Protein AF-A0A7J0F361-F1 (afdb_monomer_lite)

Organism: NCBI:txid165716

Sequence (395 aa):
MNEEEKWVVGFGQRFVSEWSVDFHPLSASSVSGLTKIVGFAPNSGGVAGAVVAGRESGGVAGALSIWRPELGLGRAHGASTWVRHNHFDEARLSYNSRDSQICSSLPLHVIPAVRRRHTKISEVKACVVSQFDAAGKDVLDFESTSQSICHLHNLAALSQANTRAALIVANDLHQKAAEYSSQAARIREILENVGLAIDGLPANVVASTQVIANVANMLNIRDTELSSFLIAMGDISLRKTRTQDKRIQLERESKVLLDQTRMAIARLTFLKRTVQQLEDDASPCEAQMEKWKTNLEVMAAKENQYIQQHANFKELLNRVGYTPEISHRVLVEMAEHRQELEKKTTPIVNTLRSYHDLPPDKDLAALAIEDKEREYAAAEKCLEDVLQSALATAE

pLDDT: mean 71.4, std 27.52, range [23.19, 98.69]

Radius of gyration: 67.68 Å; chains: 1; bounding box: 179×73×177 Å

Foldseek 3Di:
DDPVVPPVVPPVPPPPPPDDDDDDDDDDDDDDDDDDDDDDDDYDDDDDDDDDDDDDDDDDDDDPDDDDDDDDDDDDDDDDDDDDDDDDDDDDDDDDDDPPVVPPPDDPVCVVVVVVLVVLQVVLVVLQCVVCVVVVHDDDDDDPDSVVSVVSSVVSVVVVVVVVVVVVVVVVVVVVVVVVVVVVVVVQVVCVVVVNHPVNDDPVVVVVVVVLVVLCVVLVHDDSDPVSSVVSVVVVVVVVVVVVVVVVVVVVVVVVVVVVVVVVVVVVVVVVVVVVVVVVVVVVVVVVVVVVVVVVVVVVVVVVVVVVVVVVVVVVCVVVVNDPCPDPVNVVVVVVVVVVVCVVVVVVVVVVVVVVVADPDPVRSVVVVVVVVVVVVVVVVVVVVVVVVVVVVPD

Secondary structure (DSSP, 8-state):
--GGGSTTTSSSSSSSTT-----PPPPP------------------------------------PPP-----------------------------TTSTTSSTTS-TTSHHHHHHHHHHHHHHHHHHHHHHHHTT-PPPP----HHHHHHHHHHHHHHHHHHHHHHHHHHHHHHHHHHHHHHHHHHHHHHHHTT--GGGS-HHHHHHHHHHHHHHHHHT-SS--HHHHHHHHHHHHHHHHHHHHHHHHHHHHHHHHHHHHHHHHHHHHHHHHHHHHHHHHHHHHHHHHHHHHHHHHHHHHHHHHHHHHHHHHHHHHHHTT--GGGSHHHHHHHHHHHHHHHHHHHHHHHHHHHHHTS-SSHHHHHHHHHHHHHHHHHHHHHHHHHHHHHHTT--

Structure (mmCIF, N/CA/C/O backbone):
data_AF-A0A7J0F361-F1
#
_entry.id   AF-A0A7J0F361-F1
#
loop_
_atom_site.group_PDB
_atom_site.id
_atom_site.type_symbol
_atom_site.label_atom_id
_atom_site.label_alt_id
_atom_site.label_comp_id
_atom_site.label_asym_id
_atom_site.label_entity_id
_atom_site.label_seq_id
_atom_site.pdbx_PDB_ins_code
_atom_site.Cartn_x
_atom_site.Cartn_y
_atom_site.Cartn_z
_atom_site.occupancy
_atom_site.B_iso_or_equiv
_atom_site.auth_seq_id
_atom_site.auth_comp_id
_atom_site.auth_asym_id
_atom_site.auth_atom_id
_atom_site.pdbx_PDB_model_num
ATOM 1 N N . MET A 1 1 ? -9.669 38.490 -3.718 1.00 35.19 1 MET A N 1
ATOM 2 C CA . MET A 1 1 ? -8.836 37.426 -3.124 1.00 35.19 1 MET A CA 1
ATOM 3 C C . MET A 1 1 ? -8.712 37.665 -1.631 1.00 35.19 1 MET A C 1
ATOM 5 O O . MET A 1 1 ? -7.989 38.569 -1.251 1.00 35.19 1 MET A O 1
ATOM 9 N N . ASN A 1 2 ? -9.319 36.923 -0.718 1.00 28.55 2 ASN A N 1
ATOM 10 C CA . ASN A 1 2 ? -10.646 36.316 -0.595 1.00 28.55 2 ASN A CA 1
ATOM 11 C C . ASN A 1 2 ? -10.733 36.041 0.915 1.00 28.55 2 ASN A C 1
ATOM 13 O O . ASN A 1 2 ? -9.868 35.359 1.456 1.00 28.55 2 ASN A O 1
ATOM 17 N N . GLU A 1 3 ? -11.722 36.609 1.605 1.00 31.84 3 GLU A N 1
ATOM 18 C CA . GLU A 1 3 ? -11.911 36.480 3.063 1.00 31.84 3 GLU A CA 1
ATOM 19 C C . GLU A 1 3 ? -12.503 35.117 3.486 1.00 31.84 3 GLU A C 1
ATOM 21 O O . GLU A 1 3 ? -12.855 34.912 4.646 1.00 31.84 3 GLU A O 1
ATOM 26 N N . GLU A 1 4 ? -12.562 34.149 2.570 1.00 32.38 4 GLU A N 1
ATOM 27 C CA . GLU A 1 4 ? -13.147 32.822 2.795 1.00 32.38 4 GLU A CA 1
ATOM 28 C C . GLU A 1 4 ? -12.203 31.824 3.495 1.00 32.38 4 GLU A C 1
ATOM 30 O O . GLU A 1 4 ? -12.659 30.792 3.981 1.00 32.38 4 GLU A O 1
ATOM 35 N N . GLU A 1 5 ? -10.912 32.131 3.662 1.00 34.59 5 GLU A N 1
ATOM 36 C CA . GLU A 1 5 ? -9.965 31.222 4.341 1.00 34.59 5 GLU A CA 1
ATOM 37 C C . GLU A 1 5 ? -9.890 31.394 5.871 1.00 34.59 5 GLU A C 1
ATOM 39 O O . GLU A 1 5 ? -9.264 30.586 6.558 1.00 34.59 5 GLU A O 1
ATOM 44 N N . LYS A 1 6 ? -10.573 32.387 6.462 1.00 36.59 6 LYS A N 1
ATOM 45 C CA . LYS A 1 6 ? -10.564 32.588 7.929 1.00 36.59 6 LYS A CA 1
ATOM 46 C C . LYS A 1 6 ? -11.555 31.714 8.704 1.00 36.59 6 LYS A C 1
ATOM 48 O O . LYS A 1 6 ? -11.373 31.522 9.905 1.00 36.59 6 LYS A O 1
ATOM 53 N N . TRP A 1 7 ? -12.557 31.130 8.048 1.00 31.89 7 TRP A N 1
ATOM 54 C CA . TRP A 1 7 ? -13.590 30.340 8.735 1.00 31.89 7 TRP A CA 1
ATOM 55 C C . TRP A 1 7 ? -13.237 28.858 8.916 1.00 31.89 7 TRP A C 1
ATOM 57 O O . TRP A 1 7 ? -13.798 28.200 9.790 1.00 31.89 7 TRP A O 1
ATOM 67 N N . VAL A 1 8 ? -12.252 28.338 8.176 1.00 34.22 8 VAL A N 1
ATOM 68 C CA . VAL A 1 8 ? -11.852 26.919 8.257 1.00 34.22 8 VAL A CA 1
ATOM 69 C C . VAL A 1 8 ? -10.853 26.649 9.397 1.00 34.22 8 VAL A C 1
ATOM 71 O O . VAL A 1 8 ? -10.759 25.525 9.882 1.00 34.22 8 VAL A O 1
ATOM 74 N N . VAL A 1 9 ? -10.180 27.676 9.927 1.00 36.31 9 VAL A N 1
ATOM 75 C CA . VAL A 1 9 ? -9.218 27.524 11.042 1.00 36.31 9 VAL A CA 1
ATOM 76 C C . VAL A 1 9 ? -9.883 27.671 12.426 1.00 36.31 9 VAL A C 1
ATOM 78 O O . VAL A 1 9 ? -9.380 27.146 13.416 1.00 36.31 9 VAL A O 1
ATOM 81 N N . GLY A 1 10 ? -11.061 28.300 12.514 1.00 33.88 10 GLY A N 1
ATOM 82 C CA . GLY A 1 10 ? -11.722 28.611 13.793 1.00 33.88 10 GLY A CA 1
ATOM 83 C C . GLY A 1 10 ? -12.566 27.492 14.418 1.00 33.88 10 GLY A C 1
ATOM 84 O O . GLY A 1 10 ? -12.853 27.545 15.613 1.00 33.88 10 GLY A O 1
ATOM 85 N N . PHE A 1 11 ? -12.956 26.466 13.655 1.00 29.23 11 PHE A N 1
ATOM 86 C CA . PHE A 1 11 ? -13.819 25.381 14.156 1.00 29.23 11 PHE A CA 1
ATOM 87 C C . PHE A 1 11 ? -13.053 24.104 14.548 1.00 29.23 11 PHE A C 1
ATOM 89 O O . PHE A 1 11 ? -13.574 23.282 15.298 1.00 29.23 11 PHE A O 1
ATOM 96 N N . GLY A 1 12 ? -11.794 23.959 14.115 1.00 30.64 12 GLY A N 1
ATOM 97 C CA . GLY A 1 12 ? -10.926 22.824 14.466 1.00 30.64 12 GLY A CA 1
ATOM 98 C C . GLY A 1 12 ? -10.174 22.970 15.796 1.00 30.64 12 GLY A C 1
ATOM 99 O O . GLY A 1 12 ? -9.637 21.992 16.307 1.00 30.64 12 GLY A O 1
ATOM 100 N N . GLN A 1 13 ? -10.147 24.166 16.389 1.00 33.38 13 GLN A N 1
ATOM 101 C CA . GLN A 1 13 ? -9.325 24.460 17.573 1.00 33.38 13 GLN A CA 1
ATOM 102 C C . GLN A 1 13 ? -10.049 24.311 18.920 1.00 33.38 13 GLN A C 1
ATOM 104 O O . GLN A 1 13 ? -9.408 24.411 19.961 1.00 33.38 13 GLN A O 1
ATOM 109 N N . ARG A 1 14 ? -11.359 24.024 18.929 1.00 31.80 14 ARG A N 1
ATOM 110 C CA . ARG A 1 14 ? -12.148 23.876 20.170 1.00 31.80 14 ARG A CA 1
ATOM 111 C C . ARG A 1 14 ? -12.495 22.439 20.557 1.00 31.80 14 ARG A C 1
ATOM 113 O O . ARG A 1 14 ? -13.101 22.237 21.599 1.00 31.80 14 ARG A O 1
ATOM 120 N N . PHE A 1 15 ? -12.103 21.457 19.744 1.00 30.97 15 PHE A N 1
ATOM 121 C CA . PHE A 1 15 ? -12.371 20.033 19.998 1.00 30.97 15 PHE A CA 1
ATOM 122 C C . PHE A 1 15 ? -11.128 19.228 20.424 1.00 30.97 15 PHE A C 1
ATOM 124 O O . PHE A 1 15 ? -11.238 18.042 20.711 1.00 30.97 15 PHE A O 1
ATOM 131 N N . VAL A 1 16 ? -9.952 19.864 20.504 1.00 31.56 16 VAL A N 1
ATOM 132 C CA . VAL A 1 16 ? -8.684 19.231 20.932 1.00 31.56 16 VAL A CA 1
ATOM 133 C C . VAL A 1 16 ? -8.261 19.669 22.347 1.00 31.56 16 VAL A C 1
ATOM 135 O O . VAL A 1 16 ? -7.371 19.078 22.944 1.00 31.56 16 VAL A O 1
ATOM 138 N N . SER A 1 17 ? -8.935 20.652 22.948 1.00 31.94 17 SER A N 1
ATOM 139 C CA . SER A 1 17 ? -8.563 21.217 24.254 1.00 31.94 17 SER A CA 1
ATOM 140 C C . SER A 1 17 ? -9.160 20.508 25.480 1.00 31.94 17 SER A C 1
ATOM 142 O O . SER A 1 17 ? -8.963 20.988 26.589 1.00 31.94 17 SER A O 1
ATOM 144 N N . GLU A 1 18 ? -9.860 19.380 25.318 1.00 30.03 18 GLU A N 1
ATOM 145 C CA . GLU A 1 18 ? -10.499 18.664 26.444 1.00 30.03 18 GLU A CA 1
ATOM 146 C C . GLU A 1 18 ? -9.958 17.238 26.669 1.00 30.03 18 GLU A C 1
ATOM 148 O O . GLU A 1 18 ? -10.452 16.506 27.519 1.00 30.03 18 GLU A O 1
ATOM 153 N N . TRP A 1 19 ? -8.896 16.853 25.952 1.00 29.03 19 TRP A N 1
ATOM 154 C CA . TRP A 1 19 ? -8.117 15.631 26.194 1.00 29.03 19 TRP A CA 1
ATOM 155 C C . TRP A 1 19 ? -6.617 15.951 26.127 1.00 29.03 19 TRP A C 1
ATOM 157 O O . TRP A 1 19 ? -5.923 15.572 25.188 1.00 29.03 19 TRP A O 1
ATOM 167 N N . SER A 1 20 ? -6.109 16.668 27.130 1.00 26.03 20 SER A N 1
ATOM 168 C CA . SER A 1 20 ? -4.669 16.781 27.382 1.00 26.03 20 SER A CA 1
ATOM 169 C C . SER A 1 20 ? -4.383 16.127 28.729 1.00 26.03 20 SER A C 1
ATOM 171 O O . SER A 1 20 ? -4.523 16.752 29.773 1.00 26.03 20 SER A O 1
ATOM 173 N N . VAL A 1 21 ? -4.061 14.834 28.693 1.00 31.94 21 VAL A N 1
ATOM 174 C CA . VAL A 1 21 ? -3.503 14.106 29.836 1.00 31.94 21 VAL A CA 1
ATOM 175 C C . VAL A 1 21 ? -1.994 14.318 29.817 1.00 31.94 21 VAL A C 1
ATOM 177 O O . VAL A 1 21 ? -1.346 14.120 28.789 1.00 31.94 21 VAL A O 1
ATOM 180 N N . ASP A 1 22 ? -1.472 14.743 30.959 1.00 26.66 22 ASP A N 1
ATOM 181 C CA . ASP A 1 22 ? -0.079 15.086 31.216 1.00 26.66 22 ASP A CA 1
ATOM 182 C C . ASP A 1 22 ? 0.909 13.992 30.783 1.00 26.66 22 ASP A C 1
ATOM 184 O O . ASP A 1 22 ? 0.835 12.843 31.222 1.00 26.66 22 ASP A O 1
ATOM 188 N N . PHE A 1 23 ? 1.899 14.371 29.973 1.00 24.14 23 PHE A N 1
ATOM 189 C CA . PHE A 1 23 ? 3.130 13.604 29.792 1.00 24.14 23 PHE A CA 1
ATOM 190 C C . PHE A 1 23 ? 4.318 14.497 30.153 1.00 24.14 23 PHE A C 1
ATOM 192 O O . PHE A 1 23 ? 4.693 15.405 29.413 1.00 24.14 23 PHE A O 1
ATOM 199 N N . HIS A 1 24 ? 4.910 14.236 31.319 1.00 29.97 24 HIS A N 1
ATOM 200 C CA . HIS A 1 24 ? 6.189 14.815 31.719 1.00 29.97 24 HIS A CA 1
ATOM 201 C C . HIS A 1 24 ? 7.331 14.271 30.836 1.00 29.97 24 HIS A C 1
ATOM 203 O O . HIS A 1 24 ? 7.394 13.059 30.611 1.00 29.97 24 HIS A O 1
ATOM 209 N N . PRO A 1 25 ? 8.283 15.114 30.393 1.00 29.17 25 PRO A N 1
ATOM 210 C CA . PRO A 1 25 ? 9.508 14.649 29.758 1.00 29.17 25 PRO A CA 1
ATOM 211 C C . PRO A 1 25 ? 10.553 14.286 30.822 1.00 29.17 25 PRO A C 1
ATOM 213 O O . PRO A 1 25 ? 10.944 15.122 31.638 1.00 29.17 25 PRO A O 1
ATOM 216 N N . LEU A 1 26 ? 11.034 13.040 30.801 1.00 27.25 26 LEU A N 1
ATOM 217 C CA . LEU A 1 26 ? 12.250 12.654 31.515 1.00 27.25 26 LEU A CA 1
ATOM 218 C C . LEU A 1 26 ? 13.484 13.029 30.688 1.00 27.25 26 LEU A C 1
ATOM 220 O O . LEU A 1 26 ? 13.543 12.841 29.474 1.00 27.25 26 LEU A O 1
ATOM 224 N N . SER A 1 27 ? 14.444 13.602 31.403 1.00 29.08 27 SER A N 1
ATOM 225 C CA . SER A 1 27 ? 15.669 14.238 30.942 1.00 29.08 27 SER A CA 1
ATOM 226 C C . SER A 1 27 ? 16.610 13.324 30.163 1.00 29.08 27 SER A C 1
ATOM 228 O O . SER A 1 27 ? 16.844 12.176 30.537 1.00 29.08 27 SER A O 1
ATOM 230 N N . ALA A 1 28 ? 17.258 13.919 29.166 1.00 25.44 28 ALA A N 1
ATOM 231 C CA . ALA A 1 28 ? 18.465 13.412 28.541 1.00 25.44 28 ALA A CA 1
ATOM 232 C C . ALA A 1 28 ? 19.617 13.278 29.552 1.00 25.44 28 ALA A C 1
ATOM 234 O O . ALA A 1 28 ? 19.921 14.219 30.287 1.00 25.44 28 ALA A O 1
ATOM 235 N N . SER A 1 29 ? 20.329 12.153 29.507 1.00 26.80 29 SER A N 1
ATOM 236 C CA . SER A 1 29 ? 21.729 12.095 29.915 1.00 26.80 29 SER A CA 1
ATOM 237 C C . SER A 1 29 ? 22.547 11.240 28.945 1.00 26.80 29 SER A C 1
ATOM 239 O O . SER A 1 29 ? 22.190 10.137 28.541 1.00 26.80 29 SER A O 1
ATOM 241 N N . SER A 1 30 ? 23.639 11.873 28.537 1.00 25.67 30 SER A N 1
ATOM 242 C CA . SER A 1 30 ? 24.765 11.416 27.735 1.00 25.67 30 SER A CA 1
ATOM 243 C C . SER A 1 30 ? 25.367 10.088 28.202 1.00 25.67 30 SER A C 1
ATOM 245 O O . SER A 1 30 ? 25.686 9.966 29.380 1.00 25.67 30 SER A O 1
ATOM 247 N N . VAL A 1 31 ? 25.662 9.179 27.262 1.00 27.38 31 VAL A N 1
ATOM 248 C CA . VAL A 1 31 ? 26.906 8.390 27.292 1.00 27.38 31 VAL A CA 1
ATOM 249 C C . VAL A 1 31 ? 27.431 8.219 25.864 1.00 27.38 31 VAL A C 1
ATOM 251 O O . VAL A 1 31 ? 26.897 7.470 25.050 1.00 27.38 31 VAL A O 1
ATOM 254 N N . SER A 1 32 ? 28.510 8.937 25.577 1.00 26.52 32 SER A N 1
ATOM 255 C CA . SER A 1 32 ? 29.441 8.692 24.480 1.00 26.52 32 SER A CA 1
ATOM 256 C C . SER A 1 32 ? 30.285 7.443 24.755 1.00 26.52 32 SER A C 1
ATOM 258 O O . SER A 1 32 ? 30.856 7.324 25.838 1.00 26.52 32 SER A O 1
ATOM 260 N N . GLY A 1 33 ? 30.448 6.565 23.765 1.00 27.19 33 GLY A N 1
ATOM 261 C CA . GLY A 1 33 ? 31.353 5.418 23.846 1.00 27.19 33 GLY A CA 1
ATOM 262 C C . GLY A 1 33 ? 31.732 4.900 22.464 1.00 27.19 33 GLY A C 1
ATOM 263 O O . GLY A 1 33 ? 30.993 4.143 21.848 1.00 27.19 33 GLY A O 1
ATOM 264 N N . LEU A 1 34 ? 32.884 5.355 21.979 1.00 25.38 34 LEU A N 1
ATOM 265 C CA . LEU A 1 34 ? 33.572 4.907 20.771 1.00 25.38 34 LEU A CA 1
ATOM 266 C C . LEU A 1 34 ? 33.847 3.395 20.786 1.00 25.38 34 LEU A C 1
ATOM 268 O O . LEU A 1 34 ? 34.468 2.888 21.714 1.00 25.38 34 LEU A O 1
ATOM 272 N N . THR A 1 35 ? 33.550 2.708 19.685 1.00 27.11 35 THR A N 1
ATOM 273 C CA . THR A 1 35 ? 34.478 1.719 19.115 1.00 27.11 35 THR A CA 1
ATOM 274 C C . THR A 1 35 ? 34.198 1.543 17.627 1.00 27.11 35 THR A C 1
ATOM 276 O O . THR A 1 35 ? 33.067 1.425 17.169 1.00 27.11 35 THR A O 1
ATOM 279 N N . LYS A 1 36 ? 35.282 1.616 16.867 1.00 27.00 36 LYS A N 1
ATOM 280 C CA . LYS A 1 36 ? 35.393 1.517 15.415 1.00 27.00 36 LYS A CA 1
ATOM 281 C C . LYS A 1 36 ? 36.202 0.237 15.158 1.00 27.00 36 LYS A C 1
ATOM 283 O O . LYS A 1 36 ? 37.035 -0.074 16.005 1.00 27.00 36 LYS A O 1
ATOM 288 N N . ILE A 1 37 ? 36.034 -0.367 13.972 1.00 24.70 37 ILE A N 1
ATOM 289 C CA . ILE A 1 37 ? 37.012 -1.166 13.182 1.00 24.70 37 ILE A CA 1
ATOM 290 C C . ILE A 1 37 ? 36.527 -2.582 12.783 1.00 24.70 37 ILE A C 1
ATOM 292 O O . ILE A 1 37 ? 36.436 -3.471 13.617 1.00 24.70 37 ILE A O 1
ATOM 296 N N . VAL A 1 38 ? 36.340 -2.715 11.451 1.00 26.23 38 VAL A N 1
ATOM 297 C CA . VAL A 1 38 ? 36.569 -3.871 10.540 1.00 26.23 38 VAL A CA 1
ATOM 298 C C . VAL A 1 38 ? 35.626 -5.071 10.724 1.00 26.23 38 VAL A C 1
ATOM 300 O O . VAL A 1 38 ? 35.511 -5.619 11.803 1.00 26.23 38 VAL A O 1
ATOM 303 N N . GLY A 1 39 ? 34.860 -5.536 9.733 1.00 23.19 39 GLY A N 1
ATOM 304 C CA . GLY A 1 39 ? 35.114 -5.662 8.296 1.00 23.19 39 GLY A CA 1
ATOM 305 C C . GLY A 1 39 ? 35.289 -7.154 7.989 1.00 23.19 39 GLY A C 1
ATOM 306 O O . GLY A 1 39 ? 36.142 -7.759 8.613 1.00 23.19 39 GLY A O 1
ATOM 307 N N . PHE A 1 40 ? 34.449 -7.722 7.112 1.00 24.25 40 PHE A N 1
ATOM 308 C CA . PHE A 1 40 ? 34.628 -8.930 6.274 1.00 24.25 40 PHE A CA 1
ATOM 309 C C . PHE A 1 40 ? 33.253 -9.551 5.943 1.00 24.25 40 PHE A C 1
ATOM 311 O O . PHE A 1 40 ? 32.600 -10.163 6.782 1.00 24.25 40 PHE A O 1
ATOM 318 N N . ALA A 1 41 ? 32.832 -9.401 4.687 1.00 26.31 41 ALA A N 1
ATOM 319 C CA . ALA A 1 41 ? 32.105 -10.442 3.951 1.00 26.31 41 ALA A CA 1
ATOM 320 C C . ALA A 1 41 ? 33.183 -11.361 3.315 1.00 26.31 41 ALA A C 1
ATOM 322 O O . ALA A 1 41 ? 34.301 -10.863 3.137 1.00 26.31 41 ALA A O 1
ATOM 323 N N . PRO A 1 42 ? 32.926 -12.636 2.935 1.00 38.81 42 PRO A N 1
ATOM 324 C CA . PRO A 1 42 ? 31.987 -12.919 1.844 1.00 38.81 42 PRO A CA 1
ATOM 325 C C . PRO A 1 42 ? 31.267 -14.297 1.847 1.00 38.81 42 PRO A C 1
ATOM 327 O O . PRO A 1 42 ? 31.658 -15.253 2.503 1.00 38.81 42 PRO A O 1
ATOM 330 N N . ASN A 1 43 ? 30.288 -14.368 0.938 1.00 28.75 43 ASN A N 1
ATOM 331 C CA . ASN A 1 43 ? 29.950 -15.476 0.030 1.00 28.75 43 ASN A CA 1
ATOM 332 C C . ASN A 1 43 ? 29.029 -16.662 0.416 1.00 28.75 43 ASN A C 1
ATOM 334 O O . ASN A 1 43 ? 29.403 -17.584 1.129 1.00 28.75 43 ASN A O 1
ATOM 338 N N . SER A 1 44 ? 27.948 -16.733 -0.381 1.00 27.30 44 SER A N 1
ATOM 339 C CA . SER A 1 44 ? 27.558 -17.842 -1.285 1.00 27.30 44 SER A CA 1
ATOM 340 C C . SER A 1 44 ? 26.591 -18.950 -0.829 1.00 27.30 44 SER A C 1
ATOM 342 O O . SER A 1 44 ? 26.719 -19.521 0.245 1.00 27.30 44 SER A O 1
ATOM 344 N N . GLY A 1 45 ? 25.683 -19.287 -1.766 1.00 27.23 45 GLY A N 1
ATOM 345 C CA . GLY A 1 45 ? 24.788 -20.459 -1.804 1.00 27.23 45 GLY A CA 1
ATOM 346 C C . GLY A 1 45 ? 23.376 -20.144 -1.294 1.00 27.23 45 GLY A C 1
ATOM 347 O O . GLY A 1 45 ? 23.204 -19.903 -0.114 1.00 27.23 45 GLY A O 1
ATOM 348 N N . GLY A 1 46 ? 22.302 -20.044 -2.082 1.00 25.72 46 GLY A N 1
ATOM 349 C CA . GLY A 1 46 ? 21.931 -20.798 -3.276 1.00 25.72 46 GLY A CA 1
ATOM 350 C C . GLY A 1 46 ? 21.008 -21.956 -2.876 1.00 25.72 46 GLY A C 1
ATOM 351 O O . GLY A 1 46 ? 21.469 -22.847 -2.176 1.00 25.72 46 GLY A O 1
ATOM 352 N N . VAL A 1 47 ? 19.743 -21.925 -3.335 1.00 28.92 47 VAL A N 1
ATOM 353 C CA . VAL A 1 47 ? 18.903 -23.050 -3.833 1.00 28.92 47 VAL A CA 1
ATOM 354 C C . VAL A 1 47 ? 17.397 -22.850 -3.530 1.00 28.92 47 VAL A C 1
ATOM 356 O O . VAL A 1 47 ? 16.971 -22.826 -2.384 1.00 28.92 47 VAL A O 1
ATOM 359 N N . ALA A 1 48 ? 16.644 -22.784 -4.638 1.00 27.42 48 ALA A N 1
ATOM 360 C CA . ALA A 1 48 ? 15.284 -23.269 -4.932 1.00 27.42 48 ALA A CA 1
ATOM 361 C C . ALA A 1 48 ? 14.036 -22.804 -4.155 1.00 27.42 48 ALA A C 1
ATOM 363 O O . ALA A 1 48 ? 13.974 -22.801 -2.933 1.00 27.42 48 ALA A O 1
ATOM 364 N N . GLY A 1 49 ? 12.959 -22.601 -4.931 1.00 27.80 49 GLY A N 1
ATOM 365 C CA . GLY A 1 49 ? 11.594 -22.811 -4.444 1.00 27.80 49 GLY A CA 1
ATOM 366 C C . GLY A 1 49 ? 10.510 -21.955 -5.093 1.00 27.80 49 GLY A C 1
ATOM 367 O O . GLY A 1 49 ? 9.816 -21.233 -4.388 1.00 27.80 49 GLY A O 1
ATOM 368 N N . ALA A 1 50 ? 10.330 -22.034 -6.414 1.00 25.70 50 ALA A N 1
ATOM 369 C CA . ALA A 1 50 ? 9.079 -21.608 -7.037 1.00 25.70 50 ALA A CA 1
ATOM 370 C C . ALA A 1 50 ? 7.986 -22.644 -6.721 1.00 25.70 50 ALA A C 1
ATOM 372 O O . ALA A 1 50 ? 8.127 -23.810 -7.085 1.00 25.70 50 ALA A O 1
ATOM 373 N N . VAL A 1 51 ? 6.894 -22.217 -6.084 1.00 26.81 51 VAL A N 1
ATOM 374 C CA . VAL A 1 51 ? 5.619 -22.946 -6.076 1.00 26.81 51 VAL A CA 1
ATOM 375 C C . VAL A 1 51 ? 4.525 -21.976 -6.498 1.00 26.81 51 VAL A C 1
ATOM 377 O O . VAL A 1 51 ? 4.208 -21.011 -5.808 1.00 26.81 51 VAL A O 1
ATOM 380 N N . VAL A 1 52 ? 3.981 -22.258 -7.676 1.00 28.25 52 VAL A N 1
ATOM 381 C CA . VAL A 1 52 ? 2.722 -21.740 -8.201 1.00 28.25 52 VAL A CA 1
ATOM 382 C C . VAL A 1 52 ? 1.634 -22.748 -7.830 1.00 28.25 52 VAL A C 1
ATOM 384 O O . VAL A 1 52 ? 1.729 -23.910 -8.209 1.00 28.25 52 VAL A O 1
ATOM 387 N N . ALA A 1 53 ? 0.598 -22.296 -7.127 1.00 27.72 53 ALA A N 1
ATOM 388 C CA . ALA A 1 53 ? -0.734 -22.907 -7.062 1.00 27.72 53 ALA A CA 1
ATOM 389 C C . ALA A 1 53 ? -1.697 -21.797 -6.599 1.00 27.72 53 ALA A C 1
ATOM 391 O O . ALA A 1 53 ? -1.419 -21.118 -5.618 1.00 27.72 53 ALA A O 1
ATOM 392 N N . GLY A 1 54 ? -2.684 -21.400 -7.407 1.00 25.36 54 GLY A N 1
ATOM 393 C CA . GLY A 1 54 ? -4.043 -21.957 -7.340 1.00 25.36 54 GLY A CA 1
ATOM 394 C C . GLY A 1 54 ? -4.894 -21.085 -6.401 1.00 25.36 54 GLY A C 1
ATOM 395 O O . GLY A 1 54 ? -4.719 -21.147 -5.197 1.00 25.36 54 GLY A O 1
ATOM 396 N N . ARG A 1 55 ? -5.589 -20.056 -6.905 1.00 26.86 55 ARG A N 1
ATOM 397 C CA . ARG A 1 55 ? -6.988 -20.085 -7.386 1.00 26.86 55 ARG A CA 1
ATOM 398 C C . ARG A 1 55 ? -7.991 -20.310 -6.243 1.00 26.86 55 ARG A C 1
ATOM 400 O O . ARG A 1 55 ? -8.029 -21.406 -5.719 1.00 26.86 55 ARG A O 1
ATOM 407 N N . GLU A 1 56 ? -8.792 -19.279 -5.946 1.00 25.94 56 GLU A N 1
ATOM 408 C CA . GLU A 1 56 ? -10.214 -19.281 -5.511 1.00 25.94 56 GLU A CA 1
ATOM 409 C C . GLU A 1 56 ? -10.560 -17.850 -5.032 1.00 25.94 56 GLU A C 1
ATOM 411 O O . GLU A 1 56 ? -9.944 -17.320 -4.117 1.00 25.94 56 GLU A O 1
ATOM 416 N N . SER A 1 57 ? -11.263 -17.027 -5.818 1.00 28.12 57 SER A N 1
ATOM 417 C CA . SER A 1 57 ? -12.730 -16.873 -5.858 1.00 28.12 57 SER A CA 1
ATOM 418 C C . SER A 1 57 ? -13.387 -16.722 -4.482 1.00 28.12 57 SER A C 1
ATOM 420 O O . SER A 1 57 ? -13.575 -17.696 -3.766 1.00 28.12 57 SER A O 1
ATOM 422 N N . GLY A 1 58 ? -13.821 -15.501 -4.166 1.00 26.91 58 GLY A N 1
ATOM 423 C CA . GLY A 1 58 ? -14.618 -15.216 -2.976 1.00 26.91 58 GLY A CA 1
ATOM 424 C C . GLY A 1 58 ? -14.928 -13.732 -2.855 1.00 26.91 58 GLY A C 1
ATOM 425 O O . GLY A 1 58 ? -14.356 -13.041 -2.020 1.00 26.91 58 GLY A O 1
ATOM 426 N N . GLY A 1 59 ? -15.800 -13.224 -3.728 1.00 28.66 59 GLY A N 1
ATOM 427 C CA . GLY A 1 59 ? -16.391 -11.904 -3.546 1.00 28.66 59 GLY A CA 1
ATOM 428 C C . GLY A 1 59 ? -17.276 -11.899 -2.303 1.00 28.66 59 GLY A C 1
ATOM 429 O O . GLY A 1 59 ? -18.122 -12.775 -2.143 1.00 28.66 59 GLY A O 1
ATOM 430 N N . VAL A 1 60 ? -17.101 -10.900 -1.441 1.00 27.56 60 VAL A N 1
ATOM 431 C CA . VAL A 1 60 ? -18.057 -10.602 -0.373 1.00 27.56 60 VAL A CA 1
ATOM 432 C C . VAL A 1 60 ? -18.394 -9.122 -0.457 1.00 27.56 60 VAL A C 1
ATOM 434 O O . VAL A 1 60 ? -17.632 -8.252 -0.041 1.00 27.56 60 VAL A O 1
ATOM 437 N N . ALA A 1 61 ? -19.555 -8.855 -1.047 1.00 28.95 61 ALA A N 1
ATOM 438 C CA . ALA A 1 61 ? -20.251 -7.588 -0.940 1.00 28.95 61 ALA A CA 1
ATOM 439 C C . ALA A 1 61 ? -20.729 -7.421 0.512 1.00 28.95 61 ALA A C 1
ATOM 441 O O . ALA A 1 61 ? -21.658 -8.094 0.955 1.00 28.95 61 ALA A O 1
ATOM 442 N N . GLY A 1 62 ? -20.069 -6.544 1.266 1.00 25.80 62 GLY A N 1
ATOM 443 C CA . GLY A 1 62 ? -20.496 -6.139 2.602 1.00 25.80 62 GLY A CA 1
ATOM 444 C C . GLY A 1 62 ? -21.487 -4.985 2.513 1.00 25.80 62 GLY A C 1
ATOM 445 O O . GLY A 1 62 ? -21.088 -3.827 2.427 1.00 25.80 62 GLY A O 1
ATOM 446 N N . ALA A 1 63 ? -22.779 -5.308 2.520 1.00 26.45 63 ALA A N 1
ATOM 447 C CA . ALA A 1 63 ? -23.866 -4.349 2.660 1.00 26.45 63 ALA A CA 1
ATOM 448 C C . ALA A 1 63 ? -23.804 -3.659 4.036 1.00 26.45 63 ALA A C 1
ATOM 450 O O . ALA A 1 63 ? -23.922 -4.313 5.077 1.00 26.45 63 ALA A O 1
ATOM 451 N N . LEU A 1 64 ? -23.650 -2.330 4.045 1.00 24.84 64 LEU A N 1
ATOM 452 C CA . LEU A 1 64 ? -23.809 -1.503 5.242 1.00 24.84 64 LEU A CA 1
ATOM 453 C C . LEU A 1 64 ? -25.287 -1.530 5.661 1.00 24.84 64 LEU A C 1
ATOM 455 O O . LEU A 1 64 ? -26.128 -0.815 5.120 1.00 24.84 64 LEU A O 1
ATOM 459 N N . SER A 1 65 ? -25.600 -2.401 6.616 1.00 26.84 65 SER A N 1
ATOM 460 C CA . SER A 1 65 ? -26.915 -2.486 7.242 1.00 26.84 65 SER A CA 1
ATOM 461 C C . SER A 1 65 ? -26.967 -1.518 8.417 1.00 26.84 65 SER A C 1
ATOM 463 O O . SER A 1 65 ? -26.157 -1.573 9.341 1.00 26.84 65 SER A O 1
ATOM 465 N N . ILE A 1 66 ? -27.933 -0.614 8.329 1.00 28.30 66 ILE A N 1
ATOM 466 C CA . ILE A 1 66 ? -28.297 0.415 9.296 1.00 28.30 66 ILE A CA 1
ATOM 467 C C . ILE A 1 66 ? -28.606 -0.227 10.655 1.00 28.30 66 ILE A C 1
ATOM 469 O O . ILE A 1 66 ? -29.454 -1.111 10.763 1.00 28.30 66 ILE A O 1
ATOM 473 N N . TRP A 1 67 ? -27.923 0.250 11.696 1.00 24.61 67 TRP A N 1
ATOM 474 C CA . TRP A 1 67 ? -28.221 -0.061 13.090 1.00 24.61 67 TRP A CA 1
ATOM 475 C C . TRP A 1 67 ? -29.639 0.403 13.451 1.00 24.61 67 TRP A C 1
ATOM 477 O O . TRP A 1 67 ? -29.950 1.593 13.402 1.00 24.61 67 TRP A O 1
ATOM 487 N N . ARG A 1 68 ? -30.487 -0.546 13.850 1.00 25.03 68 ARG A N 1
ATOM 488 C CA . ARG A 1 68 ? -31.789 -0.327 14.488 1.00 25.03 68 ARG A CA 1
ATOM 489 C C . ARG A 1 68 ? -31.691 -0.877 15.919 1.00 25.03 68 ARG A C 1
ATOM 491 O O . ARG A 1 68 ? -31.405 -2.063 16.058 1.00 25.03 68 ARG A O 1
ATOM 498 N N . PRO A 1 69 ? -31.927 -0.084 16.976 1.00 27.83 69 PRO A N 1
ATOM 499 C CA . PRO A 1 69 ? -32.098 -0.629 18.317 1.00 27.83 69 PRO A CA 1
ATOM 500 C C . PRO A 1 69 ? -33.541 -1.120 18.488 1.00 27.83 69 PRO A C 1
ATOM 502 O O . PRO A 1 69 ? -34.487 -0.335 18.409 1.00 27.83 69 PRO A O 1
ATOM 505 N N . GLU A 1 70 ? -33.709 -2.421 18.712 1.00 25.11 70 GLU A N 1
ATOM 506 C CA . GLU A 1 70 ? -34.936 -2.996 19.261 1.00 25.11 70 GLU A CA 1
ATOM 507 C C . GLU A 1 70 ? -35.032 -2.632 20.749 1.00 25.11 70 GLU A C 1
ATOM 509 O O . GLU A 1 70 ? -34.218 -3.065 21.562 1.00 25.11 70 GLU A O 1
ATOM 514 N N . LEU A 1 71 ? -36.030 -1.825 21.110 1.00 31.80 71 LEU A N 1
ATOM 515 C CA . LEU A 1 71 ? -36.485 -1.682 22.489 1.00 31.80 71 LEU A CA 1
ATOM 516 C C . LEU A 1 71 ? -37.677 -2.617 22.691 1.00 31.80 71 LEU A C 1
ATOM 518 O O . LEU A 1 71 ? -38.708 -2.489 22.029 1.00 31.80 71 LEU A O 1
ATOM 522 N N . GLY A 1 72 ? -37.500 -3.572 23.604 1.00 27.69 72 GLY A N 1
ATOM 523 C CA . GLY A 1 72 ? -38.525 -4.511 24.034 1.00 27.69 72 GLY A CA 1
ATOM 524 C C . GLY A 1 72 ? -39.740 -3.790 24.618 1.00 27.69 72 GLY A C 1
ATOM 525 O O . GLY A 1 72 ? -39.638 -3.010 25.562 1.00 27.69 72 GLY A O 1
ATOM 526 N N . LEU A 1 73 ? -40.896 -4.084 24.030 1.00 30.52 73 LEU A N 1
ATOM 527 C CA . LEU A 1 73 ? -42.218 -3.638 24.445 1.00 30.52 73 LEU A CA 1
ATOM 528 C C . LEU A 1 73 ? -42.660 -4.367 25.723 1.00 30.52 73 LEU A C 1
ATOM 530 O O . LEU A 1 73 ? -42.987 -5.553 25.691 1.00 30.52 73 LEU A O 1
ATOM 534 N N . GLY A 1 74 ? -42.739 -3.629 26.829 1.00 26.84 74 GLY A N 1
ATOM 535 C CA . GLY A 1 74 ? -43.585 -3.961 27.974 1.00 26.84 74 GLY A CA 1
ATOM 536 C C . GLY A 1 74 ? -45.001 -3.437 27.732 1.00 26.84 74 GLY A C 1
ATOM 537 O O . GLY A 1 74 ? -45.210 -2.243 27.547 1.00 26.84 74 GLY A O 1
ATOM 538 N N . ARG A 1 75 ? -45.965 -4.355 27.680 1.00 30.81 75 ARG A N 1
ATOM 539 C CA . ARG A 1 75 ? -47.397 -4.129 27.451 1.00 30.81 75 ARG A CA 1
ATOM 540 C C . ARG A 1 75 ? -48.045 -3.481 28.686 1.00 30.81 75 ARG A C 1
ATOM 542 O O . ARG A 1 75 ? -47.899 -4.027 29.774 1.00 30.81 75 ARG A O 1
ATOM 549 N N . ALA A 1 76 ? -48.848 -2.430 28.512 1.00 28.44 76 ALA A N 1
ATOM 550 C CA . ALA A 1 76 ? -49.894 -2.066 29.472 1.00 28.44 76 ALA A CA 1
ATOM 551 C C . ALA A 1 76 ? -51.088 -1.405 28.764 1.00 28.44 76 ALA A C 1
ATOM 553 O O . ALA A 1 76 ? -50.947 -0.435 28.024 1.00 28.44 76 ALA A O 1
ATOM 554 N N . HIS A 1 77 ? -52.258 -2.005 28.980 1.00 29.06 77 HIS A N 1
ATOM 555 C CA . HIS A 1 77 ? -53.585 -1.525 28.609 1.00 29.06 77 HIS A CA 1
ATOM 556 C C . HIS A 1 77 ? -53.980 -0.284 29.419 1.00 29.06 77 HIS A C 1
ATOM 558 O O . HIS A 1 77 ? -53.615 -0.167 30.584 1.00 29.06 77 HIS A O 1
ATOM 564 N N . GLY A 1 78 ? -54.825 0.573 28.841 1.00 27.61 78 GLY A N 1
ATOM 565 C CA . GLY A 1 78 ? -55.516 1.618 29.597 1.00 27.61 78 GLY A CA 1
ATOM 566 C C . GLY A 1 78 ? -56.180 2.650 28.700 1.00 27.61 78 GLY A C 1
ATOM 567 O O . GLY A 1 78 ? -55.617 3.703 28.431 1.00 27.61 78 GLY A O 1
ATOM 568 N N . ALA A 1 79 ? -57.371 2.323 28.205 1.00 27.73 79 ALA A N 1
ATOM 569 C CA . ALA A 1 79 ? -58.240 3.255 27.507 1.00 27.73 79 ALA A CA 1
ATOM 570 C C . ALA A 1 79 ? -58.812 4.293 28.482 1.00 27.73 79 ALA A C 1
ATOM 572 O O . ALA A 1 79 ? -59.363 3.914 29.510 1.00 27.73 79 ALA A O 1
ATOM 573 N N . SER A 1 80 ? -58.788 5.572 28.104 1.00 28.67 80 SER A N 1
ATOM 574 C CA . SER A 1 80 ? -59.819 6.524 28.535 1.00 28.67 80 SER A CA 1
ATOM 575 C C . SER A 1 80 ? -59.871 7.724 27.591 1.00 28.67 80 SER A C 1
ATOM 577 O O . SER A 1 80 ? -58.970 8.554 27.514 1.00 28.67 80 SER A O 1
ATOM 579 N N . THR A 1 81 ? -60.971 7.746 26.852 1.00 32.00 81 THR A N 1
ATOM 580 C CA . THR A 1 81 ? -61.579 8.836 26.094 1.00 32.00 81 THR A CA 1
ATOM 581 C C . THR A 1 81 ? -61.632 10.149 26.865 1.00 32.00 81 THR A C 1
ATOM 583 O O . THR A 1 81 ? -62.152 10.147 27.974 1.00 32.00 81 THR A O 1
ATOM 586 N N . TRP A 1 82 ? -61.261 11.267 26.233 1.00 26.45 82 TRP A N 1
ATOM 587 C CA . TRP A 1 82 ? -61.870 12.568 26.524 1.00 26.45 82 TRP A CA 1
ATOM 588 C C . TRP A 1 82 ? -62.055 13.390 25.246 1.00 26.45 82 TRP A C 1
ATOM 590 O O . TRP A 1 82 ? -61.112 13.764 24.551 1.00 26.45 82 TRP A O 1
ATOM 600 N N . VAL A 1 83 ? -63.335 13.625 24.972 1.00 28.52 83 VAL A N 1
ATOM 601 C CA . VAL A 1 83 ? -63.923 14.565 24.022 1.00 28.52 83 VAL A CA 1
ATOM 602 C C . VAL A 1 83 ? -63.390 15.971 24.300 1.00 28.52 83 VAL A C 1
ATOM 604 O O . VAL A 1 83 ? -63.373 16.403 25.453 1.00 28.52 83 VAL A O 1
ATOM 607 N N . ARG A 1 84 ? -63.004 16.717 23.259 1.00 26.84 84 ARG A N 1
ATOM 608 C CA . ARG A 1 84 ? -62.813 18.165 23.376 1.00 26.84 84 ARG A CA 1
ATOM 609 C C . ARG A 1 84 ? -63.580 18.888 22.274 1.00 26.84 84 ARG A C 1
ATOM 611 O O . ARG A 1 84 ? -63.374 18.654 21.087 1.00 26.84 84 ARG A O 1
ATOM 618 N N . HIS A 1 85 ? -64.497 19.725 22.745 1.00 27.59 85 HIS A N 1
ATOM 619 C CA . HIS A 1 85 ? -65.308 20.677 22.009 1.00 27.59 85 HIS A CA 1
ATOM 620 C C . HIS A 1 85 ? -64.467 21.556 21.077 1.00 27.59 85 HIS A C 1
ATOM 622 O O . HIS A 1 85 ? -63.456 22.126 21.487 1.00 27.59 85 HIS A O 1
ATOM 628 N N . ASN A 1 86 ? -64.954 21.711 19.846 1.00 26.44 86 ASN A N 1
ATOM 629 C CA . ASN A 1 86 ? -64.576 22.800 18.958 1.00 26.44 86 ASN A CA 1
ATOM 630 C C . ASN A 1 86 ? -65.164 24.104 19.510 1.00 26.44 86 ASN A C 1
ATOM 632 O O . ASN A 1 86 ? -66.380 24.276 19.495 1.00 26.44 86 ASN A O 1
ATOM 636 N N . HIS A 1 87 ? -64.303 25.020 19.945 1.00 26.62 87 HIS A N 1
ATOM 637 C CA . HIS A 1 87 ? -64.611 26.445 19.931 1.00 26.62 87 HIS A CA 1
ATOM 638 C C . HIS A 1 87 ? -63.651 27.108 18.946 1.00 26.62 87 HIS A C 1
ATOM 640 O O . HIS A 1 87 ? -62.437 27.133 19.137 1.00 26.62 87 HIS A O 1
ATOM 646 N N . PHE A 1 88 ? -64.240 27.534 17.835 1.00 25.56 88 PHE A N 1
ATOM 647 C CA . PHE A 1 88 ? -63.650 28.372 16.807 1.00 25.56 88 PHE A CA 1
ATOM 648 C C . PHE A 1 88 ? -63.680 29.797 17.365 1.00 25.56 88 PHE A C 1
ATOM 650 O O . PHE A 1 88 ? -64.772 30.315 17.579 1.00 25.56 88 PHE A O 1
ATOM 657 N N . ASP A 1 89 ? -62.520 30.399 17.624 1.00 25.34 89 ASP A N 1
ATOM 658 C CA . ASP A 1 89 ? -62.425 31.842 17.835 1.00 25.34 89 ASP A CA 1
ATOM 659 C C . ASP A 1 89 ? -61.509 32.453 16.778 1.00 25.34 89 ASP A C 1
ATOM 661 O O . ASP A 1 89 ? -60.374 32.036 16.532 1.00 25.34 89 ASP A O 1
ATOM 665 N N . GLU A 1 90 ? -62.104 33.417 16.098 1.00 28.58 90 GLU A N 1
ATOM 666 C CA . GLU A 1 90 ? -61.693 34.052 14.865 1.00 28.58 90 GLU A CA 1
ATOM 667 C C . GLU A 1 90 ? -60.798 35.256 15.197 1.00 28.58 90 GLU A C 1
ATOM 669 O O . GLU A 1 90 ? -61.271 36.364 15.438 1.00 28.58 90 GLU A O 1
ATOM 674 N N . ALA A 1 91 ? -59.478 35.060 15.227 1.00 26.92 91 ALA A N 1
ATOM 675 C CA . ALA A 1 91 ? -58.533 36.164 15.382 1.00 26.92 91 ALA A CA 1
ATOM 676 C C . ALA A 1 91 ? -58.110 36.711 14.008 1.00 26.92 91 ALA A C 1
ATOM 678 O O . ALA A 1 91 ? -57.261 36.149 13.312 1.00 26.92 91 ALA A O 1
ATOM 679 N N . ARG A 1 92 ? -58.715 37.847 13.636 1.00 30.06 92 ARG A N 1
ATOM 680 C CA . ARG A 1 92 ? -58.278 38.741 12.553 1.00 30.06 92 ARG A CA 1
ATOM 681 C C . ARG A 1 92 ? -56.799 39.101 12.720 1.00 30.06 92 ARG A C 1
ATOM 683 O O . ARG A 1 92 ? -56.440 39.807 13.658 1.00 30.06 92 ARG A O 1
ATOM 690 N N . LEU A 1 93 ? -55.968 38.724 11.751 1.00 30.19 93 LEU A N 1
ATOM 691 C CA . LEU A 1 93 ? -54.658 39.338 11.545 1.00 30.19 93 LEU A CA 1
ATOM 692 C C . LEU A 1 93 ? -54.724 40.278 10.340 1.00 30.19 93 LEU A C 1
ATOM 694 O O . LEU A 1 93 ? -54.917 39.857 9.200 1.00 30.19 93 LEU A O 1
ATOM 698 N N . SER A 1 94 ? -54.571 41.565 10.648 1.00 29.72 94 SER A N 1
ATOM 699 C CA . SER A 1 94 ? -54.261 42.652 9.721 1.00 29.72 94 SER A CA 1
ATOM 700 C C . SER A 1 94 ? -53.011 42.293 8.912 1.00 29.72 94 SER A C 1
ATOM 702 O O . SER A 1 94 ? -51.910 42.217 9.457 1.00 29.72 94 SER A O 1
ATOM 704 N N . TYR A 1 95 ? -53.188 42.026 7.617 1.00 29.14 95 TYR A N 1
ATOM 705 C CA . TYR A 1 95 ? -52.093 41.809 6.676 1.00 29.14 95 TYR A CA 1
ATOM 706 C C . TYR A 1 95 ? -51.674 43.155 6.081 1.00 29.14 95 TYR A C 1
ATOM 708 O O . TYR A 1 95 ? -52.473 43.844 5.446 1.00 29.14 95 TYR A O 1
ATOM 716 N N . ASN A 1 96 ? -50.408 43.520 6.285 1.00 32.78 96 ASN A N 1
ATOM 717 C CA . ASN A 1 96 ? -49.813 44.720 5.712 1.00 32.78 96 ASN A CA 1
ATOM 718 C C . ASN A 1 96 ? -49.807 44.656 4.173 1.00 32.78 96 ASN A C 1
ATOM 720 O O . ASN A 1 96 ? -49.366 43.692 3.548 1.00 32.78 96 ASN A O 1
ATOM 724 N N . SER A 1 97 ? -50.300 45.741 3.583 1.00 36.84 97 SER A N 1
ATOM 725 C CA . SER A 1 97 ? -50.691 45.937 2.184 1.00 36.84 97 SER A CA 1
ATOM 726 C C . SER A 1 97 ? -49.521 46.092 1.189 1.00 36.84 97 SER A C 1
ATOM 728 O O . SER A 1 97 ? -49.556 46.980 0.336 1.00 36.84 97 SER A O 1
ATOM 730 N N . ARG A 1 98 ? -48.471 45.262 1.263 1.00 36.16 98 ARG A N 1
ATOM 731 C CA . ARG A 1 98 ? -47.360 45.313 0.282 1.00 36.16 98 ARG A CA 1
ATOM 732 C C . ARG A 1 98 ? -47.006 43.992 -0.404 1.00 36.16 98 ARG A C 1
ATOM 734 O O . ARG A 1 98 ? -46.497 44.039 -1.516 1.00 36.16 98 ARG A O 1
ATOM 741 N N . ASP A 1 99 ? -47.420 42.844 0.132 1.00 34.19 99 ASP A N 1
ATOM 742 C CA . ASP A 1 99 ? -47.130 41.537 -0.492 1.00 34.19 99 ASP A CA 1
ATOM 743 C C . ASP A 1 99 ? -48.263 40.996 -1.388 1.00 34.19 99 ASP A C 1
ATOM 745 O O . ASP A 1 99 ? -48.135 39.951 -2.026 1.00 34.19 99 ASP A O 1
ATOM 749 N N . SER A 1 100 ? -49.378 41.729 -1.502 1.00 37.25 100 SER A N 1
ATOM 750 C CA . SER A 1 100 ? -50.525 41.333 -2.336 1.00 37.25 100 SER A CA 1
ATOM 751 C C . SER A 1 100 ? -50.295 41.547 -3.843 1.00 37.25 100 SER A C 1
ATOM 753 O O . SER A 1 100 ? -51.011 40.971 -4.659 1.00 37.25 100 SER A O 1
ATOM 755 N N . GLN A 1 101 ? -49.264 42.301 -4.242 1.00 39.69 101 GLN A N 1
ATOM 756 C CA . GLN A 1 101 ? -48.988 42.581 -5.659 1.00 39.69 101 GLN A CA 1
ATOM 757 C C . GLN A 1 101 ? -48.153 41.510 -6.379 1.00 39.69 101 GLN A C 1
ATOM 759 O O . GLN A 1 101 ? -48.058 41.555 -7.601 1.00 39.69 101 GLN A O 1
ATOM 764 N N . ILE A 1 102 ? -47.605 40.514 -5.671 1.00 42.94 102 ILE A N 1
ATOM 765 C CA . ILE A 1 102 ? -46.810 39.437 -6.298 1.00 42.94 102 ILE A CA 1
ATOM 766 C C . ILE A 1 102 ? -47.643 38.153 -6.507 1.00 42.94 102 ILE A C 1
ATOM 768 O O . ILE A 1 102 ? -47.274 37.285 -7.293 1.00 42.94 102 ILE A O 1
ATOM 772 N N . CYS A 1 103 ? -48.813 38.028 -5.867 1.00 41.59 103 CYS A N 1
ATOM 773 C CA . CYS A 1 103 ? -49.650 36.821 -5.963 1.00 41.59 103 CYS A CA 1
ATOM 774 C C . CYS A 1 103 ? -50.730 36.851 -7.063 1.00 41.59 103 CYS A C 1
ATOM 776 O O . CYS A 1 103 ? -51.374 35.827 -7.281 1.00 41.59 103 CYS A O 1
ATOM 778 N N . SER A 1 104 ? -50.944 37.967 -7.772 1.00 41.56 104 SER A N 1
ATOM 779 C CA . SER A 1 104 ? -51.991 38.085 -8.806 1.00 41.56 104 SER A CA 1
ATOM 780 C C . SER A 1 104 ? -51.583 37.585 -10.200 1.00 41.56 104 SER A C 1
ATOM 782 O O . SER A 1 104 ? -52.416 37.569 -11.103 1.00 41.56 104 SER A O 1
ATOM 784 N N . SER A 1 105 ? -50.337 37.142 -10.390 1.00 44.38 105 SER A N 1
ATOM 785 C CA . SER A 1 105 ? -49.795 36.737 -11.698 1.00 44.38 105 SER A CA 1
ATOM 786 C C . SER A 1 105 ? -49.262 35.298 -11.760 1.00 44.38 105 SER A C 1
ATOM 788 O O . SER A 1 105 ? -48.643 34.917 -12.752 1.00 44.38 105 SER A O 1
ATOM 790 N N . LEU A 1 106 ? -49.518 34.465 -10.743 1.00 43.78 106 LEU A N 1
ATOM 791 C CA . LEU A 1 106 ? -49.050 33.073 -10.702 1.00 43.78 106 LEU A CA 1
ATOM 792 C C . LEU A 1 106 ? -50.216 32.069 -10.826 1.00 43.78 106 LEU A C 1
ATOM 794 O O . LEU A 1 106 ? -51.261 32.261 -10.204 1.00 43.78 106 LEU A O 1
ATOM 798 N N . PRO A 1 107 ? -50.058 30.976 -11.599 1.00 42.94 107 PRO A N 1
ATOM 799 C CA . PRO A 1 107 ? -51.127 30.009 -11.850 1.00 42.94 107 PRO A CA 1
ATOM 800 C C . PRO A 1 107 ? -51.633 29.334 -10.561 1.00 42.94 107 PRO A C 1
ATOM 802 O O . PRO A 1 107 ? -50.852 29.002 -9.667 1.00 42.94 107 PRO A O 1
ATOM 805 N N . LEU A 1 108 ? -52.948 29.075 -10.494 1.00 50.19 108 LEU A N 1
ATOM 806 C CA . LEU A 1 108 ? -53.721 28.580 -9.332 1.00 50.19 108 LEU A CA 1
ATOM 807 C C . LEU A 1 108 ? -53.149 27.334 -8.615 1.00 50.19 108 LEU A C 1
ATOM 809 O O . LEU A 1 108 ? -53.494 27.076 -7.463 1.00 50.19 108 LEU A O 1
ATOM 813 N N . HIS A 1 109 ? -52.241 26.580 -9.240 1.00 48.25 109 HIS A N 1
ATOM 814 C CA . HIS A 1 109 ? -51.575 25.422 -8.631 1.00 48.25 109 HIS A CA 1
ATOM 815 C C . HIS A 1 109 ? -50.401 25.788 -7.691 1.00 48.25 109 HIS A C 1
ATOM 817 O O . HIS A 1 109 ? -49.931 24.953 -6.920 1.00 48.25 109 HIS A O 1
ATOM 823 N N . VAL A 1 110 ? -49.935 27.043 -7.712 1.00 48.06 110 VAL A N 1
ATOM 824 C CA . VAL A 1 110 ? -48.756 27.518 -6.957 1.00 48.06 110 VAL A CA 1
ATOM 825 C C . VAL A 1 110 ? -49.131 28.074 -5.572 1.00 48.06 110 VAL A C 1
ATOM 827 O O . VAL A 1 110 ? -48.330 28.023 -4.634 1.00 48.06 110 VAL A O 1
ATOM 830 N N . ILE A 1 111 ? -50.377 28.522 -5.396 1.00 48.69 111 ILE A N 1
ATOM 831 C CA . ILE A 1 111 ? -50.880 29.173 -4.172 1.00 48.69 111 ILE A CA 1
ATOM 832 C C . ILE A 1 111 ? -50.761 28.272 -2.918 1.00 48.69 111 ILE A C 1
ATOM 834 O O . ILE A 1 111 ? -50.269 28.749 -1.889 1.00 48.69 111 ILE A O 1
ATOM 838 N N . PRO A 1 112 ? -51.101 26.962 -2.956 1.00 55.81 112 PRO A N 1
ATOM 839 C CA . PRO A 1 112 ? -50.941 26.086 -1.790 1.00 55.81 112 PRO A CA 1
ATOM 840 C C . PRO A 1 112 ? -49.471 25.859 -1.407 1.00 55.81 112 PRO A C 1
ATOM 842 O O . PRO A 1 112 ? -49.147 25.708 -0.228 1.00 55.81 112 PRO A O 1
ATOM 845 N N . ALA A 1 113 ? -48.565 25.848 -2.388 1.00 55.09 113 ALA A N 1
ATOM 846 C CA . ALA A 1 113 ? -47.139 25.618 -2.174 1.00 55.09 113 ALA A CA 1
ATOM 847 C C . ALA A 1 113 ? -46.431 26.848 -1.585 1.00 55.09 113 ALA A C 1
ATOM 849 O O . ALA A 1 113 ? -45.544 26.697 -0.745 1.00 55.09 113 ALA A O 1
ATOM 850 N N . VAL A 1 114 ? -46.839 28.056 -1.985 1.00 59.38 114 VAL A N 1
ATOM 851 C CA . VAL A 1 114 ? -46.329 29.320 -1.426 1.00 59.38 114 VAL A CA 1
ATOM 852 C C . VAL A 1 114 ? -46.803 29.499 0.017 1.00 59.38 114 VAL A C 1
ATOM 854 O O . VAL A 1 114 ? -45.991 29.790 0.895 1.00 59.38 114 VAL A O 1
ATOM 857 N N . ARG A 1 115 ? -48.079 29.203 0.303 1.00 60.00 115 ARG A N 1
ATOM 858 C CA . ARG A 1 115 ? -48.627 29.265 1.669 1.00 60.00 115 ARG A CA 1
ATOM 859 C C . ARG A 1 115 ? -47.920 28.293 2.622 1.00 60.00 115 ARG A C 1
ATOM 861 O O . ARG A 1 115 ? -47.529 28.695 3.711 1.00 60.00 115 ARG A O 1
ATOM 868 N N . ARG A 1 116 ? -47.677 27.047 2.189 1.00 61.56 116 ARG A N 1
ATOM 869 C CA . ARG A 1 116 ? -46.912 26.038 2.954 1.00 61.56 116 ARG A CA 1
ATOM 870 C C . ARG A 1 116 ? -45.450 26.425 3.183 1.00 61.56 116 ARG A C 1
ATOM 872 O O . ARG A 1 116 ? -44.865 26.026 4.184 1.00 61.56 116 ARG A O 1
ATOM 879 N N . ARG A 1 117 ? -44.828 27.158 2.254 1.00 61.56 117 ARG A N 1
ATOM 880 C CA . ARG A 1 117 ? -43.470 27.682 2.458 1.00 61.56 117 ARG A CA 1
ATOM 881 C C . ARG A 1 117 ? -43.469 28.786 3.505 1.00 61.56 117 ARG A C 1
ATOM 883 O O . ARG A 1 117 ? -42.643 28.737 4.404 1.00 61.56 117 ARG A O 1
ATOM 890 N N . HIS A 1 118 ? -44.419 29.714 3.442 1.00 67.88 118 HIS A N 1
ATOM 891 C CA . HIS A 1 118 ? -44.516 30.801 4.414 1.00 67.88 118 HIS A CA 1
ATOM 892 C C . HIS A 1 118 ? -44.737 30.290 5.848 1.00 67.88 118 HIS A C 1
ATOM 894 O O . HIS A 1 118 ? -44.077 30.766 6.767 1.00 67.88 118 HIS A O 1
ATOM 900 N N . THR A 1 119 ? -45.577 29.263 6.039 1.00 72.75 119 THR A N 1
ATOM 901 C CA . THR A 1 119 ? -45.781 28.637 7.360 1.00 72.75 119 THR A CA 1
ATOM 902 C C . THR A 1 119 ? -44.521 27.939 7.879 1.00 72.75 119 THR A C 1
ATOM 904 O O . THR A 1 119 ? -44.154 28.114 9.038 1.00 72.75 119 THR A O 1
ATOM 907 N N . LYS A 1 120 ? -43.790 27.220 7.014 1.00 70.69 120 LYS A N 1
ATOM 908 C CA . LYS A 1 120 ? -42.501 26.605 7.380 1.00 70.69 120 LYS A CA 1
ATOM 909 C C . LYS A 1 120 ? -41.448 27.645 7.757 1.00 70.69 120 LYS A C 1
ATOM 911 O O . LYS A 1 120 ? -40.703 27.437 8.706 1.00 70.69 120 LYS A O 1
ATOM 916 N N . ILE A 1 121 ? -41.393 28.768 7.040 1.00 73.25 121 ILE A N 1
ATOM 917 C CA . ILE A 1 121 ? -40.463 29.866 7.335 1.00 73.25 121 ILE A CA 1
ATOM 918 C C . ILE A 1 121 ? -40.773 30.480 8.702 1.00 73.25 121 ILE A C 1
ATOM 920 O O . ILE A 1 121 ? -39.851 30.693 9.483 1.00 73.25 121 ILE A O 1
ATOM 924 N N . SER A 1 122 ? -42.046 30.738 9.021 1.00 75.44 122 SER A N 1
ATOM 925 C CA . SER A 1 122 ? -42.427 31.278 10.333 1.00 75.44 122 SER A CA 1
ATOM 926 C C . SER A 1 122 ? -42.149 30.303 11.481 1.00 75.44 122 SER A C 1
ATOM 928 O O . SER A 1 122 ? -41.666 30.730 12.524 1.00 75.44 122 SER A O 1
ATOM 930 N N . GLU A 1 123 ? -42.389 29.001 11.284 1.00 76.94 123 GLU A N 1
ATOM 931 C CA . GLU A 1 123 ? -42.088 27.959 12.279 1.00 76.94 123 GLU A CA 1
ATOM 932 C C . GLU A 1 123 ? -40.582 27.837 12.539 1.00 76.94 123 GLU A C 1
ATOM 934 O O . GLU A 1 123 ? -40.154 27.781 13.691 1.00 76.94 123 GLU A O 1
ATOM 939 N N . VAL A 1 124 ? -39.768 27.849 11.476 1.00 76.75 124 VAL A N 1
ATOM 940 C CA . VAL A 1 124 ? -38.303 27.829 11.585 1.00 76.75 124 VAL A CA 1
ATOM 941 C C . VAL A 1 124 ? -37.801 29.076 12.298 1.00 76.75 124 VAL A C 1
ATOM 943 O O . VAL A 1 124 ? -37.009 28.952 13.223 1.00 76.75 124 VAL A O 1
ATOM 946 N N . LYS A 1 125 ? -38.284 30.267 11.926 1.00 74.00 125 LYS A N 1
ATOM 947 C CA . LYS A 1 125 ? -37.881 31.521 12.576 1.00 74.00 125 LYS A CA 1
ATOM 948 C C . LYS A 1 125 ? -38.241 31.532 14.060 1.00 74.00 125 LYS A C 1
ATOM 950 O O . LYS A 1 125 ? -37.382 31.843 14.873 1.00 74.00 125 LYS A O 1
ATOM 955 N N . ALA A 1 126 ? -39.459 31.131 14.424 1.00 79.12 126 ALA A N 1
ATOM 956 C CA . ALA A 1 126 ? -39.873 31.048 15.824 1.00 79.12 126 ALA A CA 1
ATOM 957 C C . ALA A 1 126 ? -39.049 30.019 16.620 1.00 79.12 126 ALA A C 1
ATOM 959 O O . ALA A 1 126 ? -38.668 30.279 17.759 1.00 79.12 126 ALA A O 1
ATOM 960 N N . CYS A 1 127 ? -38.735 28.866 16.018 1.00 76.19 127 CYS A N 1
ATOM 961 C CA . CYS A 1 127 ? -37.899 27.847 16.651 1.00 76.19 127 CYS A CA 1
ATOM 962 C C . CYS A 1 127 ? -36.455 28.327 16.848 1.00 76.19 127 CYS A C 1
ATOM 964 O O . CYS A 1 127 ? -35.900 28.143 17.929 1.00 76.19 127 CYS A O 1
ATOM 966 N N . VAL A 1 128 ? -35.867 28.965 15.833 1.00 74.75 128 VAL A N 1
ATOM 967 C CA . VAL A 1 128 ? -34.512 29.527 15.896 1.00 74.75 128 VAL A CA 1
ATOM 968 C C . VAL A 1 128 ? -34.443 30.621 16.957 1.00 74.75 128 VAL A C 1
ATOM 970 O O . VAL A 1 128 ? -33.583 30.543 17.822 1.00 74.75 128 VAL A O 1
ATOM 973 N N . VAL A 1 129 ? -35.387 31.566 16.969 1.00 80.06 129 VAL A N 1
ATOM 974 C CA . VAL A 1 129 ? -35.468 32.613 18.003 1.00 80.06 129 VAL A CA 1
ATOM 975 C C . VAL A 1 129 ? -35.552 31.994 19.398 1.00 80.06 129 VAL A C 1
ATOM 977 O O . VAL A 1 129 ? -34.706 32.275 20.234 1.00 80.06 129 VAL A O 1
ATOM 980 N N . SER A 1 130 ? -36.461 31.041 19.626 1.00 79.25 130 SER A N 1
ATOM 981 C CA . SER A 1 130 ? -36.595 30.385 20.934 1.00 79.25 130 SER A CA 1
ATOM 982 C C . SER A 1 130 ? -35.329 29.643 21.395 1.00 79.25 130 SER A C 1
ATOM 984 O O . SER A 1 130 ? -35.084 29.575 22.598 1.00 79.25 130 SER A O 1
ATOM 986 N N . GLN A 1 131 ? -34.547 29.059 20.481 1.00 75.56 131 GLN A N 1
ATOM 987 C CA . GLN A 1 131 ? -33.300 28.355 20.817 1.00 75.56 131 GLN A CA 1
ATOM 988 C C . GLN A 1 131 ? -32.142 29.320 21.093 1.00 75.56 131 GLN A C 1
ATOM 990 O O . GLN A 1 131 ? -31.322 29.067 21.973 1.00 75.56 131 GLN A O 1
ATOM 995 N N . PHE A 1 132 ? -32.072 30.417 20.342 1.00 75.62 132 PHE A N 1
ATOM 996 C CA . PHE A 1 132 ? -31.046 31.447 20.485 1.00 75.62 132 PHE A CA 1
ATOM 997 C C . PHE A 1 132 ? -31.290 32.323 21.722 1.00 75.62 132 PHE A C 1
ATOM 999 O O . PHE A 1 132 ? -30.346 32.568 22.474 1.00 75.62 132 PHE A O 1
ATOM 1006 N N . ASP A 1 133 ? -32.551 32.641 22.026 1.00 77.19 133 ASP A N 1
ATOM 1007 C CA . ASP A 1 133 ? -32.968 33.283 23.278 1.00 77.19 133 ASP A CA 1
ATOM 1008 C C . ASP A 1 133 ? -32.605 32.415 24.491 1.00 77.19 133 ASP A C 1
ATOM 1010 O O . ASP A 1 133 ? -32.021 32.900 25.460 1.00 77.19 133 ASP A O 1
ATOM 1014 N N . ALA A 1 134 ? -32.867 31.102 24.424 1.00 74.62 134 ALA A N 1
ATOM 1015 C CA . ALA A 1 134 ? -32.486 30.159 25.480 1.00 74.62 134 ALA A CA 1
ATOM 1016 C C . ALA A 1 134 ? -30.959 30.041 25.668 1.00 74.62 134 ALA A C 1
ATOM 1018 O O . ALA A 1 134 ? -30.498 29.667 26.745 1.00 74.62 134 ALA A O 1
ATOM 1019 N N . ALA A 1 135 ? -30.175 30.368 24.636 1.00 72.56 135 ALA A N 1
ATOM 1020 C CA . ALA A 1 135 ? -28.715 30.378 24.660 1.00 72.56 135 ALA A CA 1
ATOM 1021 C C . ALA A 1 135 ? -28.109 31.772 24.930 1.00 72.56 135 ALA A C 1
ATOM 1023 O O . ALA A 1 135 ? -26.881 31.889 24.959 1.00 72.56 135 ALA A O 1
ATOM 1024 N N . GLY A 1 136 ? -28.938 32.811 25.109 1.00 72.19 136 GLY A N 1
ATOM 1025 C CA . GLY A 1 136 ? -28.507 34.195 25.325 1.00 72.19 136 GLY A CA 1
ATOM 1026 C C . GLY A 1 136 ? -27.732 34.799 24.149 1.00 72.19 136 GLY A C 1
ATOM 1027 O O . GLY A 1 136 ? -26.798 35.569 24.372 1.00 72.19 136 GLY A O 1
ATOM 1028 N N . LYS A 1 137 ? -28.049 34.405 22.908 1.00 74.19 137 LYS A N 1
ATOM 1029 C CA . LYS A 1 137 ? -27.357 34.854 21.688 1.00 74.19 137 LYS A CA 1
ATOM 1030 C C . LYS A 1 137 ? -28.339 35.456 20.693 1.00 74.19 137 LYS A C 1
ATOM 1032 O O . LYS A 1 137 ? -29.424 34.920 20.516 1.00 74.19 137 LYS A O 1
ATOM 1037 N N . ASP A 1 138 ? -27.910 36.489 19.975 1.00 68.31 138 ASP A N 1
ATOM 1038 C CA . ASP A 1 138 ? -28.704 37.074 18.894 1.00 68.31 138 ASP A CA 1
ATOM 1039 C C . ASP A 1 138 ? -28.739 36.156 17.662 1.00 68.31 138 ASP A C 1
ATOM 1041 O O . ASP A 1 138 ? -27.748 35.510 17.299 1.00 68.31 138 ASP A O 1
ATOM 1045 N N . VAL A 1 139 ? -29.903 36.094 17.012 1.00 64.81 139 VAL A N 1
ATOM 104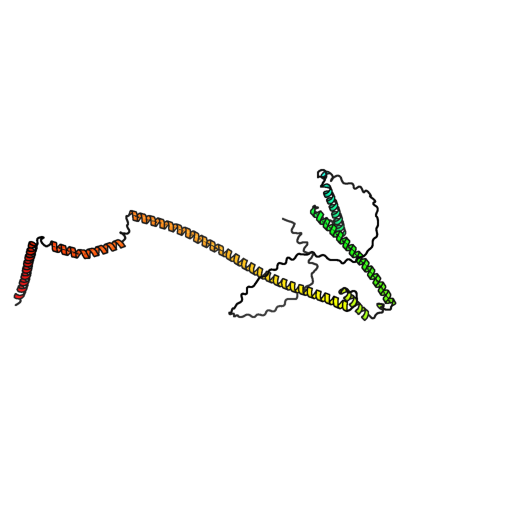6 C CA . VAL A 1 139 ? -30.107 35.320 15.782 1.00 64.81 139 VAL A CA 1
ATOM 1047 C C . VAL A 1 139 ? -29.371 36.008 14.633 1.00 64.81 139 VAL A C 1
ATOM 1049 O O . VAL A 1 139 ? -29.705 37.128 14.263 1.00 64.81 139 VAL A O 1
ATOM 1052 N N . LEU A 1 140 ? -28.381 35.328 14.050 1.00 68.19 140 LEU A N 1
ATOM 1053 C CA . LEU A 1 140 ? -27.688 35.811 12.854 1.00 68.19 140 LEU A CA 1
ATOM 1054 C C . LEU A 1 140 ? -28.618 35.757 11.633 1.00 68.19 140 LEU A C 1
ATOM 1056 O O . LEU A 1 140 ? -29.341 34.773 11.437 1.00 68.19 140 LEU A O 1
ATOM 1060 N N . ASP A 1 141 ? -28.559 36.787 10.790 1.00 60.62 141 ASP A N 1
ATOM 1061 C CA . ASP A 1 141 ? -29.306 36.836 9.535 1.00 60.62 141 ASP A CA 1
ATOM 1062 C C . ASP A 1 141 ? -28.845 35.709 8.599 1.00 60.62 141 ASP A C 1
ATOM 1064 O O . ASP A 1 141 ? -27.686 35.645 8.190 1.00 60.62 141 ASP A O 1
ATOM 1068 N N . PHE A 1 142 ? -29.757 34.793 8.266 1.00 65.69 142 PHE A N 1
ATOM 1069 C CA . PHE A 1 142 ? -29.486 33.671 7.369 1.00 65.69 142 PHE A CA 1
ATOM 1070 C C . PHE A 1 142 ? -30.151 33.876 6.005 1.00 65.69 142 PHE A C 1
ATOM 1072 O O . PHE A 1 142 ? -31.321 34.266 5.906 1.00 65.69 142 PHE A O 1
ATOM 1079 N N . GLU A 1 143 ? -29.434 33.536 4.932 1.00 62.62 143 GLU A N 1
ATOM 1080 C CA . GLU A 1 143 ? -30.004 33.524 3.586 1.00 62.62 143 GLU A CA 1
ATOM 1081 C C . GLU A 1 143 ? -31.107 32.458 3.482 1.00 62.62 143 GLU A C 1
ATOM 1083 O O . GLU A 1 143 ? -30.898 31.239 3.556 1.00 62.62 143 GLU A O 1
ATOM 1088 N N . SER A 1 144 ? -32.338 32.943 3.333 1.00 62.81 144 SER A N 1
ATOM 1089 C CA . SER A 1 144 ? -33.567 32.148 3.336 1.00 62.81 144 SER A CA 1
ATOM 1090 C C . SER A 1 144 ? -33.846 31.515 1.965 1.00 62.81 144 SER A C 1
ATOM 1092 O O . SER A 1 144 ? -34.892 31.737 1.354 1.00 62.81 144 SER A O 1
ATOM 1094 N N . THR A 1 145 ? -32.912 30.706 1.466 1.00 76.62 145 THR A N 1
ATOM 1095 C CA . THR A 1 145 ? -33.109 29.872 0.272 1.00 76.62 145 THR A CA 1
ATOM 1096 C C . THR A 1 145 ? -34.129 28.757 0.554 1.00 76.62 145 THR A C 1
ATOM 1098 O O . THR A 1 145 ? -34.190 28.194 1.644 1.00 76.62 145 THR A O 1
ATOM 1101 N N . SER A 1 146 ? -34.948 28.364 -0.432 1.00 73.19 146 SER A N 1
ATOM 1102 C CA . SER A 1 146 ? -35.985 27.326 -0.231 1.00 73.19 146 SER A CA 1
ATOM 1103 C C . SER A 1 146 ? -35.424 25.986 0.276 1.00 73.19 146 SER A C 1
ATOM 1105 O O . SER A 1 146 ? -36.124 25.270 0.994 1.00 73.19 146 SER A O 1
ATOM 1107 N N . GLN A 1 147 ? -34.187 25.639 -0.095 1.00 78.19 147 GLN A N 1
ATOM 1108 C CA . GLN A 1 147 ? -33.482 24.457 0.407 1.00 78.19 147 GLN A CA 1
ATOM 1109 C C . GLN A 1 147 ? -33.025 24.639 1.862 1.00 78.19 147 GLN A C 1
ATOM 1111 O O . GLN A 1 147 ? -33.261 23.743 2.670 1.00 78.19 147 GLN A O 1
ATOM 1116 N N . SER A 1 148 ? -32.460 25.799 2.227 1.00 78.62 148 SER A N 1
ATOM 1117 C CA . SER A 1 148 ? -32.018 26.070 3.604 1.00 78.62 148 SER A CA 1
ATOM 1118 C C . SER A 1 148 ? -33.198 26.068 4.577 1.00 78.62 148 SER A C 1
ATOM 1120 O O . SER A 1 148 ? -33.127 25.415 5.611 1.00 78.62 148 SER A O 1
ATOM 1122 N N . ILE A 1 149 ? -34.337 26.657 4.204 1.00 81.56 149 ILE A N 1
ATOM 1123 C CA . ILE A 1 149 ? -35.575 26.611 5.001 1.00 81.56 149 ILE A CA 1
ATOM 1124 C C . ILE A 1 149 ? -36.074 25.173 5.193 1.00 81.56 149 ILE A C 1
ATOM 1126 O O . ILE A 1 149 ? -36.496 24.816 6.290 1.00 81.56 149 ILE A O 1
ATOM 1130 N N . CYS A 1 150 ? -36.046 24.333 4.152 1.00 80.94 150 CYS A N 1
ATOM 1131 C CA . CYS A 1 150 ? -36.475 22.937 4.281 1.00 80.94 150 CYS A CA 1
ATOM 1132 C C . CYS A 1 150 ? -35.525 22.133 5.180 1.00 80.94 150 CYS A C 1
ATOM 1134 O O . CYS A 1 150 ? -35.994 21.356 6.009 1.00 80.94 150 CYS A O 1
ATOM 1136 N N . HIS A 1 151 ? -34.211 22.339 5.057 1.00 82.44 151 HIS A N 1
ATOM 1137 C CA . HIS A 1 151 ? -33.225 21.707 5.934 1.00 82.44 151 HIS A CA 1
ATOM 1138 C C . HIS A 1 151 ? -33.365 22.167 7.387 1.00 82.44 151 HIS A C 1
ATOM 1140 O O . HIS A 1 151 ? -33.388 21.326 8.282 1.00 82.44 151 HIS A O 1
ATOM 1146 N N . LEU A 1 152 ? -33.535 23.469 7.625 1.00 83.94 152 LEU A N 1
ATOM 1147 C CA . LEU A 1 152 ? -33.749 24.028 8.959 1.00 83.94 152 LEU A CA 1
ATOM 1148 C C . LEU A 1 152 ? -35.080 23.576 9.569 1.00 83.94 152 LEU A C 1
ATOM 1150 O O . LEU A 1 152 ? -35.123 23.282 10.756 1.00 83.94 152 LEU A O 1
ATOM 1154 N N . HIS A 1 153 ? -36.151 23.459 8.778 1.00 83.88 153 HIS A N 1
ATOM 1155 C CA . HIS A 1 153 ? -37.438 22.923 9.244 1.00 83.88 153 HIS A CA 1
ATOM 1156 C C . HIS A 1 153 ? -37.315 21.462 9.667 1.00 83.88 153 HIS A C 1
ATOM 1158 O O . HIS A 1 153 ? -37.763 21.101 10.751 1.00 83.88 153 HIS A O 1
ATOM 1164 N N . ASN A 1 154 ? -36.632 20.641 8.866 1.00 85.31 154 ASN A N 1
ATOM 1165 C CA . ASN A 1 154 ? -36.357 19.252 9.223 1.00 85.31 154 ASN A CA 1
ATOM 1166 C C . ASN A 1 154 ? -35.490 19.158 10.487 1.00 85.31 154 ASN A C 1
ATOM 1168 O O . ASN A 1 154 ? -35.775 18.344 11.362 1.00 85.31 154 ASN A O 1
ATOM 1172 N N . LEU A 1 155 ? -34.464 20.007 10.613 1.00 86.25 155 LEU A N 1
ATOM 1173 C CA . LEU A 1 155 ? -33.598 20.055 11.791 1.00 86.25 155 LEU A CA 1
ATOM 1174 C C . LEU A 1 155 ? -34.365 20.502 13.044 1.00 86.25 155 LEU A C 1
ATOM 1176 O O . LEU A 1 155 ? -34.217 19.890 14.097 1.00 86.25 155 LEU A O 1
ATOM 1180 N N . ALA A 1 156 ? -35.217 21.520 12.927 1.00 85.81 156 ALA A N 1
ATOM 1181 C CA . ALA A 1 156 ? -36.073 22.010 14.003 1.00 85.81 156 ALA A CA 1
ATOM 1182 C C . ALA A 1 156 ? -37.095 20.952 14.440 1.00 85.81 156 ALA A C 1
ATOM 1184 O O . ALA A 1 156 ? -37.258 20.706 15.633 1.00 85.81 156 ALA A O 1
ATOM 1185 N N . ALA A 1 157 ? -37.737 20.272 13.486 1.00 86.62 157 ALA A N 1
ATOM 1186 C CA . ALA A 1 157 ? -38.671 19.187 13.766 1.00 86.62 157 ALA A CA 1
ATOM 1187 C C . ALA A 1 157 ? -37.976 18.000 14.456 1.00 86.62 157 ALA A C 1
ATOM 1189 O O . ALA A 1 157 ? -38.501 17.471 15.435 1.00 86.62 157 ALA A O 1
ATOM 1190 N N . LEU A 1 158 ? -36.777 17.618 13.996 1.00 89.75 158 LEU A N 1
ATOM 1191 C CA . LEU A 1 158 ? -35.958 16.581 14.631 1.00 89.75 158 LEU A CA 1
ATOM 1192 C C . LEU A 1 158 ? -35.500 16.994 16.033 1.00 89.75 158 LEU A C 1
ATOM 1194 O O . LEU A 1 158 ? -35.611 16.204 16.965 1.00 89.75 158 LEU A O 1
ATOM 1198 N N . SER A 1 159 ? -35.038 18.233 16.205 1.00 87.69 159 SER A N 1
ATOM 1199 C CA . SER A 1 159 ? -34.659 18.787 17.507 1.00 87.69 159 SER A CA 1
ATOM 1200 C C . SER A 1 159 ? -35.836 18.757 18.477 1.00 87.69 159 SER A C 1
ATOM 1202 O O . SER A 1 159 ? -35.706 18.218 19.570 1.00 87.69 159 SER A O 1
ATOM 1204 N N . GLN A 1 160 ? -37.004 19.254 18.070 1.00 88.50 160 GLN A N 1
ATOM 1205 C CA . GLN A 1 160 ? -38.193 19.276 18.916 1.00 88.50 160 GLN A CA 1
ATOM 1206 C C . GLN A 1 160 ? -38.680 17.862 19.258 1.00 88.50 160 GLN A C 1
ATOM 1208 O O . GLN A 1 160 ? -39.079 17.611 20.396 1.00 88.50 160 GLN A O 1
ATOM 1213 N N . ALA A 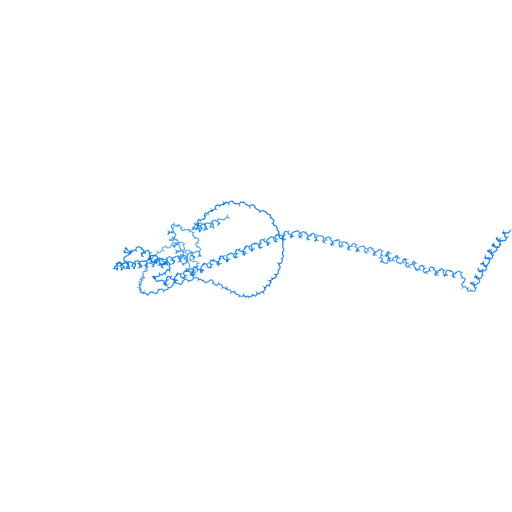1 161 ? -38.643 16.933 18.298 1.00 90.31 161 ALA A N 1
ATOM 1214 C CA . ALA A 1 161 ? -38.965 15.531 18.539 1.00 90.31 161 ALA A CA 1
ATOM 1215 C C . ALA A 1 161 ? -37.994 14.897 19.547 1.00 90.31 161 ALA A C 1
ATOM 1217 O O . ALA A 1 161 ? -38.444 14.243 20.488 1.00 90.31 161 ALA A O 1
ATOM 1218 N N . ASN A 1 162 ? -36.692 15.159 19.411 1.00 92.94 162 ASN A N 1
ATOM 1219 C CA . ASN A 1 162 ? -35.671 14.691 20.346 1.00 92.94 162 ASN A CA 1
ATOM 1220 C C . ASN A 1 162 ? -35.861 15.290 21.744 1.00 92.94 162 ASN A C 1
ATOM 1222 O O . ASN A 1 162 ? -35.818 14.550 22.721 1.00 92.94 162 ASN A O 1
ATOM 1226 N N . THR A 1 163 ? -36.141 16.591 21.860 1.00 92.25 163 THR A N 1
ATOM 1227 C CA . THR A 1 163 ? -36.413 17.239 23.154 1.00 92.25 163 THR A CA 1
ATOM 1228 C C . THR A 1 163 ? -37.655 16.650 23.819 1.00 92.25 163 THR A C 1
ATOM 1230 O O . THR A 1 163 ? -37.638 16.365 25.012 1.00 92.25 163 THR A O 1
ATOM 1233 N N . ARG A 1 164 ? -38.730 16.398 23.059 1.00 93.31 164 ARG A N 1
ATOM 1234 C CA . ARG A 1 164 ? -39.931 15.725 23.583 1.00 93.31 164 ARG A CA 1
ATOM 1235 C C . ARG A 1 164 ? -39.629 14.301 24.043 1.00 93.31 164 ARG A C 1
ATOM 1237 O O . ARG A 1 164 ? -40.065 13.920 25.123 1.00 93.31 164 ARG A O 1
ATOM 1244 N N . ALA A 1 165 ? -38.880 13.530 23.256 1.00 94.75 165 ALA A N 1
ATOM 1245 C CA . ALA A 1 165 ? -38.470 12.181 23.634 1.00 94.75 165 ALA A CA 1
ATOM 1246 C C . ALA A 1 165 ? -37.612 12.193 24.910 1.00 94.75 165 ALA A C 1
ATOM 1248 O O . ALA A 1 165 ? -37.871 11.417 25.826 1.00 94.75 165 ALA A O 1
ATOM 1249 N N . ALA A 1 166 ? -36.657 13.121 25.012 1.00 94.31 166 ALA A N 1
ATOM 1250 C CA . ALA A 1 166 ? -35.829 13.305 26.199 1.00 94.31 166 ALA A CA 1
ATOM 1251 C C . ALA A 1 166 ? -36.666 13.665 27.436 1.00 94.31 166 ALA A C 1
ATOM 1253 O O . ALA A 1 166 ? -36.447 13.091 28.497 1.00 94.31 166 ALA A O 1
ATOM 1254 N N . LEU A 1 167 ? -37.661 14.550 27.300 1.00 96.06 167 LEU A N 1
ATOM 1255 C CA . LEU A 1 167 ? -38.578 14.898 28.391 1.00 96.06 167 LEU A CA 1
ATOM 1256 C C . LEU A 1 167 ? -39.422 13.707 28.854 1.00 96.06 167 LEU A C 1
ATOM 1258 O O . LEU A 1 167 ? -39.607 13.520 30.053 1.00 96.06 167 LEU A O 1
ATOM 1262 N N . ILE A 1 168 ? -39.918 12.885 27.926 1.00 96.50 168 ILE A N 1
ATOM 1263 C CA . ILE A 1 168 ? -40.669 11.669 28.270 1.00 96.50 168 ILE A CA 1
ATOM 1264 C C . ILE A 1 168 ? -39.777 10.700 29.055 1.00 96.50 168 ILE A C 1
ATOM 1266 O O . ILE A 1 168 ? -40.196 10.203 30.097 1.00 96.50 168 ILE A O 1
ATOM 1270 N N . VAL A 1 169 ? -38.543 10.473 28.592 1.00 97.31 169 VAL A N 1
ATOM 1271 C CA . VAL A 1 169 ? -37.572 9.612 29.287 1.00 97.31 169 VAL A CA 1
ATOM 1272 C C . VAL A 1 169 ? -37.221 10.180 30.662 1.00 97.31 169 VAL A C 1
ATOM 1274 O O . VAL A 1 169 ? -37.179 9.432 31.632 1.00 97.31 169 VAL A O 1
ATOM 1277 N N . ALA A 1 170 ? -37.017 11.494 30.775 1.00 96.06 170 ALA A N 1
ATOM 1278 C CA . ALA A 1 170 ? -36.752 12.138 32.056 1.00 96.06 170 ALA A CA 1
ATOM 1279 C C . ALA A 1 170 ? -37.915 11.922 33.035 1.00 96.06 170 ALA A C 1
ATOM 1281 O O . ALA A 1 170 ? -37.693 11.453 34.148 1.00 96.06 170 ALA A O 1
ATOM 1282 N N . ASN A 1 171 ? -39.155 12.182 32.611 1.00 96.31 171 ASN A N 1
ATOM 1283 C CA . ASN A 1 171 ? -40.337 11.984 33.451 1.00 96.31 171 ASN A CA 1
ATOM 1284 C C . ASN A 1 171 ? -40.505 10.520 33.893 1.00 96.31 171 ASN A C 1
ATOM 1286 O O . ASN A 1 171 ? -40.788 10.272 35.062 1.00 96.31 171 ASN A O 1
ATOM 1290 N N . ASP A 1 172 ? -40.277 9.557 32.996 1.00 96.81 172 ASP A N 1
ATOM 1291 C CA . ASP A 1 172 ? -40.295 8.123 33.320 1.00 96.81 172 ASP A CA 1
ATOM 1292 C C . ASP A 1 172 ? -39.222 7.753 34.360 1.00 96.81 172 ASP A C 1
ATOM 1294 O O . ASP A 1 172 ? -39.506 7.050 35.329 1.00 96.81 172 ASP A O 1
ATOM 1298 N N . LEU A 1 173 ? -37.999 8.275 34.220 1.00 95.12 173 LEU A N 1
ATOM 1299 C CA . LEU A 1 173 ? -36.929 8.061 35.198 1.00 95.12 173 LEU A CA 1
ATOM 1300 C C . LEU A 1 173 ? -37.252 8.690 36.556 1.00 95.12 173 LEU A C 1
ATOM 1302 O O . LEU A 1 173 ? -37.002 8.065 37.584 1.00 95.12 173 LEU A O 1
ATOM 1306 N N . HIS A 1 174 ? -37.834 9.890 36.574 1.00 96.12 174 HIS A N 1
ATOM 1307 C CA . HIS A 1 174 ? -38.286 10.540 37.804 1.00 96.12 174 HIS A CA 1
ATOM 1308 C C . HIS A 1 174 ? -39.377 9.726 38.506 1.00 96.12 174 HIS A C 1
ATOM 1310 O O . HIS A 1 174 ? -39.297 9.517 39.718 1.00 96.12 174 HIS A O 1
ATOM 1316 N N . GLN A 1 175 ? -40.361 9.223 37.757 1.00 96.44 175 GLN A N 1
ATOM 1317 C CA . GLN A 1 175 ? -41.411 8.370 38.306 1.00 96.44 175 GLN A CA 1
ATOM 1318 C C . GLN A 1 175 ? -40.825 7.075 38.883 1.00 96.44 175 GLN A C 1
ATOM 1320 O O . GLN A 1 175 ? -41.083 6.748 40.040 1.00 96.44 175 GLN A O 1
ATOM 1325 N N . LYS A 1 176 ? -39.967 6.381 38.127 1.00 95.56 176 LYS A N 1
ATOM 1326 C CA . LYS A 1 176 ? -39.281 5.170 38.601 1.00 95.56 176 LYS A CA 1
ATOM 1327 C C . LYS A 1 176 ? -38.439 5.441 39.841 1.00 95.56 176 LYS A C 1
ATOM 1329 O O . LYS A 1 176 ? -38.458 4.647 40.775 1.00 95.56 176 LYS A O 1
ATOM 1334 N N . ALA A 1 177 ? -37.719 6.560 39.885 1.00 94.81 177 ALA A N 1
ATOM 1335 C CA . ALA A 1 177 ? -36.946 6.947 41.059 1.00 94.81 177 ALA A CA 1
ATOM 1336 C C . ALA A 1 177 ? -37.849 7.149 42.286 1.00 94.81 177 ALA A C 1
ATOM 1338 O O . ALA A 1 177 ? -37.504 6.678 43.371 1.00 94.81 177 ALA A O 1
ATOM 1339 N N . ALA A 1 178 ? -39.017 7.779 42.127 1.00 95.50 178 ALA A N 1
ATOM 1340 C CA . ALA A 1 178 ? -39.983 7.944 43.211 1.00 95.50 178 ALA A CA 1
ATOM 1341 C C . ALA A 1 178 ? -40.544 6.592 43.690 1.00 95.50 178 ALA A C 1
ATOM 1343 O O . ALA A 1 178 ? -40.579 6.330 44.894 1.00 95.50 178 ALA A O 1
ATOM 1344 N N . GLU A 1 179 ? -40.898 5.701 42.760 1.00 95.38 179 GLU A N 1
ATOM 1345 C CA . GLU A 1 179 ? -41.360 4.341 43.058 1.00 95.38 179 GLU A CA 1
ATOM 1346 C C . GLU A 1 179 ? -40.292 3.537 43.818 1.00 95.38 179 GLU A C 1
ATOM 1348 O O . GLU A 1 179 ? -40.570 3.028 44.907 1.00 95.38 179 GLU A O 1
ATOM 1353 N N . TYR A 1 180 ? -39.047 3.494 43.328 1.00 94.62 180 TYR A N 1
ATOM 1354 C CA . TYR A 1 180 ? -37.936 2.826 44.017 1.00 94.62 180 TYR A CA 1
ATOM 1355 C C . TYR A 1 180 ? -37.652 3.431 45.396 1.00 94.62 180 TYR A C 1
ATOM 1357 O O . TYR A 1 180 ? -37.393 2.689 46.341 1.00 94.62 180 TYR A O 1
ATOM 1365 N N . SER A 1 181 ? -37.742 4.757 45.539 1.00 95.12 181 SER A N 1
ATOM 1366 C CA . SER A 1 181 ? -37.543 5.437 46.828 1.00 95.12 181 SER A CA 1
ATOM 1367 C C . SER A 1 181 ? -38.619 5.048 47.843 1.00 95.12 181 SER A C 1
ATOM 1369 O O . SER A 1 181 ? -38.305 4.751 48.997 1.00 95.12 181 SER A O 1
ATOM 1371 N N . SER A 1 182 ? -39.881 4.985 47.404 1.00 95.19 182 SER A N 1
ATOM 1372 C CA . SER A 1 182 ? -41.002 4.546 48.244 1.00 95.19 182 SER A CA 1
ATOM 1373 C C . SER A 1 182 ? -40.869 3.077 48.658 1.00 95.19 182 SER A C 1
ATOM 1375 O O . SER A 1 182 ? -41.074 2.728 49.820 1.00 95.19 182 SER A O 1
ATOM 1377 N N . GLN A 1 183 ? -40.434 2.216 47.735 1.00 94.56 183 GLN A N 1
ATOM 1378 C CA . GLN A 1 183 ? -40.215 0.802 48.004 1.00 94.56 183 GLN A CA 1
ATOM 1379 C C . GLN A 1 183 ? -39.037 0.585 48.961 1.00 94.56 183 GLN A C 1
ATOM 1381 O O . GLN A 1 183 ? -39.127 -0.248 49.862 1.00 94.56 183 GLN A O 1
ATOM 1386 N N . ALA A 1 184 ? -37.952 1.348 48.808 1.00 92.12 184 ALA A N 1
ATOM 1387 C CA . ALA A 1 184 ? -36.818 1.320 49.725 1.00 92.12 184 ALA A CA 1
ATOM 1388 C C . ALA A 1 184 ? -37.221 1.760 51.142 1.00 92.12 184 ALA A C 1
ATOM 1390 O O . ALA A 1 184 ? -36.798 1.133 52.110 1.00 92.12 184 ALA A O 1
ATOM 1391 N N . ALA A 1 185 ? -38.072 2.787 51.272 1.00 93.81 185 ALA A N 1
ATOM 1392 C CA . ALA A 1 185 ? -38.625 3.203 52.561 1.00 93.81 185 ALA A CA 1
ATOM 1393 C C . ALA A 1 185 ? -39.469 2.089 53.204 1.00 93.81 185 ALA A C 1
ATOM 1395 O O . ALA A 1 185 ? -39.245 1.755 54.364 1.00 93.81 185 ALA A O 1
ATOM 1396 N N . ARG A 1 186 ? -40.352 1.442 52.429 1.00 94.94 186 ARG A N 1
ATOM 1397 C CA . ARG A 1 186 ? -41.162 0.305 52.896 1.00 94.94 186 ARG A CA 1
ATOM 1398 C C . ARG A 1 186 ? -40.305 -0.868 53.378 1.00 94.94 186 ARG A C 1
ATOM 1400 O O . ARG A 1 186 ? -40.590 -1.460 54.412 1.00 94.94 186 ARG A O 1
ATOM 1407 N N . ILE A 1 187 ? -39.266 -1.237 52.624 1.00 91.44 187 ILE A N 1
ATOM 1408 C CA . ILE A 1 187 ? -38.355 -2.331 53.002 1.00 91.44 187 ILE A CA 1
ATOM 1409 C C . ILE A 1 187 ? -37.593 -1.974 54.282 1.00 91.44 187 ILE A C 1
ATOM 1411 O O . ILE A 1 187 ? -37.451 -2.828 55.153 1.00 91.44 187 ILE A O 1
ATOM 1415 N N . ARG A 1 188 ? -37.139 -0.722 54.415 1.00 89.88 188 ARG A N 1
ATOM 1416 C CA . ARG A 1 188 ? -36.455 -0.241 55.621 1.00 89.88 188 ARG A CA 1
ATOM 1417 C C . ARG A 1 188 ? -37.345 -0.357 56.859 1.00 89.88 188 ARG A C 1
ATOM 1419 O O . ARG A 1 188 ? -36.907 -0.936 57.843 1.00 89.88 188 ARG A O 1
ATOM 1426 N N . GLU A 1 189 ? -38.596 0.086 56.769 1.00 92.69 189 GLU A N 1
ATOM 1427 C CA . GLU A 1 189 ? -39.582 -0.028 57.854 1.00 92.69 189 GLU A CA 1
ATOM 1428 C C . GLU A 1 189 ? -39.833 -1.495 58.252 1.00 92.69 189 GLU A C 1
ATOM 1430 O O . GLU A 1 189 ? -39.856 -1.836 59.433 1.00 92.69 189 GLU A O 1
ATOM 1435 N N . ILE A 1 190 ? -39.964 -2.401 57.275 1.00 93.31 190 ILE A N 1
ATOM 1436 C CA . ILE A 1 190 ? -40.112 -3.841 57.546 1.00 93.31 190 ILE A CA 1
ATOM 1437 C C . ILE A 1 190 ? -38.883 -4.391 58.285 1.00 93.31 190 ILE A C 1
ATOM 1439 O O . ILE A 1 190 ? -39.036 -5.151 59.239 1.00 93.31 190 ILE A O 1
ATOM 1443 N N . LEU A 1 191 ? -37.672 -4.020 57.861 1.00 89.06 191 LEU A N 1
ATOM 1444 C CA . LEU A 1 191 ? -36.432 -4.461 58.505 1.00 89.06 191 LEU A CA 1
ATOM 1445 C C . LEU A 1 191 ? -36.299 -3.909 59.929 1.00 89.06 191 LEU A C 1
ATOM 1447 O O . LEU A 1 191 ? -35.916 -4.656 60.826 1.00 89.06 191 LEU A O 1
ATOM 1451 N N . GLU A 1 192 ? -36.666 -2.647 60.154 1.00 89.69 192 GLU A N 1
ATOM 1452 C CA . GLU A 1 192 ? -36.716 -2.032 61.486 1.00 89.69 192 GLU A CA 1
ATOM 1453 C C . GLU A 1 192 ? -37.686 -2.779 62.412 1.00 89.69 192 GLU A C 1
ATOM 1455 O O . GLU A 1 192 ? -37.307 -3.141 63.526 1.00 89.69 192 GLU A O 1
ATOM 1460 N N . ASN A 1 193 ? -38.885 -3.122 61.928 1.00 89.62 193 ASN A N 1
ATOM 1461 C CA . ASN A 1 193 ? -39.885 -3.885 62.687 1.00 89.62 193 ASN A CA 1
ATOM 1462 C C . ASN A 1 193 ? -39.419 -5.305 63.066 1.00 89.62 193 ASN A C 1
ATOM 1464 O O . ASN A 1 193 ? -39.860 -5.851 64.076 1.00 89.62 193 ASN A O 1
ATOM 1468 N N . VAL A 1 194 ? -38.528 -5.910 62.273 1.00 89.75 194 VAL A N 1
ATOM 1469 C CA . VAL A 1 194 ? -37.930 -7.236 62.537 1.00 89.75 194 VAL A CA 1
ATOM 1470 C C . VAL A 1 194 ? -36.641 -7.128 63.378 1.00 89.75 194 VAL A C 1
ATOM 1472 O O . VAL A 1 194 ? -36.053 -8.141 63.752 1.00 89.75 194 VAL A O 1
ATOM 1475 N N . GLY A 1 195 ? -36.199 -5.913 63.726 1.00 84.38 195 GLY A N 1
ATOM 1476 C CA . GLY A 1 195 ? -34.974 -5.676 64.500 1.00 84.38 195 GLY A CA 1
ATOM 1477 C C . GLY A 1 195 ? -33.682 -5.755 63.676 1.00 84.38 195 GLY A C 1
ATOM 1478 O O . GLY A 1 195 ? -32.596 -5.850 64.239 1.00 84.38 195 GLY A O 1
ATOM 1479 N 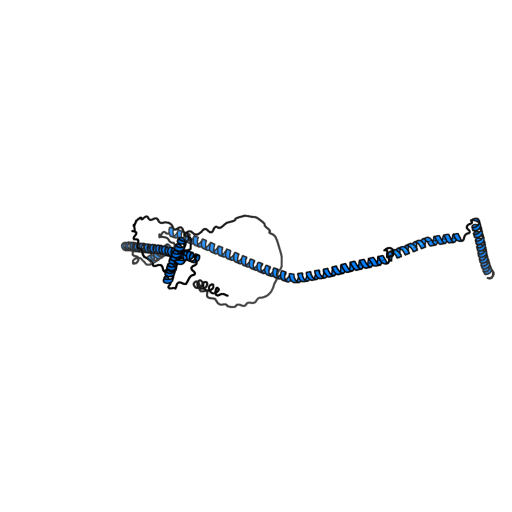N . LEU A 1 196 ? -33.784 -5.701 62.345 1.00 84.75 196 LEU A N 1
ATOM 1480 C CA . LEU A 1 196 ? -32.672 -5.687 61.387 1.00 84.75 196 LEU A CA 1
ATOM 1481 C C . LEU A 1 196 ? -32.409 -4.272 60.846 1.00 84.75 196 LEU A C 1
ATOM 1483 O O . LEU A 1 196 ? -32.104 -4.090 59.666 1.00 84.75 196 LEU A O 1
ATOM 1487 N N . ALA A 1 197 ? -32.553 -3.256 61.697 1.00 84.69 197 ALA A N 1
ATOM 1488 C CA . ALA A 1 197 ? -32.228 -1.883 61.333 1.00 84.69 197 ALA A CA 1
ATOM 1489 C C . ALA A 1 197 ? -30.742 -1.769 60.954 1.00 84.69 197 ALA A C 1
ATOM 1491 O O . ALA A 1 197 ? -29.883 -2.351 61.617 1.00 84.69 197 ALA A O 1
ATOM 1492 N N . ILE A 1 198 ? -30.431 -0.986 59.915 1.00 78.12 198 ILE A N 1
ATOM 1493 C CA . ILE A 1 198 ? -29.052 -0.788 59.429 1.00 78.12 198 ILE A CA 1
ATOM 1494 C C . ILE A 1 198 ? -28.146 -0.269 60.557 1.00 78.12 198 ILE A C 1
ATOM 1496 O O . ILE A 1 198 ? -27.018 -0.735 60.698 1.00 78.12 198 ILE A O 1
ATOM 1500 N N . ASP A 1 199 ? -28.676 0.616 61.401 1.00 82.56 199 ASP A N 1
ATOM 1501 C CA . ASP A 1 199 ? -27.961 1.219 62.532 1.00 82.56 199 ASP A CA 1
ATOM 1502 C C . ASP A 1 199 ? -27.698 0.229 63.682 1.00 82.56 199 ASP A C 1
ATOM 1504 O O . ASP A 1 199 ? -26.839 0.466 64.530 1.00 82.56 199 ASP A O 1
ATOM 1508 N N . GLY A 1 200 ? -28.424 -0.894 63.713 1.00 80.75 200 GLY A N 1
ATOM 1509 C CA . GLY A 1 200 ? -28.251 -1.974 64.686 1.00 80.75 200 GLY A CA 1
ATOM 1510 C C . GLY A 1 200 ? -27.318 -3.094 64.218 1.00 80.75 200 GLY A C 1
ATOM 1511 O O . GLY A 1 200 ? -27.019 -4.000 64.997 1.00 80.75 200 GLY A O 1
ATOM 1512 N N . LEU A 1 201 ? -26.860 -3.065 62.960 1.00 84.38 201 LEU A N 1
ATOM 1513 C CA . LEU A 1 201 ? -25.997 -4.103 62.399 1.00 84.38 201 LEU A CA 1
ATOM 1514 C C . LEU A 1 201 ? -24.514 -3.833 62.699 1.00 84.38 201 LEU A C 1
ATOM 1516 O O . LEU A 1 201 ? -24.064 -2.686 62.676 1.00 84.38 201 LEU A O 1
ATOM 1520 N N . PRO A 1 202 ? -23.697 -4.880 62.910 1.00 90.25 202 PRO A N 1
ATOM 1521 C CA . PRO A 1 202 ? -22.265 -4.691 63.060 1.00 90.25 202 PRO A CA 1
ATOM 1522 C C . PRO A 1 202 ? -21.634 -4.195 61.743 1.00 90.25 202 PRO A C 1
ATOM 1524 O O . PRO A 1 202 ? -21.977 -4.650 60.648 1.00 90.25 202 PRO A O 1
ATOM 1527 N N . ALA A 1 203 ? -20.685 -3.258 61.847 1.00 89.31 203 ALA A N 1
ATOM 1528 C CA . ALA A 1 203 ? -20.139 -2.506 60.709 1.00 89.31 203 ALA A CA 1
ATOM 1529 C C . ALA A 1 203 ? -19.527 -3.381 59.594 1.00 89.31 203 ALA A C 1
ATOM 1531 O O . ALA A 1 203 ? -19.556 -3.012 58.420 1.00 89.31 203 ALA A O 1
ATOM 1532 N N . ASN A 1 204 ? -19.001 -4.561 59.934 1.00 90.94 204 ASN A N 1
ATOM 1533 C CA . ASN A 1 204 ? -18.473 -5.525 58.964 1.00 90.94 204 ASN A CA 1
ATOM 1534 C C . ASN A 1 204 ? -19.566 -6.108 58.046 1.00 90.94 204 ASN A C 1
ATOM 1536 O O . ASN A 1 204 ? -19.315 -6.321 56.858 1.00 90.94 204 ASN A O 1
ATOM 1540 N N . VAL A 1 205 ? -20.775 -6.345 58.565 1.00 90.12 205 VAL A N 1
ATOM 1541 C CA . VAL A 1 205 ? -21.919 -6.853 57.790 1.00 90.12 205 VAL A CA 1
ATOM 1542 C C . VAL A 1 205 ? -22.422 -5.778 56.832 1.00 90.12 205 VAL A C 1
ATOM 1544 O O . VAL A 1 205 ? -22.655 -6.065 55.656 1.00 90.12 205 VAL A O 1
ATOM 1547 N N . VAL A 1 206 ? -22.509 -4.530 57.301 1.00 89.19 206 VAL A N 1
ATOM 1548 C CA . VAL A 1 206 ? -22.886 -3.369 56.478 1.00 89.19 206 VAL A CA 1
ATOM 1549 C C . VAL A 1 206 ? -21.882 -3.158 55.340 1.00 89.19 206 VAL A C 1
ATOM 1551 O O . VAL A 1 206 ? -22.270 -3.058 54.180 1.00 89.19 206 VAL A O 1
ATOM 1554 N N . ALA A 1 207 ? -20.578 -3.183 55.633 1.00 91.44 207 ALA A N 1
ATOM 1555 C CA . ALA A 1 207 ? -19.547 -3.056 54.603 1.00 91.44 207 ALA A CA 1
ATOM 1556 C C . ALA A 1 207 ? -19.615 -4.188 53.559 1.00 91.44 207 ALA A C 1
ATOM 1558 O O . ALA A 1 207 ? -19.538 -3.935 52.357 1.00 91.44 207 ALA A O 1
ATOM 1559 N N . SER A 1 208 ? -19.805 -5.435 54.001 1.00 92.12 208 SER A N 1
ATOM 1560 C CA . SER A 1 208 ? -19.860 -6.603 53.108 1.00 92.12 208 SER A CA 1
ATOM 1561 C C . SER A 1 208 ? -21.095 -6.585 52.201 1.00 92.12 208 SER A C 1
ATOM 1563 O O . SER A 1 208 ? -20.991 -6.824 50.999 1.00 92.12 208 SER A O 1
ATOM 1565 N N . THR A 1 209 ? -22.265 -6.253 52.753 1.00 89.88 209 THR A N 1
ATOM 1566 C CA . THR A 1 209 ? -23.514 -6.123 51.982 1.00 89.88 209 THR A CA 1
ATOM 1567 C C . THR A 1 209 ? -23.457 -4.958 50.998 1.00 89.88 209 THR A C 1
ATOM 1569 O O . THR A 1 209 ? -23.903 -5.111 49.861 1.00 89.88 209 THR A O 1
ATOM 1572 N N . GLN A 1 210 ? -22.823 -3.840 51.368 1.00 91.75 210 GLN A N 1
ATOM 1573 C CA . GLN A 1 210 ? -22.594 -2.722 50.453 1.00 91.75 210 GLN A CA 1
ATOM 1574 C C . GLN A 1 210 ? -21.719 -3.123 49.258 1.00 91.75 210 GLN A C 1
ATOM 1576 O O . GLN A 1 210 ? -22.026 -2.756 48.124 1.00 91.75 210 GLN A O 1
ATOM 1581 N N . VAL A 1 211 ? -20.648 -3.895 49.479 1.00 94.81 211 VAL A N 1
ATOM 1582 C CA . VAL A 1 211 ? -19.806 -4.403 48.382 1.00 94.81 211 VAL A CA 1
ATOM 1583 C C . VAL A 1 211 ? -20.619 -5.299 47.448 1.00 94.81 211 VAL A C 1
ATOM 1585 O O . VAL A 1 211 ? -20.562 -5.106 46.236 1.00 94.81 211 VAL A O 1
ATOM 1588 N N . ILE A 1 212 ? -21.419 -6.223 47.987 1.00 93.44 212 ILE A N 1
ATOM 1589 C CA . ILE A 1 212 ? -22.277 -7.106 47.179 1.00 93.44 212 ILE A CA 1
ATOM 1590 C C . ILE A 1 212 ? -23.284 -6.288 46.361 1.00 93.44 212 ILE A C 1
ATOM 1592 O O . ILE A 1 212 ? -23.422 -6.529 45.165 1.00 93.44 212 ILE A O 1
ATOM 1596 N N . ALA A 1 213 ? -23.931 -5.286 46.963 1.00 92.44 213 ALA A N 1
ATOM 1597 C CA . ALA A 1 213 ? -24.862 -4.400 46.265 1.00 92.44 213 ALA A CA 1
ATOM 1598 C C . ALA A 1 213 ? -24.171 -3.601 45.147 1.00 92.44 213 ALA A C 1
ATOM 1600 O O . ALA A 1 213 ? -24.689 -3.500 44.035 1.00 92.44 213 ALA A O 1
ATOM 1601 N N . ASN A 1 214 ? -22.970 -3.078 45.405 1.00 94.19 214 ASN A N 1
ATOM 1602 C CA . ASN A 1 214 ? -22.191 -2.346 44.408 1.00 94.19 214 ASN A CA 1
ATOM 1603 C C . ASN A 1 214 ? -21.790 -3.245 43.229 1.00 94.19 214 ASN A C 1
ATOM 1605 O O . ASN A 1 214 ? -21.923 -2.841 42.073 1.00 94.19 214 ASN A O 1
ATOM 1609 N N . VAL A 1 215 ? -21.327 -4.469 43.502 1.00 94.31 215 VAL A N 1
ATOM 1610 C CA . VAL A 1 215 ? -20.967 -5.433 42.454 1.00 94.31 215 VAL A CA 1
ATOM 1611 C C . VAL A 1 215 ? -22.213 -5.884 41.687 1.00 94.31 215 VAL A C 1
ATOM 1613 O O . VAL A 1 215 ? -22.164 -5.929 40.462 1.00 94.31 215 VAL A O 1
ATOM 1616 N N . ALA A 1 216 ? -23.342 -6.137 42.358 1.00 94.88 216 ALA A N 1
ATOM 1617 C CA . ALA A 1 216 ? -24.611 -6.469 41.704 1.00 94.88 216 ALA A CA 1
ATOM 1618 C C . ALA A 1 216 ? -25.058 -5.354 40.750 1.00 94.88 216 ALA A C 1
ATOM 1620 O O . ALA A 1 216 ? -25.355 -5.625 39.589 1.00 94.88 216 ALA A O 1
ATOM 1621 N N . ASN A 1 217 ? -25.006 -4.095 41.195 1.00 92.50 217 ASN A N 1
ATOM 1622 C CA . ASN A 1 217 ? -25.327 -2.933 40.367 1.00 92.50 217 ASN A CA 1
ATOM 1623 C C . ASN A 1 217 ? -24.387 -2.812 39.157 1.00 92.50 217 ASN A C 1
ATOM 1625 O O . ASN A 1 217 ? -24.846 -2.567 38.044 1.00 92.50 217 ASN A O 1
ATOM 1629 N N . MET A 1 218 ? -23.082 -3.033 39.346 1.00 93.19 218 MET A N 1
ATOM 1630 C CA . MET A 1 218 ? -22.096 -2.981 38.259 1.00 93.19 218 MET A CA 1
ATOM 1631 C C . MET A 1 218 ? -22.283 -4.111 37.236 1.00 93.19 218 MET A C 1
ATOM 1633 O O . MET A 1 218 ? -22.060 -3.913 36.042 1.00 93.19 218 MET A O 1
ATOM 1637 N N . LEU A 1 219 ? -22.704 -5.289 37.694 1.00 93.94 219 LEU A N 1
ATOM 1638 C CA . LEU A 1 219 ? -23.016 -6.440 36.847 1.00 93.94 219 LEU A CA 1
ATOM 1639 C C . LEU A 1 219 ? -24.461 -6.421 36.314 1.00 93.94 219 LEU A C 1
ATOM 1641 O O . LEU A 1 219 ? -24.814 -7.279 35.507 1.00 93.94 219 LEU A O 1
ATOM 1645 N N . ASN A 1 220 ? -25.272 -5.438 36.725 1.00 93.75 220 ASN A N 1
ATOM 1646 C CA . ASN A 1 220 ? -26.700 -5.313 36.424 1.00 93.75 220 ASN A CA 1
ATOM 1647 C C . ASN A 1 220 ? -27.522 -6.562 36.818 1.00 93.75 220 ASN A C 1
ATOM 1649 O O . ASN A 1 220 ? -28.368 -7.041 36.059 1.00 93.75 220 ASN A O 1
ATOM 1653 N N . ILE A 1 221 ? -27.249 -7.090 38.010 1.00 95.25 221 ILE A N 1
ATOM 1654 C CA . ILE A 1 221 ? -27.920 -8.241 38.626 1.00 95.25 221 ILE A CA 1
ATOM 1655 C C . ILE A 1 221 ? -28.937 -7.728 39.656 1.00 95.25 221 ILE A C 1
ATOM 1657 O O . ILE A 1 221 ? -28.703 -6.710 40.304 1.00 95.25 221 ILE A O 1
ATOM 1661 N N . ARG A 1 222 ? -30.081 -8.410 39.796 1.00 90.06 222 ARG A N 1
ATOM 1662 C CA . ARG A 1 222 ? -31.184 -7.991 40.690 1.00 90.06 222 ARG A CA 1
ATOM 1663 C C . ARG A 1 222 ? -31.284 -8.810 41.977 1.00 90.06 222 ARG A C 1
ATOM 1665 O O . ARG A 1 222 ? -31.996 -8.418 42.895 1.00 90.06 222 ARG A O 1
ATOM 1672 N N . ASP A 1 223 ? -30.601 -9.938 42.019 1.00 90.50 223 ASP A N 1
ATOM 1673 C CA . ASP A 1 223 ? -30.577 -10.927 43.083 1.00 90.50 223 ASP A CA 1
ATOM 1674 C C . ASP A 1 223 ? -29.170 -11.061 43.683 1.00 90.50 223 ASP A C 1
ATOM 1676 O O . ASP A 1 223 ? -28.172 -10.614 43.118 1.00 90.50 223 ASP A O 1
ATOM 1680 N N . THR A 1 224 ? -29.089 -11.668 44.865 1.00 87.88 224 THR A N 1
ATOM 1681 C CA . THR A 1 224 ? -27.823 -11.917 45.566 1.00 87.88 224 THR A CA 1
ATOM 1682 C C . THR A 1 224 ? -27.320 -13.354 45.386 1.00 87.88 224 THR A C 1
ATOM 1684 O O . THR A 1 224 ? -26.452 -13.800 46.137 1.00 87.88 224 THR A O 1
ATOM 1687 N N . GLU A 1 225 ? -27.837 -14.095 44.396 1.00 93.88 225 GLU A N 1
ATOM 1688 C CA . GLU A 1 225 ? -27.436 -15.480 44.143 1.00 93.88 225 GLU A CA 1
ATOM 1689 C C . GLU A 1 225 ? -26.057 -15.572 43.483 1.00 93.88 225 GLU A C 1
ATOM 1691 O O . GLU A 1 225 ? -25.765 -14.923 42.477 1.00 93.88 225 GLU A O 1
ATOM 1696 N N . LEU A 1 226 ? -25.206 -16.454 44.013 1.00 94.44 226 LEU A N 1
ATOM 1697 C CA . LEU A 1 226 ? -23.854 -16.683 43.498 1.00 94.44 226 LEU A CA 1
ATOM 1698 C C . LEU A 1 226 ? -23.844 -17.108 42.017 1.00 94.44 226 LEU A C 1
ATOM 1700 O O . LEU A 1 226 ? -22.966 -16.690 41.264 1.00 94.44 226 LEU A O 1
ATOM 1704 N N . SER A 1 227 ? -24.816 -17.923 41.600 1.00 96.38 227 SER A N 1
ATOM 1705 C CA . SER A 1 227 ? -25.036 -18.351 40.210 1.00 96.38 227 SER A CA 1
ATOM 1706 C C . SER A 1 227 ? -25.122 -17.155 39.260 1.00 96.38 227 SER A C 1
ATOM 1708 O O . SER A 1 227 ? -24.388 -17.105 38.270 1.00 96.38 227 SER A O 1
ATOM 1710 N N . SER A 1 228 ? -25.956 -16.169 39.592 1.00 95.88 228 SER A N 1
ATOM 1711 C CA . SER A 1 228 ? -26.161 -14.951 38.805 1.00 95.88 228 SER A CA 1
ATOM 1712 C C . SER A 1 228 ? -24.879 -14.122 38.690 1.00 95.88 228 SER A C 1
ATOM 1714 O O . SER A 1 228 ? -24.519 -13.685 37.593 1.00 95.88 228 SER A O 1
ATOM 1716 N N . PHE A 1 229 ? -24.118 -13.983 39.785 1.00 95.38 229 PHE A N 1
ATOM 1717 C CA . PHE A 1 229 ? -22.805 -13.322 39.763 1.00 95.38 229 PHE A CA 1
ATOM 1718 C C . PHE A 1 229 ? -21.811 -14.028 38.841 1.00 95.38 229 PHE A C 1
ATOM 1720 O O . PHE A 1 229 ? -21.147 -13.374 38.036 1.00 95.38 229 PHE A O 1
ATOM 1727 N N . LEU A 1 230 ? -21.699 -15.354 38.941 1.00 95.50 230 LEU A N 1
ATOM 1728 C CA . LEU A 1 230 ? -20.755 -16.131 38.138 1.00 95.50 230 LEU A CA 1
ATOM 1729 C C . LEU A 1 230 ? -21.062 -16.029 36.639 1.00 95.50 230 LEU A C 1
ATOM 1731 O O . LEU A 1 230 ? -20.137 -15.847 35.845 1.00 95.50 230 LEU A O 1
ATOM 1735 N N . ILE A 1 231 ? -22.341 -16.078 36.256 1.00 95.69 231 ILE A N 1
ATOM 1736 C CA . ILE A 1 231 ? -22.765 -15.925 34.857 1.00 95.69 231 ILE A CA 1
ATOM 1737 C C . ILE A 1 231 ? -22.408 -14.525 34.345 1.00 95.69 231 ILE A C 1
ATOM 1739 O O . ILE A 1 231 ? -21.717 -14.397 33.333 1.00 95.69 231 ILE A O 1
ATOM 1743 N N . ALA A 1 232 ? -22.795 -13.469 35.067 1.00 96.06 232 ALA A N 1
ATOM 1744 C CA . ALA A 1 232 ? -22.541 -12.095 34.634 1.00 96.06 232 ALA A CA 1
ATOM 1745 C C . ALA A 1 232 ? -21.039 -11.766 34.556 1.00 96.06 232 ALA A C 1
ATOM 1747 O O . ALA A 1 232 ? -20.585 -11.113 33.611 1.00 96.06 232 ALA A O 1
ATOM 1748 N N . MET A 1 233 ? -20.240 -12.245 35.517 1.00 94.94 233 MET A N 1
ATOM 1749 C CA . MET A 1 233 ? -18.781 -12.110 35.476 1.00 94.94 233 MET A CA 1
ATOM 1750 C C . MET A 1 233 ? -18.172 -12.867 34.293 1.00 94.94 233 MET A C 1
ATOM 1752 O O . MET A 1 233 ? -17.263 -12.344 33.640 1.00 94.94 233 MET A O 1
ATOM 1756 N N . GLY A 1 234 ? -18.677 -14.066 33.989 1.00 96.06 234 GLY A N 1
ATOM 1757 C CA . GLY A 1 234 ? -18.292 -14.836 32.808 1.00 96.06 234 GLY A CA 1
ATOM 1758 C C . GLY A 1 234 ? -18.573 -14.071 31.515 1.00 96.06 234 GLY A C 1
ATOM 1759 O O . GLY A 1 234 ? -17.674 -13.897 30.689 1.00 96.06 234 GLY A O 1
ATOM 1760 N N . ASP A 1 235 ? -19.774 -13.510 31.381 1.00 96.12 235 ASP A N 1
ATOM 1761 C CA . ASP A 1 235 ? -20.184 -12.724 30.215 1.00 96.12 235 ASP A CA 1
ATOM 1762 C C . ASP A 1 235 ? -19.349 -11.456 30.027 1.00 96.12 235 ASP A C 1
ATOM 1764 O O . ASP A 1 235 ? -18.975 -11.104 28.902 1.00 96.12 235 ASP A O 1
ATOM 1768 N N . ILE A 1 236 ? -19.049 -10.729 31.107 1.00 95.62 236 ILE A N 1
ATOM 1769 C CA . ILE A 1 236 ? -18.173 -9.551 31.041 1.00 95.62 236 ILE A CA 1
ATOM 1770 C C . ILE A 1 236 ? -16.745 -9.961 30.683 1.00 95.62 236 ILE A C 1
ATOM 1772 O O . ILE A 1 236 ? -16.126 -9.311 29.841 1.00 95.62 236 ILE A O 1
ATOM 1776 N N . SER A 1 237 ? -16.233 -11.050 31.257 1.00 96.62 237 SER A N 1
ATOM 1777 C CA . SER A 1 237 ? -14.886 -11.549 30.962 1.00 96.62 237 SER A CA 1
ATOM 1778 C C . SER A 1 237 ? -14.751 -11.961 29.496 1.00 96.62 237 SER A C 1
ATOM 1780 O O . SER A 1 237 ? -13.800 -11.549 28.835 1.00 96.62 237 SER A O 1
ATOM 1782 N N . LEU A 1 238 ? -15.741 -12.670 28.946 1.00 97.19 238 LEU A N 1
ATOM 1783 C CA . LEU A 1 238 ? -15.792 -13.034 27.528 1.00 97.19 238 LEU A CA 1
ATOM 1784 C C . LEU A 1 238 ? -15.927 -11.811 26.609 1.00 97.19 238 LEU A C 1
ATOM 1786 O O . LEU A 1 238 ? -15.306 -11.749 25.547 1.00 97.19 238 LEU A O 1
ATOM 1790 N N . ARG A 1 239 ? -16.723 -10.805 26.989 1.00 96.12 239 ARG A N 1
ATOM 1791 C CA . ARG A 1 239 ? -16.810 -9.544 26.231 1.00 96.12 239 ARG A CA 1
ATOM 1792 C C . ARG A 1 239 ? -15.492 -8.774 26.262 1.00 96.12 239 ARG A C 1
ATOM 1794 O O . ARG A 1 239 ? -15.084 -8.226 25.234 1.00 96.12 239 ARG A O 1
ATOM 1801 N N . LYS A 1 240 ? -14.806 -8.767 27.406 1.00 96.69 240 LYS A N 1
ATOM 1802 C CA . LYS A 1 240 ? -13.495 -8.135 27.578 1.00 96.69 240 LYS A CA 1
ATOM 1803 C C . LYS A 1 240 ? -12.443 -8.807 26.699 1.00 96.69 240 LYS A C 1
ATOM 1805 O O . LYS A 1 240 ? -11.746 -8.094 25.982 1.00 96.69 240 LYS A O 1
ATOM 1810 N N . THR A 1 241 ? -12.361 -10.140 26.691 1.00 98.00 241 THR A N 1
ATOM 1811 C CA . THR A 1 241 ? -11.401 -10.868 25.841 1.00 98.00 241 THR A CA 1
ATOM 1812 C C . THR A 1 241 ? -11.679 -10.641 24.361 1.00 98.00 241 THR A C 1
ATOM 1814 O O . THR A 1 241 ? -10.786 -10.199 23.652 1.00 98.00 241 THR A O 1
ATOM 1817 N N . ARG A 1 242 ? -12.934 -10.769 23.905 1.00 98.06 242 ARG A N 1
ATOM 1818 C CA . ARG A 1 242 ? -13.313 -10.476 22.507 1.00 98.06 242 ARG A CA 1
ATOM 1819 C C . ARG A 1 242 ? -12.948 -9.056 22.073 1.00 98.06 242 ARG A C 1
ATOM 1821 O O . ARG A 1 242 ? -12.543 -8.837 20.934 1.00 98.06 242 ARG A O 1
ATOM 1828 N N . THR A 1 243 ? -13.125 -8.076 22.957 1.00 98.12 243 THR A N 1
ATOM 1829 C CA . THR A 1 243 ? -12.767 -6.678 22.671 1.00 98.12 243 THR A CA 1
ATOM 1830 C C . THR A 1 243 ? -11.253 -6.498 22.610 1.00 98.12 243 THR A C 1
ATOM 1832 O O . THR A 1 243 ? -10.748 -5.818 21.718 1.00 98.12 243 THR A O 1
ATOM 1835 N N . GLN A 1 244 ? -10.521 -7.145 23.516 1.00 98.12 244 GLN A N 1
ATOM 1836 C CA . GLN A 1 244 ? -9.065 -7.123 23.526 1.00 98.12 244 GLN A CA 1
ATOM 1837 C C . GLN A 1 244 ? -8.471 -7.814 22.290 1.00 98.12 24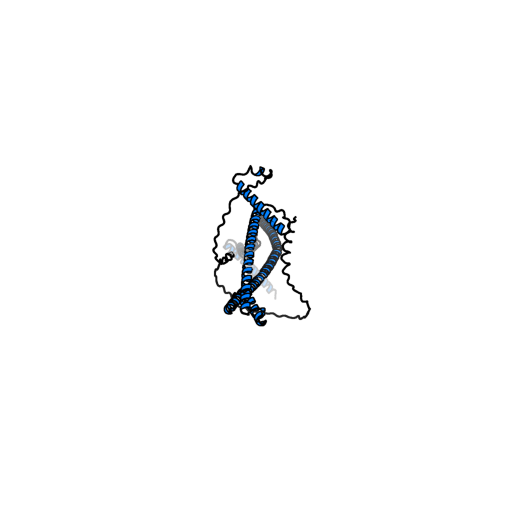4 GLN A C 1
ATOM 1839 O O . GLN A 1 244 ? -7.552 -7.270 21.685 1.00 98.12 244 GLN A O 1
ATOM 1844 N N . ASP A 1 245 ? -9.031 -8.942 21.855 1.00 98.25 245 ASP A N 1
ATOM 1845 C CA . ASP A 1 245 ? -8.602 -9.649 20.644 1.00 98.25 245 ASP A CA 1
ATOM 1846 C C . ASP A 1 245 ? -8.793 -8.782 19.398 1.00 98.25 245 ASP A C 1
ATOM 1848 O O . ASP A 1 245 ? -7.878 -8.652 18.586 1.00 98.25 245 ASP A O 1
ATOM 1852 N N . LYS A 1 246 ? -9.946 -8.105 19.280 1.00 98.31 246 LYS A N 1
ATOM 1853 C CA . LYS A 1 246 ? -10.189 -7.124 18.209 1.00 98.31 246 LYS A CA 1
ATOM 1854 C C . LYS A 1 246 ? -9.181 -5.978 18.250 1.00 98.31 246 LYS A C 1
ATOM 1856 O O . LYS A 1 246 ? -8.695 -5.567 17.203 1.00 98.31 246 LYS A O 1
ATOM 1861 N N . ARG A 1 247 ? -8.837 -5.474 19.440 1.00 98.25 247 ARG A N 1
ATOM 1862 C CA . ARG A 1 247 ? -7.826 -4.418 19.600 1.00 98.25 247 ARG A CA 1
ATOM 1863 C C . ARG A 1 247 ? -6.449 -4.882 19.128 1.00 98.25 247 ARG A C 1
ATOM 1865 O O . ARG A 1 247 ? -5.796 -4.162 18.380 1.00 98.25 247 ARG A O 1
ATOM 1872 N N . ILE A 1 248 ? -6.032 -6.082 19.526 1.00 98.38 248 ILE A N 1
ATOM 1873 C CA . ILE A 1 248 ? -4.761 -6.680 19.099 1.00 98.38 248 ILE A CA 1
ATOM 1874 C C . ILE A 1 248 ? -4.757 -6.896 17.580 1.00 98.38 248 ILE A C 1
ATOM 1876 O O . ILE A 1 248 ? -3.758 -6.612 16.923 1.00 98.38 248 ILE A O 1
ATOM 1880 N N . GLN A 1 249 ? -5.866 -7.369 17.010 1.00 98.19 249 GLN A N 1
ATOM 1881 C CA . GLN A 1 249 ? -5.998 -7.570 15.570 1.00 98.19 249 GLN A CA 1
ATOM 1882 C C . GLN A 1 249 ? -5.885 -6.252 14.796 1.00 98.19 249 GLN A C 1
ATOM 1884 O O . GLN A 1 249 ? -5.080 -6.163 13.872 1.00 98.19 249 GLN A O 1
ATOM 1889 N N . LEU A 1 250 ? -6.605 -5.210 15.221 1.00 98.38 250 LEU A N 1
ATOM 1890 C CA . LEU A 1 250 ? -6.511 -3.874 14.626 1.00 98.38 250 LEU A CA 1
ATOM 1891 C C . LEU A 1 250 ? -5.095 -3.297 14.731 1.00 98.38 250 LEU A C 1
ATOM 1893 O O . LEU A 1 250 ? -4.613 -2.664 13.796 1.00 98.38 250 LEU A O 1
ATOM 1897 N N . GLU A 1 251 ? -4.398 -3.529 15.844 1.00 98.31 251 GLU A N 1
ATOM 1898 C CA . GLU A 1 251 ? -3.010 -3.092 15.997 1.00 98.31 251 GLU A CA 1
ATOM 1899 C C . GLU A 1 251 ? -2.070 -3.810 15.013 1.00 98.31 251 GLU A C 1
ATOM 1901 O O . GLU A 1 251 ? -1.183 -3.182 14.431 1.00 98.31 251 GLU A O 1
ATOM 1906 N N . ARG A 1 252 ? -2.270 -5.115 14.783 1.00 98.38 252 ARG A N 1
ATOM 1907 C CA . ARG A 1 252 ? -1.508 -5.882 13.783 1.00 98.38 252 ARG A CA 1
ATOM 1908 C C . ARG A 1 252 ? -1.785 -5.389 12.366 1.00 98.38 252 ARG A C 1
ATOM 1910 O O . ARG A 1 252 ? -0.840 -5.151 11.621 1.00 98.38 252 ARG A O 1
ATOM 1917 N N . GLU A 1 253 ? -3.053 -5.208 12.010 1.00 98.19 253 GLU A N 1
ATOM 1918 C CA . GLU A 1 253 ? -3.460 -4.699 10.695 1.00 98.19 253 GLU A CA 1
ATOM 1919 C C . GLU A 1 253 ? -2.909 -3.292 10.447 1.00 98.19 253 GLU A C 1
ATOM 1921 O O . GLU A 1 253 ? -2.360 -3.024 9.380 1.00 98.19 253 GLU A O 1
ATOM 1926 N N . SER A 1 254 ? -2.953 -2.423 11.461 1.00 98.38 254 SER A N 1
ATOM 1927 C CA . SER A 1 254 ? -2.346 -1.090 11.415 1.00 98.38 254 SER A CA 1
ATOM 1928 C C . SER A 1 254 ? -0.841 -1.153 11.131 1.00 98.38 254 SER A C 1
ATOM 1930 O O . SER A 1 254 ? -0.354 -0.462 10.235 1.00 98.38 254 SER A O 1
ATOM 1932 N N . LYS A 1 255 ? -0.097 -2.033 11.817 1.00 98.62 255 LYS A N 1
ATOM 1933 C CA . LYS A 1 255 ? 1.341 -2.236 11.557 1.00 98.62 255 LYS A CA 1
ATOM 1934 C C . LYS A 1 255 ? 1.604 -2.707 10.124 1.00 98.62 255 LYS A C 1
ATOM 1936 O O . LYS A 1 255 ? 2.448 -2.126 9.448 1.00 98.62 255 LYS A O 1
ATOM 1941 N N . VAL A 1 256 ? 0.847 -3.694 9.638 1.00 98.50 256 VAL A N 1
ATOM 1942 C CA . VAL A 1 256 ? 0.978 -4.205 8.261 1.00 98.50 256 VAL A CA 1
ATOM 1943 C C . VAL A 1 256 ? 0.713 -3.105 7.231 1.00 98.50 256 VAL A C 1
ATOM 1945 O O . VAL A 1 256 ? 1.494 -2.947 6.293 1.00 98.50 256 VAL A O 1
ATOM 1948 N N . LEU A 1 257 ? -0.347 -2.312 7.411 1.00 98.56 257 LEU A N 1
ATOM 1949 C CA . LEU A 1 257 ? -0.673 -1.202 6.512 1.00 98.56 257 LEU A CA 1
ATOM 1950 C C . LEU A 1 257 ? 0.416 -0.122 6.512 1.00 98.56 257 LEU A C 1
ATOM 1952 O O . LEU A 1 257 ? 0.774 0.394 5.450 1.00 98.56 257 LEU A O 1
ATOM 1956 N N . LEU A 1 258 ? 0.983 0.205 7.676 1.00 98.62 258 LEU A N 1
ATOM 1957 C CA . LEU A 1 258 ? 2.096 1.151 7.772 1.00 98.62 258 LEU A CA 1
ATOM 1958 C C . LEU A 1 258 ? 3.337 0.648 7.027 1.00 98.62 258 LEU A C 1
ATOM 1960 O O . LEU A 1 258 ? 3.960 1.418 6.294 1.00 98.62 258 LEU A O 1
ATOM 1964 N N . ASP A 1 259 ? 3.677 -0.633 7.154 1.00 98.56 259 ASP A N 1
ATOM 1965 C CA . ASP A 1 259 ? 4.828 -1.210 6.457 1.00 98.56 259 ASP A CA 1
ATOM 1966 C C . ASP A 1 259 ? 4.607 -1.278 4.942 1.00 98.56 259 ASP A C 1
ATOM 1968 O O . ASP A 1 259 ? 5.488 -0.889 4.170 1.00 98.56 259 ASP A O 1
ATOM 1972 N N . GLN A 1 260 ? 3.403 -1.649 4.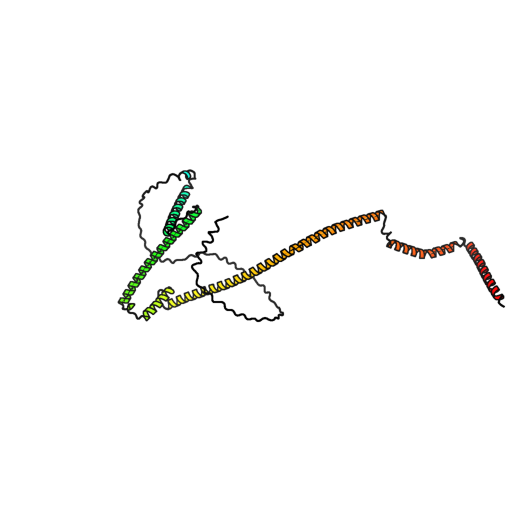496 1.00 98.56 260 GLN A N 1
ATOM 1973 C CA . GLN A 1 260 ? 3.022 -1.575 3.082 1.00 98.56 260 GLN A CA 1
ATOM 1974 C C . GLN A 1 260 ? 3.129 -0.144 2.539 1.00 98.56 260 GLN A C 1
ATOM 1976 O O . GLN A 1 260 ? 3.659 0.071 1.447 1.00 98.56 260 GLN A O 1
ATOM 1981 N N . THR A 1 261 ? 2.693 0.846 3.319 1.00 98.69 261 THR A N 1
ATOM 1982 C CA . THR A 1 261 ? 2.784 2.263 2.947 1.00 98.69 261 THR A CA 1
ATOM 1983 C C . THR A 1 261 ? 4.242 2.707 2.821 1.00 98.69 261 THR A C 1
ATOM 1985 O O . THR A 1 261 ? 4.615 3.338 1.832 1.00 98.69 261 THR A O 1
ATOM 1988 N N . ARG A 1 262 ? 5.107 2.321 3.767 1.00 98.69 262 ARG A N 1
ATOM 1989 C CA . ARG A 1 262 ? 6.554 2.591 3.698 1.00 98.69 262 ARG A CA 1
ATOM 1990 C C . ARG A 1 262 ? 7.191 1.971 2.453 1.00 98.69 262 ARG A C 1
ATOM 1992 O O . ARG A 1 262 ? 7.952 2.648 1.762 1.00 98.69 262 ARG A O 1
ATOM 1999 N N . MET A 1 263 ? 6.851 0.721 2.128 1.00 98.62 263 MET A N 1
ATOM 2000 C CA . MET A 1 263 ? 7.332 0.053 0.912 1.00 98.62 263 MET A CA 1
ATOM 2001 C C . MET A 1 263 ? 6.863 0.767 -0.362 1.00 98.62 263 MET A C 1
ATOM 2003 O O . MET A 1 263 ? 7.652 0.943 -1.293 1.00 98.62 263 MET A O 1
ATOM 2007 N N . ALA A 1 264 ? 5.602 1.203 -0.410 1.00 98.44 264 ALA A N 1
ATOM 2008 C CA . ALA A 1 264 ? 5.058 1.948 -1.542 1.00 98.44 264 ALA A CA 1
ATOM 2009 C C . ALA A 1 264 ? 5.771 3.296 -1.733 1.00 98.44 264 ALA A C 1
ATOM 2011 O O . ALA A 1 264 ? 6.162 3.627 -2.852 1.00 98.44 264 ALA A O 1
ATOM 2012 N N . ILE A 1 265 ? 6.025 4.032 -0.646 1.00 98.50 265 ILE A N 1
ATOM 2013 C CA . ILE A 1 265 ? 6.780 5.295 -0.678 1.00 98.50 265 ILE A CA 1
ATOM 2014 C C . ILE A 1 265 ? 8.210 5.067 -1.185 1.00 98.50 265 ILE A C 1
ATOM 2016 O O . ILE A 1 265 ? 8.690 5.823 -2.033 1.00 98.50 265 ILE A O 1
ATOM 2020 N N . ALA A 1 266 ? 8.892 4.017 -0.718 1.00 98.56 266 ALA A N 1
ATOM 2021 C CA . ALA A 1 266 ? 10.241 3.690 -1.177 1.00 98.56 266 ALA A CA 1
ATOM 2022 C C . ALA A 1 266 ? 10.274 3.377 -2.684 1.00 98.56 266 ALA A C 1
ATOM 2024 O O . ALA A 1 266 ? 11.123 3.907 -3.404 1.00 98.56 266 ALA A O 1
ATOM 2025 N N . ARG A 1 267 ? 9.311 2.584 -3.180 1.00 98.38 267 ARG A N 1
ATOM 2026 C CA . ARG A 1 267 ? 9.161 2.281 -4.615 1.00 98.38 267 ARG A CA 1
ATOM 2027 C C . ARG A 1 267 ? 8.872 3.528 -5.441 1.00 98.38 267 ARG A C 1
ATOM 2029 O O . ARG A 1 267 ? 9.509 3.726 -6.469 1.00 98.38 267 ARG A O 1
ATOM 2036 N N . LEU A 1 268 ? 7.961 4.383 -4.978 1.00 98.38 268 LEU A N 1
ATOM 2037 C CA . LEU A 1 268 ? 7.649 5.648 -5.644 1.00 98.38 268 LEU A CA 1
ATOM 2038 C C . LEU A 1 268 ? 8.889 6.542 -5.735 1.00 98.38 268 LEU A C 1
ATOM 2040 O O . LEU A 1 268 ? 9.162 7.126 -6.778 1.00 98.38 268 LEU A O 1
ATOM 2044 N N . THR A 1 269 ? 9.654 6.630 -4.650 1.00 98.44 269 THR A N 1
ATOM 2045 C CA . THR A 1 269 ? 10.877 7.438 -4.602 1.00 98.44 269 THR A CA 1
ATOM 2046 C C . THR A 1 269 ? 11.939 6.898 -5.557 1.00 98.44 269 THR A C 1
ATOM 2048 O O . THR A 1 269 ? 12.580 7.676 -6.257 1.00 98.44 269 THR A O 1
ATOM 2051 N N . PHE A 1 270 ? 12.112 5.575 -5.618 1.00 98.56 270 PHE A N 1
ATOM 2052 C CA . PHE A 1 270 ? 13.000 4.937 -6.588 1.00 98.56 270 PHE A CA 1
ATOM 2053 C C . PHE A 1 270 ? 12.575 5.258 -8.024 1.00 98.56 270 PHE A C 1
ATOM 2055 O O . PHE A 1 270 ? 13.388 5.757 -8.795 1.00 98.56 270 PHE A O 1
ATOM 2062 N N . LEU A 1 271 ? 11.293 5.063 -8.346 1.00 98.44 271 LEU A N 1
ATOM 2063 C CA . LEU A 1 271 ? 10.773 5.292 -9.691 1.00 98.44 271 LEU A CA 1
ATOM 2064 C C . LEU A 1 271 ? 10.937 6.753 -10.125 1.00 98.44 271 LEU A C 1
ATOM 2066 O O . LEU A 1 271 ? 11.357 7.006 -11.247 1.00 98.44 271 LEU A O 1
ATOM 2070 N N . LYS A 1 272 ? 10.693 7.713 -9.222 1.00 98.50 272 LYS A N 1
ATOM 2071 C CA . LYS A 1 272 ? 10.943 9.139 -9.483 1.00 98.50 272 LYS A CA 1
ATOM 2072 C C . LYS A 1 272 ? 12.401 9.421 -9.849 1.00 98.50 272 LYS A C 1
ATOM 2074 O O . LYS A 1 272 ? 12.643 10.175 -10.781 1.00 98.50 272 LYS A O 1
ATOM 2079 N N . ARG A 1 273 ? 13.368 8.806 -9.153 1.00 98.50 273 ARG A N 1
ATOM 2080 C CA . ARG A 1 273 ? 14.793 8.959 -9.500 1.00 98.50 273 ARG A CA 1
ATOM 2081 C C . ARG A 1 273 ? 15.119 8.345 -10.856 1.00 98.50 273 ARG A C 1
ATOM 2083 O O . ARG A 1 273 ? 15.881 8.937 -11.604 1.00 98.50 273 ARG A O 1
ATOM 2090 N N . THR A 1 274 ? 14.560 7.177 -11.169 1.00 98.12 274 THR A N 1
ATOM 2091 C CA . THR A 1 274 ? 14.780 6.532 -12.470 1.00 98.12 274 THR A CA 1
ATOM 2092 C C . THR A 1 274 ? 14.214 7.368 -13.610 1.00 98.12 274 THR A C 1
ATOM 2094 O O . THR A 1 274 ? 14.886 7.524 -14.618 1.00 98.12 274 THR A O 1
ATOM 2097 N N . VAL A 1 275 ? 13.012 7.929 -13.447 1.00 98.12 275 VAL A N 1
ATOM 2098 C CA . VAL A 1 275 ? 12.421 8.830 -14.446 1.00 98.12 275 VAL A CA 1
ATOM 2099 C C . VAL A 1 275 ? 13.298 10.064 -14.639 1.00 98.12 275 VAL A C 1
ATOM 2101 O O . VAL A 1 275 ? 13.658 10.344 -15.773 1.00 98.12 275 VAL A O 1
ATOM 2104 N N . GLN A 1 276 ? 13.728 10.718 -13.555 1.00 97.94 276 GLN A N 1
ATOM 2105 C CA . GLN A 1 276 ? 14.627 11.872 -13.648 1.00 97.94 276 GLN A CA 1
ATOM 2106 C C . GLN A 1 276 ? 15.924 11.529 -14.393 1.00 97.94 276 GLN A C 1
ATOM 2108 O O . GLN A 1 276 ? 16.328 12.262 -15.282 1.00 97.94 276 GLN A O 1
ATOM 2113 N N . GLN A 1 277 ? 16.547 10.390 -14.076 1.00 97.44 277 GLN A N 1
ATOM 2114 C CA . GLN A 1 277 ? 17.766 9.953 -14.757 1.00 97.44 277 GLN A CA 1
ATOM 2115 C C . GLN A 1 277 ? 17.537 9.738 -16.259 1.00 97.44 277 GLN A C 1
ATOM 2117 O O . GLN A 1 277 ? 18.359 10.142 -17.071 1.00 97.44 277 GLN A O 1
ATOM 2122 N N . LEU A 1 278 ? 16.417 9.114 -16.636 1.00 97.06 278 LEU A N 1
ATOM 2123 C CA . LEU A 1 278 ? 16.080 8.896 -18.043 1.00 97.06 278 LEU A CA 1
ATOM 2124 C C . LEU A 1 278 ? 15.790 10.211 -18.778 1.00 97.06 278 LEU A C 1
ATOM 2126 O O . LEU A 1 278 ? 16.154 10.340 -19.942 1.00 97.06 278 LEU A O 1
ATOM 2130 N N . GLU A 1 279 ? 15.151 11.175 -18.114 1.00 97.00 279 GLU A N 1
ATOM 2131 C CA . GLU A 1 279 ? 14.931 12.521 -18.654 1.00 97.00 279 GLU A CA 1
ATOM 2132 C C . GLU A 1 279 ? 16.260 13.267 -18.851 1.00 97.00 279 GLU A C 1
ATOM 2134 O O . GLU A 1 279 ? 16.480 13.860 -19.908 1.00 97.00 279 GLU A O 1
ATOM 2139 N N . ASP A 1 280 ? 17.173 13.174 -17.881 1.00 96.50 280 ASP A N 1
ATOM 2140 C CA . ASP A 1 280 ? 18.507 13.776 -17.957 1.00 96.50 280 ASP A CA 1
ATOM 2141 C C . ASP A 1 280 ? 19.352 13.140 -19.084 1.00 96.50 280 ASP A C 1
ATOM 2143 O O . ASP A 1 280 ? 20.073 13.848 -19.791 1.00 96.50 280 ASP A O 1
ATOM 2147 N N . ASP A 1 281 ? 19.226 11.825 -19.302 1.00 96.31 281 ASP A N 1
ATOM 2148 C CA . ASP A 1 281 ? 19.934 11.081 -20.355 1.00 96.31 281 ASP A CA 1
ATOM 2149 C C . ASP A 1 281 ? 19.324 11.276 -21.759 1.00 96.31 281 ASP A C 1
ATOM 2151 O O . ASP A 1 281 ? 20.020 11.107 -22.769 1.00 96.31 281 ASP A O 1
ATOM 2155 N N . ALA A 1 282 ? 18.046 11.662 -21.857 1.00 96.75 282 ALA A N 1
ATOM 2156 C CA . ALA A 1 282 ? 17.360 11.865 -23.134 1.00 96.75 282 ALA A CA 1
ATOM 2157 C C . ALA A 1 282 ? 17.962 13.026 -23.942 1.00 96.75 282 ALA A C 1
ATOM 2159 O O . ALA A 1 282 ? 18.240 12.865 -25.130 1.00 96.75 282 ALA A O 1
ATOM 2160 N N . SER A 1 283 ? 18.240 14.166 -23.301 1.00 94.06 283 SER A N 1
ATOM 2161 C CA . SER A 1 283 ? 18.768 15.369 -23.969 1.00 94.06 283 SER A CA 1
ATOM 2162 C C . SER A 1 283 ? 20.126 15.141 -24.672 1.00 94.06 283 SER A C 1
ATOM 2164 O O . SER A 1 283 ? 20.250 15.454 -25.862 1.00 94.06 283 SER A O 1
ATOM 2166 N N . PRO A 1 284 ? 21.141 14.521 -24.032 1.00 95.75 284 PRO A N 1
ATOM 2167 C CA . PRO A 1 284 ? 22.377 14.121 -24.709 1.00 95.75 284 PRO A CA 1
ATOM 2168 C C . PRO A 1 284 ? 22.155 13.152 -25.877 1.00 95.75 284 PRO A C 1
ATOM 2170 O O . PRO A 1 284 ? 22.820 13.273 -26.909 1.00 95.75 284 PRO A O 1
ATOM 2173 N N . CYS A 1 285 ? 21.230 12.198 -25.726 1.00 94.88 285 CYS A N 1
ATOM 2174 C CA . CYS A 1 285 ? 20.894 11.235 -26.775 1.00 94.88 285 CYS A CA 1
ATOM 2175 C C . CYS A 1 285 ? 20.261 11.921 -27.993 1.00 94.88 285 CYS A C 1
ATOM 2177 O O . CYS A 1 285 ? 20.657 11.647 -29.125 1.00 94.88 285 CYS A O 1
ATOM 2179 N N . GLU A 1 286 ? 19.330 12.850 -27.777 1.00 96.06 286 GLU A N 1
ATOM 2180 C CA . GLU A 1 286 ? 18.712 13.655 -28.836 1.00 96.06 286 GLU A CA 1
ATOM 2181 C C . GLU A 1 286 ? 19.744 14.530 -29.553 1.00 96.06 286 GLU A C 1
ATOM 2183 O O . GLU A 1 286 ? 19.811 14.535 -30.783 1.00 96.06 286 GLU A O 1
ATOM 2188 N N . ALA A 1 287 ? 20.620 15.205 -28.802 1.00 95.69 287 ALA A N 1
ATOM 2189 C CA . ALA A 1 287 ? 21.700 16.002 -29.378 1.00 95.69 287 ALA A CA 1
ATOM 2190 C C . ALA A 1 287 ? 22.658 15.143 -30.222 1.00 95.69 287 ALA A C 1
ATOM 2192 O O . ALA A 1 287 ? 23.105 15.555 -31.298 1.00 95.69 287 ALA A O 1
ATOM 2193 N N . GLN A 1 288 ? 22.961 13.924 -29.762 1.00 96.56 288 GLN A N 1
ATOM 2194 C CA . GLN A 1 288 ? 23.726 12.965 -30.546 1.00 96.56 288 GLN A CA 1
ATOM 2195 C C . GLN A 1 288 ? 22.952 12.560 -31.806 1.00 96.56 288 GLN A C 1
ATOM 2197 O O . GLN A 1 288 ? 23.524 12.592 -32.891 1.00 96.56 288 GLN A O 1
ATOM 2202 N N . MET A 1 289 ? 21.665 12.241 -31.706 1.00 96.25 289 MET A N 1
ATOM 2203 C CA . MET A 1 289 ? 20.848 11.844 -32.853 1.00 96.25 289 MET A CA 1
ATOM 2204 C C . MET A 1 289 ? 20.797 12.933 -33.934 1.00 96.25 289 MET A C 1
ATOM 2206 O O . MET A 1 289 ? 21.026 12.636 -35.107 1.00 96.25 289 MET A O 1
ATOM 2210 N N . GLU A 1 290 ? 20.611 14.199 -33.555 1.00 96.62 290 GLU A N 1
ATOM 2211 C CA . GLU A 1 290 ? 20.641 15.325 -34.498 1.00 96.62 290 GLU A CA 1
ATOM 2212 C C . GLU A 1 290 ? 22.032 15.515 -35.133 1.00 96.62 290 GLU A C 1
ATOM 2214 O O . GLU A 1 290 ? 22.148 15.786 -36.332 1.00 96.62 290 GLU A O 1
ATOM 2219 N N . LYS A 1 291 ? 23.120 15.272 -34.389 1.00 97.25 291 LYS A N 1
ATOM 2220 C CA . LYS A 1 291 ? 24.477 15.256 -34.964 1.00 97.25 291 LYS A CA 1
ATOM 2221 C C . LYS A 1 291 ? 24.653 14.152 -36.012 1.00 97.25 291 LYS A C 1
ATOM 2223 O O . LYS A 1 291 ? 25.304 14.358 -37.034 1.00 97.25 291 LYS A O 1
ATOM 2228 N N . TRP A 1 292 ? 24.113 12.960 -35.772 1.00 97.19 292 TRP A N 1
ATOM 2229 C CA . TRP A 1 292 ? 24.202 11.860 -36.737 1.00 97.19 292 TRP A CA 1
ATOM 2230 C C . TRP A 1 292 ? 23.358 12.134 -37.975 1.00 97.19 292 TRP A C 1
ATOM 2232 O O . TRP A 1 292 ? 23.827 11.908 -39.085 1.00 97.19 292 TRP A O 1
ATOM 2242 N N . LYS A 1 293 ? 22.157 12.680 -37.791 1.00 97.75 293 LYS A N 1
ATOM 2243 C CA . LYS A 1 293 ? 21.261 13.093 -38.872 1.00 97.75 293 LYS A CA 1
ATOM 2244 C C . LYS A 1 293 ? 21.906 14.136 -39.785 1.00 97.75 293 LYS A C 1
ATOM 2246 O O . LYS A 1 293 ? 21.994 13.910 -40.987 1.00 97.75 293 LYS A O 1
ATOM 2251 N N . THR A 1 294 ? 22.455 15.209 -39.216 1.00 97.56 294 THR A N 1
ATOM 2252 C CA . THR A 1 294 ? 23.182 16.241 -39.981 1.00 97.56 294 THR A CA 1
ATOM 2253 C C . THR A 1 294 ? 24.406 15.674 -40.707 1.00 97.56 294 THR A C 1
ATOM 2255 O O . THR A 1 294 ? 24.626 15.965 -41.881 1.00 97.56 294 THR A O 1
ATOM 2258 N N . ASN A 1 295 ? 25.187 14.797 -40.065 1.00 98.19 295 ASN A N 1
ATOM 2259 C CA . ASN A 1 295 ? 26.291 14.105 -40.737 1.00 98.19 295 ASN A CA 1
ATOM 2260 C C . ASN A 1 295 ? 25.811 13.231 -41.903 1.00 98.19 295 ASN A C 1
ATOM 2262 O O . ASN A 1 295 ? 26.471 13.176 -42.939 1.00 98.19 295 ASN A O 1
ATOM 2266 N N . LEU A 1 296 ? 24.681 12.542 -41.745 1.00 98.19 296 LEU A N 1
ATOM 2267 C CA . LEU A 1 296 ? 24.120 11.664 -42.767 1.00 98.19 296 LEU A CA 1
ATOM 2268 C C . LEU A 1 296 ? 23.650 12.467 -43.987 1.00 98.19 296 LEU A C 1
ATOM 2270 O O . LEU A 1 296 ? 23.927 12.063 -45.114 1.00 98.19 296 LEU A O 1
ATOM 2274 N N . GLU A 1 297 ? 23.063 13.648 -43.779 1.00 98.06 297 GLU A N 1
ATOM 2275 C CA . GLU A 1 297 ? 22.744 14.600 -44.853 1.00 98.06 297 GLU A CA 1
ATOM 2276 C C . GLU A 1 297 ? 24.002 15.037 -45.621 1.00 98.06 297 GLU A C 1
ATOM 2278 O O . GLU A 1 297 ? 24.021 15.028 -46.854 1.00 98.06 297 GLU A O 1
ATOM 2283 N N . VAL A 1 298 ? 25.093 15.348 -44.909 1.00 97.50 298 VAL A N 1
ATOM 2284 C CA . VAL A 1 298 ? 26.382 15.687 -45.537 1.00 97.50 298 VAL A CA 1
ATOM 2285 C C . VAL A 1 298 ? 26.942 14.511 -46.342 1.00 97.50 298 VAL A C 1
ATOM 2287 O O . VAL A 1 298 ? 27.469 14.710 -47.439 1.00 97.50 298 VAL A O 1
ATOM 2290 N N . MET A 1 299 ? 26.844 13.284 -45.828 1.00 97.69 299 MET A N 1
ATOM 2291 C CA . MET A 1 299 ? 27.323 12.091 -46.534 1.00 97.69 299 MET A CA 1
ATOM 2292 C C . MET A 1 299 ? 26.489 11.803 -47.786 1.00 97.69 299 MET A C 1
ATOM 2294 O O . MET A 1 299 ? 27.072 11.532 -48.832 1.00 97.69 299 MET A O 1
ATOM 2298 N N . ALA A 1 300 ? 25.165 11.959 -47.722 1.00 97.88 300 ALA A N 1
ATOM 2299 C CA . ALA A 1 300 ? 24.282 11.827 -48.881 1.00 97.88 300 ALA A CA 1
ATOM 2300 C C . ALA A 1 300 ? 24.582 12.888 -49.959 1.00 97.88 300 ALA A C 1
ATOM 2302 O O . ALA A 1 300 ? 24.595 12.592 -51.155 1.00 97.88 300 ALA A O 1
ATOM 2303 N N . ALA A 1 301 ? 24.887 14.128 -49.561 1.00 97.75 301 ALA A N 1
ATOM 2304 C CA . ALA A 1 301 ? 25.313 15.167 -50.499 1.00 97.75 301 ALA A CA 1
ATOM 2305 C C . ALA A 1 301 ? 26.636 14.801 -51.199 1.00 97.75 301 ALA A C 1
ATOM 2307 O O . ALA A 1 301 ? 26.757 14.955 -52.417 1.00 97.75 301 ALA A O 1
ATOM 2308 N N . LYS A 1 302 ? 27.611 14.265 -50.452 1.00 98.12 302 LYS A N 1
ATOM 2309 C CA . LYS A 1 302 ? 28.895 13.802 -51.005 1.00 98.12 302 LYS A CA 1
ATOM 2310 C C . LYS A 1 302 ? 28.744 12.590 -51.918 1.00 98.12 302 LYS A C 1
ATOM 2312 O O . LYS A 1 302 ? 29.398 12.532 -52.953 1.00 98.12 302 LYS A O 1
ATOM 2317 N N . GLU A 1 303 ? 27.885 11.641 -51.564 1.00 97.75 303 GLU A N 1
ATOM 2318 C CA . GLU A 1 303 ? 27.571 10.492 -52.413 1.00 97.75 303 GLU A CA 1
ATOM 2319 C C . GLU A 1 303 ? 27.046 10.956 -53.775 1.00 97.75 303 GLU A C 1
ATOM 2321 O O . GLU A 1 303 ? 27.603 10.592 -54.810 1.00 97.75 303 GLU A O 1
ATOM 2326 N N . ASN A 1 304 ? 26.049 11.845 -53.777 1.00 97.81 304 ASN A N 1
ATOM 2327 C CA . ASN A 1 304 ? 25.509 12.419 -55.008 1.00 97.81 304 ASN A CA 1
ATOM 2328 C C . ASN A 1 304 ? 26.578 13.166 -55.815 1.00 97.81 304 ASN A C 1
ATOM 2330 O O . ASN A 1 304 ? 26.639 13.024 -57.038 1.00 97.81 304 ASN A O 1
ATOM 2334 N N . GLN A 1 305 ? 27.458 13.913 -55.143 1.00 97.81 305 GLN A N 1
ATOM 2335 C CA . GLN A 1 305 ? 28.592 14.571 -55.789 1.00 97.81 305 GLN A CA 1
ATOM 2336 C C . GLN A 1 305 ? 29.521 13.556 -56.475 1.00 97.81 305 GLN A C 1
ATOM 2338 O O . GLN A 1 305 ? 29.898 13.762 -57.629 1.00 97.81 305 GLN A O 1
ATOM 2343 N N . TYR A 1 306 ? 29.880 12.456 -55.808 1.00 97.88 306 TYR A N 1
ATOM 2344 C CA . TYR A 1 306 ? 30.748 11.429 -56.390 1.00 97.88 306 TYR A CA 1
ATOM 2345 C C . TYR A 1 306 ? 30.080 10.672 -57.533 1.00 97.88 306 TYR A C 1
ATOM 2347 O O . TYR A 1 306 ? 30.735 10.397 -58.536 1.00 97.88 306 TYR A O 1
ATOM 2355 N N . ILE A 1 307 ? 28.780 10.393 -57.435 1.00 97.88 307 ILE A N 1
ATOM 2356 C CA . ILE A 1 307 ? 28.007 9.786 -58.524 1.00 97.88 307 ILE A CA 1
ATOM 2357 C C . ILE A 1 307 ? 28.036 10.691 -59.760 1.00 97.88 307 ILE A C 1
ATOM 2359 O O . ILE A 1 307 ? 28.324 10.219 -60.861 1.00 97.88 307 ILE A O 1
ATOM 2363 N N . GLN A 1 308 ? 27.804 11.995 -59.583 1.00 97.38 308 GLN A N 1
ATOM 2364 C CA . GLN A 1 308 ? 27.871 12.972 -60.672 1.00 97.38 308 GLN A CA 1
ATOM 2365 C C . GLN A 1 308 ? 29.280 13.068 -61.267 1.00 97.38 308 GLN A C 1
ATOM 2367 O O . GLN A 1 308 ? 29.438 13.025 -62.484 1.00 97.38 308 GLN A O 1
ATOM 2372 N N . GLN A 1 309 ? 30.319 13.148 -60.431 1.00 97.19 309 GLN A N 1
ATOM 2373 C CA . GLN A 1 309 ? 31.708 13.179 -60.898 1.00 97.19 309 GLN A CA 1
ATOM 2374 C C . GLN A 1 309 ? 32.077 11.915 -61.678 1.00 97.19 309 GLN A C 1
ATOM 2376 O O . GLN A 1 309 ? 32.675 12.004 -62.748 1.00 97.19 309 GLN A O 1
ATOM 2381 N N . HIS A 1 310 ? 31.689 10.744 -61.177 1.00 96.50 310 HIS A N 1
ATOM 2382 C CA . HIS A 1 310 ? 31.913 9.476 -61.855 1.00 96.50 310 HIS A CA 1
ATOM 2383 C C . HIS A 1 310 ? 31.187 9.423 -63.207 1.00 96.50 310 HIS A C 1
ATOM 2385 O O . HIS A 1 310 ? 31.786 9.017 -64.203 1.00 96.50 310 HIS A O 1
ATOM 2391 N N . ALA A 1 311 ? 29.930 9.875 -63.272 1.00 96.06 311 ALA A N 1
ATOM 2392 C CA . ALA A 1 311 ? 29.192 9.985 -64.529 1.00 96.06 311 ALA A CA 1
ATOM 2393 C C . ALA A 1 311 ? 29.903 10.920 -65.524 1.00 96.06 311 ALA A C 1
ATOM 2395 O O . ALA A 1 311 ? 30.129 10.528 -66.668 1.00 96.06 311 ALA A O 1
ATOM 2396 N N . ASN A 1 312 ? 30.362 12.090 -65.068 1.00 96.25 312 ASN A N 1
ATOM 2397 C CA . ASN A 1 312 ? 31.102 13.050 -65.893 1.00 96.25 312 ASN A CA 1
ATOM 2398 C C . ASN A 1 312 ? 32.412 12.461 -66.442 1.00 96.25 312 ASN A C 1
ATOM 2400 O O . ASN A 1 312 ? 32.705 12.601 -67.629 1.00 96.25 312 ASN A O 1
ATOM 2404 N N . PHE A 1 313 ? 33.205 11.779 -65.608 1.00 94.31 313 PHE A N 1
ATOM 2405 C CA . PHE A 1 313 ? 34.440 11.130 -66.063 1.00 94.31 313 PHE A CA 1
ATOM 2406 C C . PHE A 1 313 ? 34.164 9.978 -67.025 1.00 94.31 313 PHE A C 1
ATOM 2408 O O . PHE A 1 313 ? 34.883 9.823 -68.010 1.00 94.31 313 PHE A O 1
ATOM 2415 N N . LYS A 1 314 ? 33.106 9.201 -66.786 1.00 92.81 314 LYS A N 1
ATOM 2416 C CA . LYS A 1 314 ? 32.677 8.142 -67.701 1.00 92.81 314 LYS A CA 1
ATOM 2417 C C . LYS A 1 314 ? 32.292 8.711 -69.068 1.00 92.81 314 LYS A C 1
ATOM 2419 O O . LYS A 1 314 ? 32.704 8.169 -70.089 1.00 92.81 314 LYS A O 1
ATOM 2424 N N . GLU A 1 315 ? 31.560 9.822 -69.105 1.00 93.06 315 GLU A N 1
ATOM 2425 C CA . GLU A 1 315 ? 31.260 10.522 -70.357 1.00 93.06 315 GLU A CA 1
ATOM 2426 C C . GLU A 1 315 ? 32.519 11.057 -71.044 1.00 93.06 315 GLU A C 1
ATOM 2428 O O . GLU A 1 315 ? 32.649 10.921 -72.259 1.00 93.06 315 GLU A O 1
ATOM 2433 N N . LEU A 1 316 ? 33.460 11.636 -70.292 1.00 93.56 316 LEU A N 1
ATOM 2434 C CA . LEU A 1 316 ? 34.724 12.124 -70.843 1.00 93.56 316 LEU A CA 1
ATOM 2435 C C . LEU A 1 316 ? 35.544 10.989 -71.471 1.00 93.56 316 LEU A C 1
ATOM 2437 O O . LEU A 1 316 ? 36.024 11.136 -72.592 1.00 93.56 316 LEU A O 1
ATOM 2441 N N . LEU A 1 317 ? 35.657 9.847 -70.788 1.00 90.06 317 LEU A N 1
ATOM 2442 C CA . LEU A 1 317 ? 36.322 8.654 -71.316 1.00 90.06 317 LEU A CA 1
ATOM 2443 C C . LEU A 1 317 ? 35.658 8.174 -72.611 1.00 90.06 317 LEU A C 1
ATOM 2445 O O . LEU A 1 317 ? 36.354 7.919 -73.594 1.00 90.06 317 LEU A O 1
ATOM 2449 N N . ASN A 1 318 ? 34.323 8.144 -72.651 1.00 88.00 318 ASN A N 1
ATOM 2450 C CA . ASN A 1 318 ? 33.582 7.794 -73.862 1.00 88.00 318 ASN A CA 1
ATOM 2451 C C . ASN A 1 318 ? 33.857 8.782 -75.012 1.00 88.00 318 ASN A C 1
ATOM 2453 O O . ASN A 1 318 ? 34.039 8.354 -76.148 1.00 88.00 318 ASN A O 1
ATOM 2457 N N . ARG A 1 319 ? 33.931 10.095 -74.737 1.00 89.69 319 ARG A N 1
ATOM 2458 C CA . ARG A 1 319 ? 34.247 11.125 -75.751 1.00 89.69 319 ARG A CA 1
ATOM 2459 C C . ARG A 1 319 ? 35.657 10.986 -76.318 1.00 89.69 319 ARG A C 1
ATOM 2461 O O . ARG A 1 319 ? 35.858 11.232 -77.501 1.00 89.69 319 ARG A O 1
ATOM 2468 N N . VAL A 1 320 ? 36.622 10.602 -75.484 1.00 88.62 320 VAL A N 1
ATOM 2469 C CA . VAL A 1 320 ? 38.015 10.356 -75.897 1.00 88.62 320 VAL A CA 1
ATOM 2470 C C . VAL A 1 320 ? 38.158 8.996 -76.608 1.00 88.62 320 VAL A C 1
ATOM 2472 O O . VAL A 1 320 ? 39.232 8.665 -77.099 1.00 88.62 320 VAL A O 1
ATOM 2475 N N . GLY A 1 321 ? 37.076 8.215 -76.723 1.00 83.81 321 GLY A N 1
ATOM 2476 C CA . GLY A 1 321 ? 37.085 6.910 -77.385 1.00 83.81 321 GLY A CA 1
ATOM 2477 C C . GLY A 1 321 ? 37.801 5.835 -76.571 1.00 83.81 321 GLY A C 1
ATOM 2478 O O . GLY A 1 321 ? 38.278 4.854 -77.136 1.00 83.81 321 GLY A O 1
ATOM 2479 N N . TYR A 1 322 ? 37.905 6.015 -75.250 1.00 84.19 322 TYR A N 1
ATOM 2480 C CA . TYR A 1 322 ? 38.512 5.022 -74.377 1.00 84.19 322 TYR A CA 1
ATOM 2481 C C . TYR A 1 322 ? 37.657 3.752 -74.352 1.00 84.19 322 TYR A C 1
ATOM 2483 O O . TYR A 1 322 ? 36.527 3.756 -73.860 1.00 84.19 322 TYR A O 1
ATOM 2491 N N . THR A 1 323 ? 38.217 2.649 -74.839 1.00 82.06 323 THR A N 1
ATOM 2492 C CA . THR A 1 323 ? 37.674 1.304 -74.654 1.00 82.06 323 THR A CA 1
ATOM 2493 C C . THR A 1 323 ? 38.519 0.553 -73.619 1.00 82.06 323 THR A C 1
ATOM 2495 O O . THR A 1 323 ? 39.731 0.775 -73.538 1.00 82.06 323 THR A O 1
ATOM 2498 N N . PRO A 1 324 ? 37.930 -0.363 -72.825 1.00 80.19 324 PRO A N 1
ATOM 2499 C CA . PRO A 1 324 ? 38.678 -1.176 -71.856 1.00 80.19 324 PRO A CA 1
ATOM 2500 C C . PRO A 1 324 ? 39.851 -1.964 -72.472 1.00 80.19 324 PRO A C 1
ATOM 2502 O O . PRO A 1 324 ? 40.790 -2.340 -71.772 1.00 80.19 324 PRO A O 1
ATOM 2505 N N . GLU A 1 325 ? 39.817 -2.176 -73.787 1.00 80.50 325 GLU A N 1
ATOM 2506 C CA . GLU A 1 325 ? 40.859 -2.826 -74.588 1.00 80.50 325 GLU A CA 1
ATOM 2507 C C . GLU A 1 325 ? 42.152 -1.997 -74.693 1.00 80.50 325 GLU A C 1
ATOM 2509 O O . GLU A 1 325 ? 43.232 -2.557 -74.837 1.00 80.50 325 GLU A O 1
ATOM 2514 N N . ILE A 1 326 ? 42.074 -0.669 -74.547 1.00 81.19 326 ILE A N 1
ATOM 2515 C CA . ILE A 1 326 ? 43.236 0.242 -74.544 1.00 81.19 326 ILE A CA 1
ATOM 2516 C C . ILE A 1 326 ? 43.785 0.405 -73.109 1.00 81.19 326 ILE A C 1
ATOM 2518 O O . ILE A 1 326 ? 44.655 1.231 -72.831 1.00 81.19 326 ILE A O 1
ATOM 2522 N N . SER A 1 327 ? 43.288 -0.372 -72.141 1.00 87.56 327 SER A N 1
ATOM 2523 C CA . SER A 1 327 ? 43.850 -0.367 -70.790 1.00 87.56 327 SER A CA 1
ATOM 2524 C C . SER A 1 327 ? 45.300 -0.862 -70.799 1.00 87.56 327 SER A C 1
ATOM 2526 O O . SER A 1 327 ? 45.657 -1.771 -71.545 1.00 87.56 327 SER A O 1
ATOM 2528 N N . HIS A 1 328 ? 46.148 -0.274 -69.946 1.00 89.19 328 HIS A N 1
ATOM 2529 C CA . HIS A 1 328 ? 47.577 -0.607 -69.880 1.00 89.19 328 HIS A CA 1
ATOM 2530 C C . HIS A 1 328 ? 47.818 -2.115 -69.757 1.00 89.19 328 HIS A C 1
ATOM 2532 O O . HIS A 1 328 ? 48.660 -2.658 -70.460 1.00 89.19 328 HIS A O 1
ATOM 2538 N N . ARG A 1 329 ? 47.027 -2.792 -68.916 1.00 89.94 329 ARG A N 1
ATOM 2539 C CA . ARG A 1 329 ? 47.095 -4.242 -68.744 1.00 89.94 329 ARG A CA 1
ATOM 2540 C C . ARG A 1 329 ? 46.871 -4.987 -70.062 1.00 89.94 329 ARG A C 1
ATOM 2542 O O . ARG A 1 329 ? 47.706 -5.801 -70.429 1.00 89.94 329 ARG A O 1
ATOM 2549 N N . VAL A 1 330 ? 45.786 -4.686 -70.777 1.00 91.56 330 VAL A N 1
ATOM 2550 C CA . VAL A 1 330 ? 45.465 -5.359 -72.047 1.00 91.56 330 VAL A CA 1
ATOM 2551 C C . VAL A 1 330 ? 46.515 -5.039 -73.112 1.00 91.56 330 VAL A C 1
ATOM 2553 O O . VAL A 1 330 ? 46.941 -5.927 -73.840 1.00 91.56 330 VAL A O 1
ATOM 2556 N N . LEU A 1 331 ? 47.008 -3.799 -73.168 1.00 90.50 331 LEU A N 1
ATOM 2557 C CA . LEU A 1 331 ? 48.073 -3.415 -74.098 1.00 90.50 331 LEU A CA 1
ATOM 2558 C C . LEU A 1 331 ? 49.390 -4.155 -73.830 1.00 90.50 331 LEU A C 1
ATOM 2560 O O . LEU A 1 331 ? 50.066 -4.542 -74.782 1.00 90.50 331 LEU A O 1
ATOM 2564 N N . VAL A 1 332 ? 49.750 -4.359 -72.559 1.00 93.69 332 VAL A N 1
ATOM 2565 C CA . VAL A 1 332 ? 50.920 -5.159 -72.167 1.00 93.69 332 VAL A CA 1
ATOM 2566 C C . VAL A 1 332 ? 50.719 -6.618 -72.567 1.00 93.69 332 VAL A C 1
ATOM 2568 O O . VAL A 1 332 ? 51.574 -7.163 -73.258 1.00 93.69 332 VAL A O 1
ATOM 2571 N N . GLU A 1 333 ? 49.564 -7.211 -72.251 1.00 92.81 333 GLU A N 1
ATOM 2572 C CA . GLU A 1 333 ? 49.224 -8.587 -72.649 1.00 92.81 333 GLU A CA 1
ATOM 2573 C C . GLU A 1 333 ? 49.281 -8.759 -74.189 1.00 92.81 333 GLU A C 1
ATOM 2575 O O . GLU A 1 333 ? 49.863 -9.717 -74.700 1.00 92.81 333 GLU A O 1
ATOM 2580 N N . MET A 1 334 ? 48.764 -7.796 -74.966 1.00 92.06 334 MET A N 1
ATOM 2581 C CA . MET A 1 334 ? 48.846 -7.801 -76.435 1.00 92.06 334 MET A CA 1
ATOM 2582 C C . MET A 1 334 ? 50.279 -7.631 -76.961 1.00 92.06 334 MET A C 1
ATOM 2584 O O . MET A 1 334 ? 50.627 -8.215 -77.990 1.00 92.06 334 MET A O 1
ATOM 2588 N N . ALA A 1 335 ? 51.106 -6.818 -76.301 1.00 92.62 335 ALA A N 1
ATOM 2589 C CA . ALA A 1 335 ? 52.503 -6.614 -76.678 1.00 92.62 335 ALA A CA 1
ATOM 2590 C C . ALA A 1 335 ? 53.348 -7.866 -76.406 1.00 92.62 335 ALA A C 1
ATOM 2592 O O . ALA A 1 335 ? 54.141 -8.260 -77.261 1.00 92.62 335 ALA A O 1
ATOM 2593 N N . GLU A 1 336 ? 53.131 -8.525 -75.268 1.00 94.75 336 GLU A N 1
ATOM 2594 C CA . GLU A 1 336 ? 53.747 -9.811 -74.935 1.00 94.75 336 GLU A CA 1
ATOM 2595 C C . GLU A 1 336 ? 53.338 -10.891 -75.940 1.00 94.75 336 GLU A C 1
ATOM 2597 O O . GLU A 1 336 ? 54.197 -11.583 -76.490 1.00 94.75 336 GLU A O 1
ATOM 2602 N N . HIS A 1 337 ? 52.045 -10.979 -76.272 1.00 94.00 337 HIS A N 1
ATOM 2603 C CA . HIS A 1 337 ? 51.565 -11.921 -77.281 1.00 94.00 337 HIS A CA 1
ATOM 2604 C C . HIS A 1 337 ? 52.171 -11.647 -78.666 1.00 94.00 337 HIS A C 1
ATOM 2606 O O . HIS A 1 337 ? 52.598 -12.574 -79.358 1.00 94.00 337 HIS A O 1
ATOM 2612 N N . ARG A 1 338 ? 52.279 -10.371 -79.061 1.00 93.12 338 ARG A N 1
ATOM 2613 C CA . ARG A 1 338 ? 52.962 -9.968 -80.300 1.00 93.12 338 ARG A CA 1
ATOM 2614 C C . ARG A 1 338 ? 54.431 -10.389 -80.288 1.00 93.12 338 ARG A C 1
ATOM 2616 O O . ARG A 1 338 ? 54.899 -10.932 -81.284 1.00 93.12 338 ARG A O 1
ATOM 2623 N N . GLN A 1 339 ? 55.139 -10.182 -79.177 1.00 94.44 339 GLN A N 1
ATOM 2624 C CA . GLN A 1 339 ? 56.538 -10.582 -79.034 1.00 94.44 339 GLN A CA 1
ATOM 2625 C C . GLN A 1 339 ? 56.698 -12.106 -79.123 1.00 94.44 339 GLN A C 1
ATOM 2627 O O . GLN A 1 339 ? 57.654 -12.606 -79.715 1.00 94.44 339 GLN A O 1
ATOM 2632 N N . GLU A 1 340 ? 55.769 -12.872 -78.554 1.00 93.56 340 GLU A N 1
ATOM 2633 C CA . GLU A 1 340 ? 55.790 -14.327 -78.663 1.00 93.56 340 GLU A CA 1
ATOM 2634 C C . GLU A 1 340 ? 55.539 -14.806 -80.102 1.00 93.56 340 GLU A C 1
ATOM 2636 O O . GLU A 1 340 ? 56.236 -15.702 -80.587 1.00 93.56 340 GLU A O 1
ATOM 2641 N N . LEU A 1 341 ? 54.591 -14.190 -80.812 1.00 92.69 341 LEU A N 1
ATOM 2642 C CA . LEU A 1 341 ? 54.370 -14.454 -82.236 1.00 92.69 341 LEU A CA 1
ATOM 2643 C C . LEU A 1 341 ? 55.598 -14.087 -83.079 1.00 92.69 341 LEU A C 1
ATOM 2645 O O . LEU A 1 341 ? 55.964 -14.839 -83.982 1.00 92.69 341 LEU A O 1
ATOM 2649 N N . GLU A 1 342 ? 56.275 -12.984 -82.769 1.00 92.38 342 GLU A N 1
ATOM 2650 C CA . GLU A 1 342 ? 57.509 -12.565 -83.438 1.00 92.38 342 GLU A CA 1
ATOM 2651 C C . GLU A 1 342 ? 58.645 -13.575 -83.217 1.00 92.38 342 GLU A C 1
ATOM 2653 O O . GLU A 1 342 ? 59.292 -13.992 -84.181 1.00 92.38 342 GLU A O 1
ATOM 2658 N N . LYS A 1 343 ? 58.830 -14.072 -81.986 1.00 93.75 343 LYS A N 1
ATOM 2659 C CA . LYS A 1 343 ? 59.787 -15.157 -81.686 1.00 93.75 343 LYS A CA 1
ATOM 2660 C C . LYS A 1 343 ? 59.516 -16.422 -82.507 1.00 93.75 343 LYS A C 1
ATOM 2662 O O . LYS A 1 343 ? 60.458 -17.102 -82.898 1.00 93.75 343 LYS A O 1
ATOM 2667 N N . LYS A 1 344 ? 58.245 -16.741 -82.781 1.00 92.06 344 LYS A N 1
ATOM 2668 C CA . LYS A 1 344 ? 57.852 -17.899 -83.608 1.00 92.06 344 LYS A CA 1
ATOM 2669 C C . LYS A 1 344 ? 57.997 -17.635 -85.110 1.00 92.06 344 LYS A C 1
ATOM 2671 O O . LYS A 1 344 ? 58.320 -18.548 -85.860 1.00 92.06 344 LYS A O 1
ATOM 2676 N N . THR A 1 345 ? 57.782 -16.399 -85.553 1.00 91.25 345 THR A N 1
ATOM 2677 C CA . THR A 1 345 ? 57.733 -16.042 -86.982 1.00 91.25 345 THR A CA 1
ATOM 2678 C C . THR A 1 345 ? 59.109 -15.686 -87.551 1.00 91.25 345 THR A C 1
ATOM 2680 O O . THR A 1 345 ? 59.396 -16.009 -88.700 1.00 91.25 345 THR A O 1
ATOM 2683 N N . THR A 1 346 ? 59.993 -15.082 -86.751 1.00 90.81 346 THR A N 1
ATOM 2684 C CA . THR A 1 346 ? 61.378 -14.753 -87.138 1.00 90.81 346 THR A CA 1
ATOM 2685 C C . THR A 1 346 ? 62.173 -15.930 -87.724 1.00 90.81 346 THR A C 1
ATOM 2687 O O . THR A 1 346 ? 62.748 -15.742 -88.798 1.00 90.81 346 THR A O 1
ATOM 2690 N N . PRO A 1 347 ? 62.194 -17.152 -87.142 1.00 90.62 347 PRO A N 1
ATOM 2691 C CA . PRO A 1 347 ? 62.897 -18.274 -87.765 1.00 90.62 347 PRO A CA 1
ATOM 2692 C C . PRO A 1 347 ? 62.260 -18.688 -89.098 1.00 90.62 347 PRO A C 1
ATOM 2694 O O . PRO A 1 347 ? 62.983 -18.968 -90.048 1.00 90.62 347 PRO A O 1
ATOM 2697 N N . ILE A 1 348 ? 60.927 -18.658 -89.210 1.00 88.56 348 ILE A N 1
ATOM 2698 C CA . ILE A 1 348 ? 60.208 -19.018 -90.444 1.00 88.56 348 ILE A CA 1
ATOM 2699 C C . ILE A 1 348 ? 60.556 -18.034 -91.567 1.00 88.56 348 ILE A C 1
ATOM 2701 O O . ILE A 1 348 ? 60.917 -18.450 -92.667 1.00 88.56 348 ILE A O 1
ATOM 2705 N N . VAL A 1 349 ? 60.527 -16.729 -91.288 1.00 89.56 349 VAL A N 1
ATOM 2706 C CA . VAL A 1 349 ? 60.924 -15.696 -92.258 1.00 89.56 349 VAL A CA 1
ATOM 2707 C C . VAL A 1 349 ? 62.393 -15.845 -92.651 1.00 89.56 349 VAL A C 1
ATOM 2709 O O . VAL A 1 349 ? 62.709 -15.728 -93.830 1.00 89.56 349 VAL A O 1
ATOM 2712 N N . ASN A 1 350 ? 63.284 -16.164 -91.708 1.00 87.69 350 ASN A N 1
ATOM 2713 C CA . ASN A 1 350 ? 64.694 -16.412 -92.019 1.00 87.69 350 ASN A CA 1
ATOM 2714 C C . ASN A 1 350 ? 64.876 -17.628 -92.941 1.00 87.69 350 ASN A C 1
ATOM 2716 O O . ASN A 1 350 ? 65.639 -17.543 -93.901 1.00 87.69 350 ASN A O 1
ATOM 2720 N N . THR A 1 351 ? 64.137 -18.724 -92.717 1.00 83.94 351 THR A N 1
ATOM 2721 C CA . THR A 1 351 ? 64.161 -19.877 -93.637 1.00 83.94 351 THR A CA 1
ATOM 2722 C C . THR A 1 351 ? 63.615 -19.519 -95.020 1.00 83.94 351 THR A C 1
ATOM 2724 O O . THR A 1 351 ? 64.248 -19.823 -96.026 1.00 83.94 351 THR A O 1
ATOM 2727 N N . LEU A 1 352 ? 62.505 -18.780 -95.106 1.00 84.00 352 LEU A N 1
ATOM 2728 C CA . LEU A 1 352 ? 61.971 -18.303 -96.387 1.00 84.00 352 LEU A CA 1
ATOM 2729 C C . LEU A 1 352 ? 62.947 -17.377 -97.118 1.00 84.00 352 LEU A C 1
ATOM 2731 O O . LEU A 1 352 ? 63.077 -17.469 -98.335 1.00 84.00 352 LEU A O 1
ATOM 2735 N N . ARG A 1 353 ? 63.666 -16.522 -96.384 1.00 84.00 353 ARG A N 1
ATOM 2736 C CA . ARG A 1 353 ? 64.692 -15.645 -96.952 1.00 84.00 353 ARG A CA 1
ATOM 2737 C C . ARG A 1 353 ? 65.837 -16.447 -97.560 1.00 84.00 353 ARG A C 1
ATOM 2739 O O . ARG A 1 353 ? 66.210 -16.153 -98.685 1.00 84.00 353 ARG A O 1
ATOM 2746 N N . SER A 1 354 ? 66.300 -17.498 -96.877 1.00 76.75 354 SER A N 1
ATOM 2747 C CA . SER A 1 354 ? 67.326 -18.394 -97.430 1.00 76.75 354 SER A CA 1
ATOM 2748 C C . SER A 1 354 ? 66.875 -19.117 -98.703 1.00 76.75 354 SER A C 1
ATOM 2750 O O . SER A 1 354 ? 67.690 -19.371 -99.582 1.00 76.75 354 SER A O 1
ATOM 2752 N N . TYR A 1 355 ? 65.575 -19.401 -98.856 1.00 77.12 355 TYR A N 1
ATOM 2753 C CA . TYR A 1 355 ? 65.049 -19.958 -100.105 1.00 77.12 355 TYR A CA 1
ATOM 2754 C C . TYR A 1 355 ? 64.973 -18.930 -101.235 1.00 77.12 355 TYR A C 1
ATOM 2756 O O . TYR A 1 355 ? 65.053 -19.305 -102.399 1.00 77.12 355 TYR A O 1
ATOM 2764 N N . HIS A 1 356 ? 64.839 -17.643 -100.913 1.00 71.12 356 HIS A N 1
ATOM 2765 C CA . HIS A 1 356 ? 64.757 -16.578 -101.910 1.00 71.12 356 HIS A CA 1
ATOM 2766 C C . HIS A 1 356 ? 66.107 -16.290 -102.597 1.00 71.12 356 HIS A C 1
ATOM 2768 O O . HIS A 1 356 ? 66.125 -15.686 -103.671 1.00 71.12 356 HIS A O 1
ATOM 2774 N N . ASP A 1 357 ? 67.216 -16.746 -102.007 1.00 69.25 357 ASP A N 1
ATOM 2775 C CA . ASP A 1 357 ? 68.562 -16.660 -102.583 1.00 69.25 357 ASP A CA 1
ATOM 2776 C C . ASP A 1 357 ? 68.818 -17.736 -103.662 1.00 69.25 357 ASP A C 1
ATOM 2778 O O . ASP A 1 357 ? 69.814 -17.670 -104.385 1.00 69.25 357 ASP A O 1
ATOM 2782 N N . LEU A 1 358 ? 67.917 -18.717 -103.808 1.00 69.44 358 LEU A N 1
ATOM 2783 C CA . LEU A 1 358 ? 67.997 -19.771 -104.821 1.00 69.44 358 LEU A CA 1
ATOM 2784 C C . LEU A 1 358 ? 67.182 -19.391 -106.075 1.00 69.44 358 LEU A C 1
ATOM 2786 O O . LEU A 1 358 ? 66.050 -18.913 -105.953 1.00 69.44 358 LEU A O 1
ATOM 2790 N N . PRO A 1 359 ? 67.709 -19.622 -107.296 1.00 66.81 359 PRO A N 1
ATOM 2791 C CA . PRO A 1 359 ? 66.948 -19.445 -108.529 1.00 66.81 359 PRO A CA 1
ATOM 2792 C C . PRO A 1 359 ? 65.665 -20.298 -108.531 1.00 66.81 359 PRO A C 1
ATOM 2794 O O . PRO A 1 359 ? 65.697 -21.444 -108.083 1.00 66.81 359 PRO A O 1
ATOM 2797 N N . PRO A 1 360 ? 64.540 -19.798 -109.075 1.00 67.94 360 PRO A N 1
ATOM 2798 C CA . PRO A 1 360 ? 63.251 -20.501 -109.054 1.00 67.94 360 PRO A CA 1
ATOM 2799 C C . PRO A 1 360 ? 63.181 -21.762 -109.941 1.00 67.94 360 PRO A C 1
ATOM 2801 O O . PRO A 1 360 ? 62.160 -22.447 -109.932 1.00 67.94 360 PRO A O 1
ATOM 2804 N N . ASP A 1 361 ? 64.237 -22.076 -110.696 1.00 72.00 361 ASP A N 1
ATOM 2805 C CA . ASP A 1 361 ? 64.340 -23.262 -111.549 1.00 72.00 361 ASP A CA 1
ATOM 2806 C C . ASP A 1 361 ? 65.328 -24.275 -110.943 1.00 72.00 361 ASP A C 1
ATOM 2808 O O . ASP A 1 361 ? 66.454 -23.921 -110.584 1.00 72.00 361 ASP A O 1
ATOM 2812 N N . LYS A 1 362 ? 64.902 -25.539 -110.812 1.00 72.75 362 LYS A N 1
ATOM 2813 C CA . LYS A 1 362 ? 65.613 -26.585 -110.053 1.00 72.75 362 LYS A CA 1
ATOM 2814 C C . LYS A 1 362 ? 66.993 -26.882 -110.637 1.00 72.75 362 LYS A C 1
ATOM 2816 O O . LYS A 1 362 ? 67.942 -27.097 -109.884 1.00 72.75 362 LYS A O 1
ATOM 2821 N N . ASP A 1 363 ? 67.099 -26.863 -111.959 1.00 72.38 363 ASP A N 1
ATOM 2822 C CA . ASP A 1 363 ? 68.342 -27.189 -112.656 1.00 72.38 363 ASP A CA 1
ATOM 2823 C C . ASP A 1 363 ? 69.345 -26.022 -112.572 1.00 72.38 363 ASP A C 1
ATOM 2825 O O . ASP A 1 363 ? 70.549 -26.234 -112.429 1.00 72.38 363 ASP A O 1
ATOM 2829 N N . LEU A 1 364 ? 68.849 -24.778 -112.543 1.00 72.38 364 LEU A N 1
ATOM 2830 C CA . LEU A 1 364 ? 69.671 -23.581 -112.328 1.00 72.38 364 LEU A CA 1
ATOM 2831 C C . LEU A 1 364 ? 70.108 -23.424 -110.869 1.00 72.38 364 LEU A C 1
ATOM 2833 O O . LEU A 1 364 ? 71.218 -22.966 -110.611 1.00 72.38 364 LEU A O 1
ATOM 2837 N N . ALA A 1 365 ? 69.273 -23.832 -109.912 1.00 71.25 365 ALA A N 1
ATOM 2838 C CA . ALA A 1 365 ? 69.656 -23.885 -108.507 1.00 71.25 365 ALA A CA 1
ATOM 2839 C C . ALA A 1 365 ? 70.774 -24.911 -108.263 1.00 71.25 365 ALA A C 1
ATOM 2841 O O . ALA A 1 365 ? 71.707 -24.618 -107.521 1.00 71.25 365 ALA A O 1
ATOM 2842 N N . ALA A 1 366 ? 70.732 -26.074 -108.924 1.00 71.62 366 ALA A N 1
ATOM 2843 C CA . ALA A 1 366 ? 71.800 -27.071 -108.842 1.00 71.62 366 ALA A CA 1
ATOM 2844 C C . ALA A 1 366 ? 73.134 -26.545 -109.404 1.00 71.62 366 ALA A C 1
ATOM 2846 O O . ALA A 1 366 ? 74.166 -26.709 -108.759 1.00 71.62 366 ALA A O 1
ATOM 2847 N N . LEU A 1 367 ? 73.108 -25.844 -110.545 1.00 75.56 367 LEU A N 1
ATOM 2848 C CA . LEU A 1 367 ? 74.298 -25.190 -111.107 1.00 75.56 367 LEU A CA 1
ATOM 2849 C C . LEU A 1 367 ? 74.838 -24.071 -110.208 1.00 75.56 367 LEU A C 1
ATOM 2851 O O . LEU A 1 367 ? 76.045 -23.973 -110.025 1.00 75.56 367 LEU A O 1
ATOM 2855 N N . ALA A 1 368 ? 73.965 -23.249 -109.620 1.00 74.44 368 ALA A N 1
ATOM 2856 C CA . ALA A 1 368 ? 74.379 -22.188 -108.702 1.00 74.44 368 ALA A CA 1
ATOM 2857 C C . ALA A 1 368 ? 74.995 -22.746 -107.406 1.00 74.44 368 ALA A C 1
ATOM 2859 O O . ALA A 1 368 ? 75.939 -22.159 -106.877 1.00 74.44 368 ALA A O 1
ATOM 2860 N N . ILE A 1 369 ? 74.491 -23.884 -106.913 1.00 75.94 369 ILE A N 1
ATOM 2861 C CA . ILE A 1 369 ? 75.107 -24.621 -105.802 1.00 75.94 369 ILE A CA 1
ATOM 2862 C C . ILE A 1 369 ? 76.483 -25.135 -106.225 1.00 75.94 369 ILE A C 1
ATOM 2864 O O . ILE A 1 369 ? 77.445 -24.904 -105.504 1.00 75.94 369 ILE A O 1
ATOM 2868 N N . GLU A 1 370 ? 76.605 -25.750 -107.404 1.00 78.44 370 GLU A N 1
ATOM 2869 C CA . GLU A 1 370 ? 77.882 -26.281 -107.894 1.00 78.44 370 GLU A CA 1
ATOM 2870 C C . GLU A 1 370 ? 78.926 -25.172 -108.124 1.00 78.44 370 GLU A C 1
ATOM 2872 O O . GLU A 1 370 ? 80.094 -25.336 -107.777 1.00 78.44 370 GLU A O 1
ATOM 2877 N N . ASP A 1 371 ? 78.526 -24.006 -108.640 1.00 78.75 371 ASP A N 1
ATOM 2878 C CA . ASP A 1 371 ? 79.413 -22.843 -108.773 1.00 78.75 371 ASP A CA 1
ATOM 2879 C C . ASP A 1 371 ? 79.864 -22.312 -107.408 1.00 78.75 371 ASP A C 1
ATOM 2881 O O . ASP A 1 371 ? 81.046 -22.011 -107.228 1.00 78.75 371 ASP A O 1
ATOM 2885 N N . LYS A 1 372 ? 78.966 -22.253 -106.415 1.00 79.94 372 LYS A N 1
ATOM 2886 C CA . LYS A 1 372 ? 79.342 -21.873 -105.046 1.00 79.94 372 LYS A CA 1
ATOM 2887 C C . LYS A 1 372 ? 80.224 -22.924 -104.380 1.00 79.94 372 LYS A C 1
ATOM 2889 O O . LYS A 1 372 ? 81.169 -22.544 -103.702 1.00 79.94 372 LYS A O 1
ATOM 2894 N N . GLU A 1 373 ? 79.991 -24.214 -104.605 1.00 79.44 373 GLU A N 1
ATOM 2895 C CA . GLU A 1 373 ? 80.868 -25.295 -104.137 1.00 79.44 373 GLU A CA 1
ATOM 2896 C C . GLU A 1 373 ? 82.259 -25.209 -104.773 1.00 79.44 373 GLU A C 1
ATOM 2898 O O . GLU A 1 373 ? 83.255 -25.389 -104.076 1.00 79.44 373 GLU A O 1
ATOM 2903 N N . ARG A 1 374 ? 82.361 -24.849 -106.059 1.00 80.50 374 ARG A N 1
ATOM 2904 C CA . ARG A 1 374 ? 83.653 -24.579 -106.711 1.00 80.50 374 ARG A CA 1
ATOM 2905 C C . ARG A 1 374 ? 84.344 -23.347 -106.135 1.00 80.50 374 ARG A C 1
ATOM 2907 O O . ARG A 1 374 ? 85.550 -23.399 -105.913 1.00 80.50 374 ARG A O 1
ATOM 2914 N N . GLU A 1 375 ? 83.618 -22.256 -105.882 1.00 79.50 375 GLU A N 1
ATOM 2915 C CA . GLU A 1 375 ? 84.166 -21.062 -105.218 1.00 79.50 375 GLU A CA 1
ATOM 2916 C C . GLU A 1 375 ? 84.640 -21.379 -103.789 1.00 79.50 375 GLU A C 1
ATOM 2918 O O . GLU A 1 375 ? 85.716 -20.932 -103.391 1.00 79.50 375 GLU A O 1
ATOM 2923 N N . TYR A 1 376 ? 83.890 -22.193 -103.039 1.00 78.88 376 TYR A N 1
ATOM 2924 C CA . TYR A 1 376 ? 84.281 -22.662 -101.708 1.00 78.88 376 TYR A CA 1
ATOM 2925 C C . TYR A 1 376 ? 85.507 -23.572 -101.760 1.00 78.88 376 TYR A C 1
ATOM 2927 O O . TYR A 1 376 ? 86.456 -23.325 -101.025 1.00 78.88 376 TYR A O 1
ATOM 2935 N N . ALA A 1 377 ? 85.541 -24.556 -102.659 1.00 80.69 377 ALA A N 1
ATOM 2936 C CA . ALA A 1 377 ? 86.694 -25.434 -102.840 1.00 80.69 377 ALA A CA 1
ATOM 2937 C C . ALA A 1 377 ? 87.938 -24.656 -103.302 1.00 80.69 377 ALA A C 1
ATOM 2939 O O . ALA A 1 377 ? 89.055 -24.962 -102.893 1.00 80.69 377 ALA A O 1
ATOM 2940 N N . ALA A 1 378 ? 87.767 -23.616 -104.126 1.00 80.19 378 ALA A N 1
ATOM 2941 C CA . ALA A 1 378 ? 88.853 -22.722 -104.513 1.00 80.19 378 ALA A CA 1
ATOM 2942 C C . ALA A 1 378 ? 89.352 -21.880 -103.329 1.00 80.19 378 ALA A C 1
ATOM 2944 O O . ALA A 1 378 ? 90.561 -21.725 -103.165 1.00 80.19 378 ALA A O 1
ATOM 2945 N N . ALA A 1 379 ? 88.450 -21.360 -102.493 1.00 80.06 379 ALA A N 1
ATOM 2946 C CA . ALA A 1 379 ? 88.816 -20.637 -101.278 1.00 80.06 379 ALA A CA 1
ATOM 2947 C C . ALA A 1 379 ? 89.503 -21.552 -100.252 1.00 80.06 379 ALA A C 1
ATOM 2949 O O . ALA A 1 379 ? 90.489 -21.140 -99.647 1.00 80.06 379 ALA A O 1
ATOM 2950 N N . GLU A 1 380 ? 89.036 -22.792 -100.102 1.00 79.94 380 GLU A N 1
ATOM 2951 C CA . GLU A 1 380 ? 89.626 -23.815 -99.236 1.00 79.94 380 GLU A CA 1
ATOM 2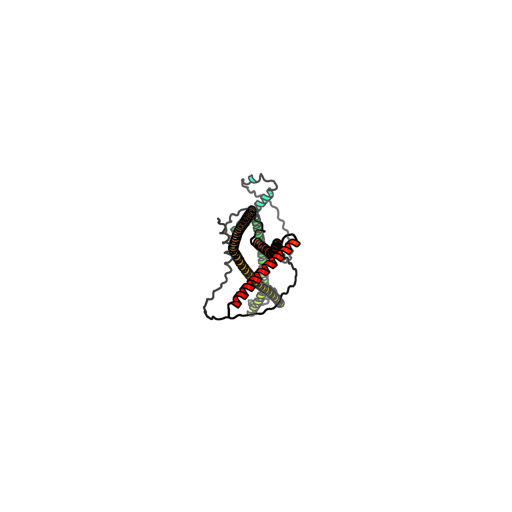952 C C . GLU A 1 380 ? 91.022 -24.204 -99.724 1.00 79.94 380 GLU A C 1
ATOM 2954 O O . GLU A 1 380 ? 91.972 -24.139 -98.950 1.00 79.94 380 GLU A O 1
ATOM 2959 N N . LYS A 1 381 ? 91.189 -24.446 -101.030 1.00 81.38 381 LYS A N 1
ATOM 2960 C CA . LYS A 1 381 ? 92.503 -24.662 -101.643 1.00 81.38 381 LYS A CA 1
ATOM 2961 C C . LYS A 1 381 ? 93.429 -23.456 -101.469 1.00 81.38 381 LYS A C 1
ATOM 2963 O O . LYS A 1 381 ? 94.606 -23.626 -101.189 1.00 81.38 381 LYS A O 1
ATOM 2968 N N . CYS A 1 382 ? 92.918 -22.230 -101.594 1.00 77.12 382 CYS A N 1
ATOM 2969 C CA . CYS A 1 382 ? 93.712 -21.024 -101.356 1.00 77.12 382 CYS A CA 1
ATOM 2970 C C . CYS A 1 382 ? 94.138 -20.910 -99.881 1.00 77.12 382 CYS A C 1
ATOM 2972 O O . CYS A 1 382 ? 95.232 -20.430 -99.591 1.00 77.12 382 CYS A O 1
ATOM 2974 N N . LEU A 1 383 ? 93.299 -21.367 -98.948 1.00 79.12 383 LEU A N 1
ATOM 2975 C CA . LEU A 1 383 ? 93.622 -21.456 -97.525 1.00 79.12 383 LEU A CA 1
ATOM 2976 C C . LEU A 1 383 ? 94.678 -22.544 -97.272 1.00 79.12 383 LEU A C 1
ATOM 2978 O O . LEU A 1 383 ? 95.644 -22.296 -96.554 1.00 79.12 383 LEU A O 1
ATOM 2982 N N . GLU A 1 384 ? 94.553 -23.709 -97.910 1.00 79.19 384 GLU A N 1
ATOM 2983 C CA . GLU A 1 384 ? 95.547 -24.787 -97.864 1.00 79.19 384 GLU A CA 1
ATOM 2984 C C . GLU A 1 384 ? 96.892 -24.362 -98.465 1.00 79.19 384 GLU A C 1
ATOM 2986 O O . GLU A 1 384 ? 97.925 -24.613 -97.852 1.00 79.19 384 GLU A O 1
ATOM 2991 N N . ASP A 1 385 ? 96.901 -23.651 -99.593 1.00 77.31 385 ASP A N 1
ATOM 2992 C CA . ASP A 1 385 ? 98.113 -23.116 -100.223 1.00 77.31 385 ASP A CA 1
ATOM 2993 C C . ASP A 1 385 ? 98.775 -22.038 -99.342 1.00 77.31 385 ASP A C 1
ATOM 2995 O O . ASP A 1 385 ? 100.004 -21.995 -99.231 1.00 77.31 385 ASP A O 1
ATOM 2999 N N . VAL A 1 386 ? 97.990 -21.196 -98.652 1.00 77.31 386 VAL A N 1
ATOM 3000 C CA . VAL A 1 386 ? 98.504 -20.236 -97.653 1.00 77.31 386 VAL A CA 1
ATOM 3001 C C . VAL A 1 386 ? 99.086 -20.965 -96.435 1.00 77.31 386 VAL A C 1
ATOM 3003 O O . VAL A 1 386 ? 100.140 -20.567 -95.936 1.00 77.31 386 VAL A O 1
ATOM 3006 N N . LEU A 1 387 ? 98.465 -22.056 -95.979 1.00 74.12 387 LEU A N 1
ATOM 3007 C CA . LEU A 1 387 ? 98.976 -22.876 -94.874 1.00 74.12 387 LEU A CA 1
ATOM 3008 C C . LEU A 1 387 ? 100.235 -23.673 -95.264 1.00 74.12 387 LEU A C 1
ATOM 3010 O O . LEU A 1 387 ? 101.177 -23.739 -94.476 1.00 74.12 387 LEU A O 1
ATOM 3014 N N . GLN A 1 388 ? 100.307 -24.227 -96.477 1.00 71.38 388 GLN A N 1
ATOM 3015 C CA . GLN A 1 388 ? 101.494 -24.922 -96.992 1.00 71.38 388 GLN A CA 1
ATOM 3016 C C . GLN A 1 388 ? 102.649 -23.947 -97.264 1.00 71.38 388 GLN A C 1
ATOM 3018 O O . GLN A 1 388 ? 103.798 -24.255 -96.940 1.00 71.38 388 GLN A O 1
ATOM 3023 N N . SER A 1 389 ? 102.352 -22.737 -97.751 1.00 70.00 389 SER A N 1
ATOM 3024 C CA . SER A 1 389 ? 103.339 -21.656 -97.892 1.00 70.00 389 SER A CA 1
ATOM 3025 C C . SER A 1 389 ? 103.893 -21.193 -96.541 1.00 70.00 389 SER A C 1
ATOM 3027 O O . SER A 1 389 ? 105.060 -20.825 -96.471 1.00 70.00 389 SER A O 1
ATOM 3029 N N . ALA A 1 390 ? 103.105 -21.255 -95.461 1.00 65.50 390 ALA A N 1
ATOM 3030 C CA . ALA A 1 390 ? 103.573 -20.950 -94.106 1.00 65.50 390 ALA A CA 1
ATOM 3031 C C . ALA A 1 390 ? 104.428 -22.075 -93.481 1.00 65.50 390 ALA A C 1
ATOM 3033 O O . ALA A 1 390 ? 105.256 -21.795 -92.614 1.00 65.50 390 ALA A O 1
ATOM 3034 N N . LEU A 1 391 ? 104.262 -23.331 -93.919 1.00 62.75 391 LEU A N 1
ATOM 3035 C CA . LEU A 1 391 ? 105.035 -24.484 -93.432 1.00 62.75 391 LEU A CA 1
ATOM 3036 C C . LEU A 1 391 ? 106.362 -24.695 -94.185 1.00 62.75 391 LEU A C 1
ATOM 3038 O O . LEU A 1 391 ? 107.330 -25.131 -93.571 1.00 62.75 391 LEU A O 1
ATOM 3042 N N . ALA A 1 392 ? 106.451 -24.347 -95.474 1.00 61.16 392 ALA A N 1
ATOM 3043 C CA . ALA A 1 392 ? 107.688 -24.467 -96.262 1.00 61.16 392 ALA A CA 1
ATOM 3044 C C . ALA A 1 392 ? 108.721 -23.351 -95.991 1.00 61.16 392 ALA A C 1
ATOM 3046 O O . ALA A 1 392 ? 109.876 -23.468 -96.389 1.00 61.16 392 ALA A O 1
ATOM 3047 N N . THR A 1 393 ? 108.329 -22.273 -95.306 1.00 59.75 393 THR A N 1
ATOM 3048 C CA . THR A 1 393 ? 109.215 -21.157 -94.920 1.00 59.75 393 THR A CA 1
ATOM 3049 C C . THR A 1 393 ? 109.780 -21.279 -93.495 1.00 59.75 393 THR A C 1
ATOM 3051 O O . THR A 1 393 ? 110.271 -20.288 -92.957 1.00 59.75 393 THR A O 1
ATOM 3054 N N . ALA A 1 394 ? 109.687 -22.459 -92.867 1.00 55.47 394 ALA A N 1
ATOM 3055 C CA . ALA A 1 394 ? 110.081 -22.701 -91.473 1.00 55.47 394 ALA A CA 1
ATOM 3056 C C . ALA A 1 394 ? 111.247 -23.706 -91.273 1.00 55.47 394 ALA A C 1
ATOM 3058 O O . ALA A 1 394 ? 111.475 -24.115 -90.134 1.00 55.47 394 ALA A O 1
ATOM 3059 N N . GLU A 1 395 ? 112.005 -24.059 -92.325 1.00 44.56 395 GLU A N 1
ATOM 3060 C CA . GLU A 1 395 ? 113.312 -24.758 -92.232 1.00 44.56 395 GLU A CA 1
ATOM 3061 C C . GLU A 1 395 ? 114.494 -23.866 -92.633 1.00 44.56 395 GLU A C 1
ATOM 3063 O O . GLU A 1 395 ? 114.383 -23.145 -93.655 1.00 44.56 395 GLU A O 1
#

InterPro domains:
  IPR026243 HAUS augmin-like complex subunit 1 [PF25762] (123-360)
  IPR026243 HAUS augmin-like complex subunit 1 [PR02087] (165-187)
  IPR026243 HAUS augmin-like complex subunit 1 [PR02087] (209-229)
  IPR026243 HAUS augmin-like complex subunit 1 [PR02087] (288-305)
  IPR026243 HAUS augmin-like complex subunit 1 [PTHR31570] (117-394)